Protein AF-A0A518GHY6-F1 (afdb_monomer)

Secondary structure (DSSP, 8-state):
----------PPPP-TTSSSSSS----PPS-S--PPPHHHHHHHHHHHHHHHHHHS---TTGGGS-----S----------SSEEEES-HHHHHHHSPTT-EEEEEE----SS--B-SS-BS---HHHHHHHHHHHHHHHHHHEEEEEEEEEEE-GGGHHHHHHHHHHHT-EEEEEEEEEEEEEE--SSSPPEEEEEEEEEES-SSS----TT-GGG-B--HHHHTS--TTS-TT-BPPPSEE-----S--SS---------SGGGSTTT--TTSS--------TT-TT--TT-TTPPPHHHHHHHHHHH--TTPEEEETT-TTTHHHHHHHHTT-EEEEEES-HHHHHHHHHHHHTPPTTPPPSS-SS--SSSPPPTT--PPP----

Mean predicted aligned error: 15.63 Å

Nearest PDB structures (foldseek):
  6pbd-assembly1_A  TM=7.961E-01  e=1.295E-21  Caulobacter vibrioides
  8urk-assembly1_B  TM=8.638E-01  e=1.779E-20  Burkholderia cenocepacia
  6pbd-assembly1_B  TM=8.085E-01  e=3.272E-20  Caulobacter vibrioides
  8s9o-assembly1_A  TM=8.601E-01  e=2.362E-17  Adineta vaga
  8s9n-assembly1_A-2  TM=8.620E-01  e=8.492E-17  Adineta vaga

Radius of gyration: 28.2 Å; Cα contacts (8 Å, |Δi|>4): 594; chains: 1; bounding box: 62×83×86 Å

Foldseek 3Di:
DDDDDDDDDDDDDDDPPVVPPVPPPPDDPDDDDDDDDPVVVVVVVVVVVVVCVVPPPPDPPPPPPDDPDPDDDPPPQPQPDWQDEDQDQLLVNLVPHQFQQAAEEEEEDQQLPQDDDPPDGSPDDPVVVLVVLLSNLLSVNRNHHLQHKYKYKYADPCQVVSVVSNVVSQWDWDAWAWAFADPFDDDDPDDTGGTIIMTITTNDPVHFFFPQVDLLQAAAACCVVPVVPPPADPSHGHADSYADAAADDPDDDDDDDDDDPPDQNSDPPGDDLRDRHHYDYFDDPQFPPDDPPAPRDDALLVLLSVPVGGHDAAGEYEYSDCQQVSNSLSCQQQRYIYYHYHNDPVSSVNNVVSNVVGHHVDDGGDDNGDNRDDDDHPPDDDDDDDDD

Structure (mmCIF, N/CA/C/O backbone):
data_AF-A0A518GHY6-F1
#
_entry.id   AF-A0A518GHY6-F1
#
loop_
_atom_site.group_PDB
_atom_site.id
_atom_site.type_symbol
_atom_site.label_atom_id
_atom_site.label_alt_id
_atom_site.label_comp_id
_atom_site.label_asym_id
_atom_site.label_entity_id
_atom_site.label_seq_id
_atom_site.pdbx_PDB_ins_code
_atom_site.Cartn_x
_atom_site.Cartn_y
_atom_site.Cartn_z
_atom_site.occupancy
_atom_site.B_iso_or_equiv
_atom_site.auth_seq_id
_atom_site.auth_comp_id
_atom_site.auth_asym_id
_atom_site.auth_atom_id
_atom_site.pdbx_PDB_model_num
ATOM 1 N N . MET A 1 1 ? 26.456 47.916 38.696 1.00 31.08 1 MET A N 1
ATOM 2 C CA . MET A 1 1 ? 25.715 47.501 37.481 1.00 31.08 1 MET A CA 1
ATOM 3 C C . MET A 1 1 ? 26.045 46.033 37.236 1.00 31.08 1 MET A C 1
ATOM 5 O O . MET A 1 1 ? 27.222 45.752 37.134 1.00 31.08 1 MET A O 1
ATOM 9 N N . LEU A 1 2 ? 25.177 45.026 37.214 1.00 30.22 2 LEU A N 1
ATOM 10 C CA . LEU A 1 2 ? 23.741 44.849 37.436 1.00 30.22 2 LEU A CA 1
ATOM 11 C C . LEU A 1 2 ? 23.582 43.441 38.058 1.00 30.22 2 LEU A C 1
ATOM 13 O O . LEU A 1 2 ? 24.431 42.571 37.878 1.00 30.22 2 LEU A O 1
ATOM 17 N N . ALA A 1 3 ? 22.542 43.274 38.866 1.00 28.64 3 ALA A N 1
ATOM 18 C CA . ALA A 1 3 ? 22.477 42.335 39.976 1.00 28.64 3 ALA A CA 1
ATOM 19 C C . ALA A 1 3 ? 22.037 40.905 39.607 1.00 28.64 3 ALA A C 1
ATOM 21 O O . ALA A 1 3 ? 21.129 40.702 38.802 1.00 28.64 3 ALA A O 1
ATOM 22 N N . LYS A 1 4 ? 22.632 39.927 40.305 1.00 30.48 4 LYS A N 1
ATOM 23 C CA . LYS A 1 4 ? 22.134 38.551 40.450 1.00 30.48 4 LYS A CA 1
ATOM 24 C C . LYS A 1 4 ? 20.764 38.594 41.141 1.00 30.48 4 LYS A C 1
ATOM 26 O O . LYS A 1 4 ? 20.676 39.044 42.281 1.00 30.48 4 LYS A O 1
ATOM 31 N N . LYS A 1 5 ? 19.703 38.136 40.471 1.00 31.20 5 LYS A N 1
ATOM 32 C CA . LYS A 1 5 ? 18.391 37.923 41.098 1.00 31.20 5 LYS A CA 1
ATOM 33 C C . LYS A 1 5 ? 18.279 36.474 41.565 1.00 31.20 5 LYS A C 1
ATOM 35 O O . LYS A 1 5 ? 18.174 35.561 40.753 1.00 31.20 5 LYS A O 1
ATOM 40 N N . ASN A 1 6 ? 18.299 36.309 42.885 1.00 28.75 6 ASN A N 1
ATOM 41 C CA . ASN A 1 6 ? 17.796 35.135 43.586 1.00 28.75 6 ASN A CA 1
ATOM 42 C C . ASN A 1 6 ? 16.293 34.992 43.311 1.00 28.75 6 ASN A C 1
ATOM 44 O O . ASN A 1 6 ? 15.544 35.947 43.511 1.00 28.75 6 ASN A O 1
ATOM 48 N N . CYS A 1 7 ? 15.851 33.801 42.915 1.00 25.88 7 CYS A N 1
ATOM 49 C CA . CYS A 1 7 ? 14.452 33.401 43.011 1.00 25.88 7 CYS A CA 1
ATOM 50 C C . CYS A 1 7 ? 14.398 32.209 43.972 1.00 25.88 7 CYS A C 1
ATOM 52 O O . CYS A 1 7 ? 14.753 31.091 43.611 1.00 25.88 7 CYS A O 1
ATOM 54 N N . GLN A 1 8 ? 14.063 32.483 45.233 1.00 26.56 8 GLN A N 1
ATOM 55 C CA . GLN A 1 8 ? 13.699 31.464 46.211 1.00 26.56 8 GLN A CA 1
ATOM 56 C C . GLN A 1 8 ? 12.208 31.175 46.023 1.00 26.56 8 GLN A C 1
ATOM 58 O O . GLN A 1 8 ? 11.366 31.983 46.411 1.00 26.56 8 GLN A O 1
ATOM 63 N N . CYS A 1 9 ? 11.878 30.039 45.413 1.00 26.03 9 CYS A N 1
ATOM 64 C CA . CYS A 1 9 ? 10.537 29.475 45.497 1.00 26.03 9 CYS A CA 1
ATOM 65 C C . CYS A 1 9 ? 10.502 28.549 46.715 1.00 26.03 9 CYS A C 1
ATOM 67 O O . CYS A 1 9 ? 11.225 27.559 46.772 1.00 26.03 9 CYS A O 1
ATOM 69 N N . HIS A 1 10 ? 9.687 28.908 47.705 1.00 27.12 10 HIS A N 1
ATOM 70 C CA . HIS A 1 10 ? 9.353 28.047 48.831 1.00 27.12 10 HIS A CA 1
ATOM 71 C C . HIS A 1 10 ? 8.613 26.800 48.324 1.00 27.12 10 HIS A C 1
ATOM 73 O O . HIS A 1 10 ? 7.490 26.902 47.834 1.00 27.12 10 HIS A O 1
ATOM 79 N N . GLU A 1 11 ? 9.227 25.627 48.467 1.00 29.48 11 GLU A N 1
ATOM 80 C CA . GLU A 1 11 ? 8.529 24.344 48.391 1.00 29.48 11 GLU A CA 1
ATOM 81 C C . GLU A 1 11 ? 7.592 24.225 49.600 1.00 29.48 11 GLU A C 1
ATOM 83 O O . GLU A 1 11 ? 8.038 24.211 50.749 1.00 29.48 11 GLU A O 1
ATOM 88 N N . GLN A 1 12 ? 6.283 24.153 49.356 1.00 30.77 12 GLN A N 1
ATOM 89 C CA . GLN A 1 12 ? 5.344 23.662 50.362 1.00 30.77 12 GLN A CA 1
ATOM 90 C C . GLN A 1 12 ? 5.227 22.135 50.241 1.00 30.77 12 GLN A C 1
ATOM 92 O O . GLN A 1 12 ? 5.078 21.627 49.127 1.00 30.77 12 GLN A O 1
ATOM 97 N N . PRO A 1 13 ? 5.273 21.378 51.351 1.00 30.78 13 PRO A N 1
ATOM 98 C CA . PRO A 1 13 ? 5.181 19.928 51.298 1.00 30.78 13 PRO A CA 1
ATOM 99 C C . PRO A 1 13 ? 3.758 19.491 50.927 1.00 30.78 13 PRO A C 1
ATOM 101 O O . PRO A 1 13 ? 2.787 19.792 51.622 1.00 30.78 13 PRO A O 1
ATOM 104 N N . VAL A 1 14 ? 3.639 18.737 49.833 1.00 33.69 14 VAL A N 1
ATOM 105 C CA . VAL A 1 14 ? 2.397 18.062 49.443 1.00 33.69 14 VAL A CA 1
ATOM 106 C C . VAL A 1 14 ? 2.036 17.034 50.518 1.00 33.69 14 VAL A C 1
ATOM 108 O O . VAL A 1 14 ? 2.771 16.076 50.767 1.00 33.69 14 VAL A O 1
ATOM 111 N N . ASN A 1 15 ? 0.890 17.242 51.165 1.00 31.91 15 ASN A N 1
ATOM 112 C CA . ASN A 1 15 ? 0.353 16.373 52.204 1.00 31.91 15 ASN A CA 1
ATOM 113 C C . ASN A 1 15 ? 0.016 14.977 51.629 1.00 31.91 15 ASN A C 1
ATOM 115 O O . ASN A 1 15 ? -0.951 14.806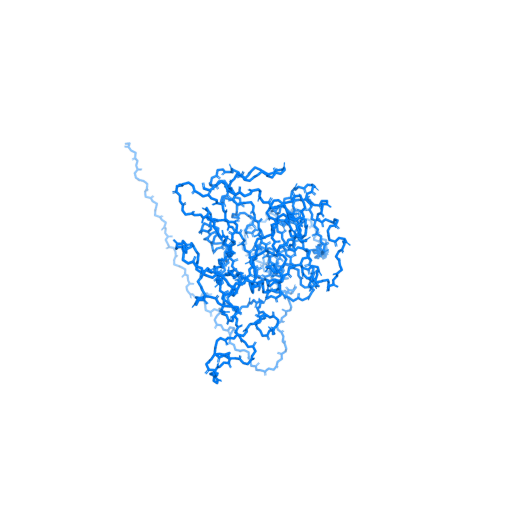 50.886 1.00 31.91 15 ASN A O 1
ATOM 119 N N . ARG A 1 16 ? 0.820 13.968 51.996 1.00 34.78 16 ARG A N 1
ATOM 120 C CA . ARG A 1 16 ? 0.725 12.557 51.562 1.00 34.78 16 ARG A CA 1
ATOM 121 C C . ARG A 1 16 ? -0.510 11.791 52.071 1.00 34.78 16 ARG A C 1
ATOM 123 O O . ARG A 1 16 ? -0.607 10.600 51.799 1.00 34.78 16 ARG A O 1
ATOM 130 N N . GLN A 1 17 ? -1.466 12.424 52.752 1.00 33.84 17 GLN A N 1
ATOM 131 C CA . GLN A 1 17 ? -2.668 11.744 53.269 1.00 33.84 17 GLN A CA 1
ATOM 132 C C . GLN A 1 17 ? -3.887 11.728 52.327 1.00 33.84 17 GLN A C 1
ATOM 134 O O . GLN A 1 17 ? -4.876 11.085 52.656 1.00 33.84 17 GLN A O 1
ATOM 139 N N . LYS A 1 18 ? -3.832 12.348 51.137 1.00 35.00 18 LYS A N 1
ATOM 140 C CA . LYS A 1 18 ? -4.916 12.249 50.125 1.00 35.00 18 LYS A CA 1
ATOM 141 C C . LYS A 1 18 ? -4.634 11.297 48.954 1.00 35.00 18 LYS A C 1
ATOM 143 O O . LYS A 1 18 ? -5.464 11.163 48.063 1.00 35.00 18 LYS A O 1
ATOM 148 N N . LEU A 1 19 ? -3.496 10.599 48.958 1.00 29.78 19 LEU A N 1
ATOM 149 C CA . LEU A 1 19 ? -3.130 9.620 47.919 1.00 29.78 19 LEU A CA 1
ATOM 150 C C . LEU A 1 19 ? -3.511 8.169 48.268 1.00 29.78 19 LEU A C 1
ATOM 152 O O . LEU A 1 19 ? -3.241 7.259 47.490 1.00 29.78 19 LEU A O 1
ATOM 156 N N . THR A 1 20 ? -4.170 7.942 49.405 1.00 30.81 20 THR A N 1
ATOM 157 C CA . THR A 1 20 ? -4.548 6.603 49.889 1.00 30.81 20 THR A CA 1
ATOM 158 C C . THR A 1 20 ? -6.005 6.199 49.638 1.00 30.81 20 THR A C 1
ATOM 160 O O . THR A 1 20 ? -6.347 5.053 49.905 1.00 30.81 20 THR A O 1
ATOM 163 N N . GLU A 1 21 ? -6.851 7.049 49.045 1.00 31.53 21 GLU A N 1
ATOM 164 C CA . GLU A 1 21 ? -8.239 6.673 48.691 1.00 31.53 21 GLU A CA 1
ATOM 165 C C . GLU A 1 21 ? -8.411 6.112 47.266 1.00 31.53 21 GLU A C 1
ATOM 167 O O . GLU A 1 21 ? -9.480 5.619 46.925 1.00 31.53 21 GLU A O 1
ATOM 172 N N . PHE A 1 22 ? -7.354 6.079 46.447 1.00 30.39 22 PHE A N 1
ATOM 173 C CA . PHE A 1 22 ? -7.397 5.475 45.103 1.00 30.39 22 PHE A CA 1
ATOM 174 C C . PHE A 1 22 ? -6.926 4.009 45.047 1.00 30.39 22 PHE A C 1
ATOM 176 O O . PHE A 1 22 ? -6.954 3.387 43.985 1.00 30.39 22 PHE A O 1
ATOM 183 N N . ALA A 1 23 ? -6.518 3.427 46.179 1.00 32.56 23 ALA A N 1
ATOM 184 C CA . ALA A 1 23 ? -5.930 2.085 46.243 1.00 32.56 23 ALA A CA 1
ATOM 185 C C . ALA A 1 23 ? -6.878 0.979 46.759 1.00 32.56 23 ALA A C 1
ATOM 187 O O . ALA A 1 23 ? -6.408 -0.114 47.069 1.00 32.56 23 ALA A O 1
ATOM 188 N N . SER A 1 24 ? -8.197 1.210 46.836 1.00 30.25 24 SER A N 1
ATOM 189 C CA . SER A 1 24 ? -9.164 0.208 47.332 1.00 30.25 24 SER A CA 1
ATOM 190 C C . SER A 1 24 ? -10.170 -0.325 46.298 1.00 30.25 24 SER A C 1
ATOM 192 O O . SER A 1 24 ? -10.883 -1.283 46.590 1.00 30.25 24 SER A O 1
ATOM 194 N N . PHE A 1 25 ? -10.172 0.147 45.047 1.00 31.11 25 PHE A N 1
ATOM 195 C CA . PHE A 1 25 ? -11.006 -0.426 43.975 1.00 31.11 25 PHE A CA 1
ATOM 196 C C . PHE A 1 25 ? -10.332 -1.607 43.253 1.00 31.11 25 PHE A C 1
ATOM 198 O O . PHE A 1 25 ? -10.187 -1.623 42.034 1.00 31.11 25 PHE A O 1
ATOM 205 N N . ARG A 1 26 ? -9.909 -2.635 43.996 1.00 35.06 26 ARG A N 1
ATOM 206 C CA . ARG A 1 26 ? -9.602 -3.962 43.428 1.00 35.06 26 ARG A CA 1
ATOM 207 C C . ARG A 1 26 ? -9.975 -5.068 44.408 1.00 35.06 26 ARG A C 1
ATOM 209 O O . ARG A 1 26 ? -9.112 -5.593 45.102 1.00 35.06 26 ARG A O 1
ATOM 216 N N . LYS A 1 27 ? -11.267 -5.410 44.428 1.00 31.59 27 LYS A N 1
ATOM 217 C CA . LYS A 1 27 ? -11.838 -6.765 44.597 1.00 31.59 27 LYS A CA 1
ATOM 218 C C . LYS A 1 27 ? -13.354 -6.632 44.778 1.00 31.59 27 LYS A C 1
ATOM 220 O O . LYS A 1 27 ? -13.826 -6.406 45.885 1.00 31.59 27 LYS A O 1
ATOM 225 N N . ALA A 1 28 ? -14.110 -6.768 43.692 1.00 32.56 28 ALA A N 1
ATOM 226 C CA . ALA A 1 28 ? -15.539 -7.061 43.788 1.00 32.56 28 ALA A CA 1
ATOM 227 C C . ALA A 1 28 ? -15.719 -8.591 43.925 1.00 32.56 28 ALA A C 1
ATOM 229 O O . ALA A 1 28 ? -15.037 -9.330 43.207 1.00 32.56 28 ALA A O 1
ATOM 230 N N . PRO A 1 29 ? -16.568 -9.090 44.842 1.00 30.41 29 PRO A N 1
ATOM 231 C CA . PRO A 1 29 ? -16.913 -10.510 44.928 1.00 30.41 29 PRO A CA 1
ATOM 232 C C . PRO A 1 29 ? -17.793 -10.944 43.735 1.00 30.41 29 PRO A C 1
ATOM 234 O O . PRO A 1 29 ? -18.435 -10.099 43.107 1.00 30.41 29 PRO A O 1
ATOM 237 N N . PRO A 1 30 ? -17.818 -12.243 43.379 1.00 31.52 30 PRO A N 1
ATOM 238 C CA . PRO A 1 30 ? -18.420 -12.700 42.132 1.00 31.52 30 PRO A CA 1
ATOM 239 C C . PRO A 1 30 ? -19.950 -12.759 42.229 1.00 31.52 30 PRO A C 1
ATOM 241 O O . PRO A 1 30 ? -20.491 -13.435 43.100 1.00 31.52 30 PRO A O 1
ATOM 244 N N . GLY A 1 31 ? -20.632 -12.098 41.286 1.00 36.91 31 GLY A N 1
ATOM 245 C CA . GLY A 1 31 ? -22.063 -12.284 41.022 1.00 36.91 31 GLY A CA 1
ATOM 246 C C . GLY A 1 31 ? -22.903 -11.005 40.986 1.00 36.91 31 GLY A C 1
ATOM 247 O O . GLY A 1 31 ? -23.716 -10.822 41.881 1.00 36.91 31 GLY A O 1
ATOM 248 N N . GLN A 1 32 ? -22.728 -10.152 39.961 1.00 31.00 32 GLN A N 1
ATOM 249 C CA . GLN A 1 32 ? -23.748 -9.296 39.301 1.00 31.00 32 GLN A CA 1
ATOM 250 C C . GLN A 1 32 ? -23.102 -8.433 38.176 1.00 31.00 32 GLN A C 1
ATOM 252 O O . GLN A 1 32 ? -21.874 -8.348 38.127 1.00 31.00 32 GLN A O 1
ATOM 257 N N . PRO A 1 33 ? -23.875 -7.901 37.201 1.00 36.72 33 PRO A N 1
ATOM 258 C CA . PRO A 1 33 ? -23.417 -7.713 35.820 1.00 36.72 33 PRO A CA 1
ATOM 259 C C . PRO A 1 33 ? -22.735 -6.366 35.519 1.00 36.72 33 PRO A C 1
ATOM 261 O O . PRO A 1 33 ? -23.172 -5.326 35.992 1.00 36.72 33 PRO A O 1
ATOM 264 N N . GLY A 1 34 ? -21.735 -6.426 34.627 1.00 34.28 34 GLY A N 1
ATOM 265 C CA . GLY A 1 34 ? -21.452 -5.451 33.559 1.00 34.28 34 GLY A CA 1
ATOM 266 C C . GLY A 1 34 ? -21.003 -4.033 33.937 1.00 34.28 34 GLY A C 1
ATOM 267 O O . GLY A 1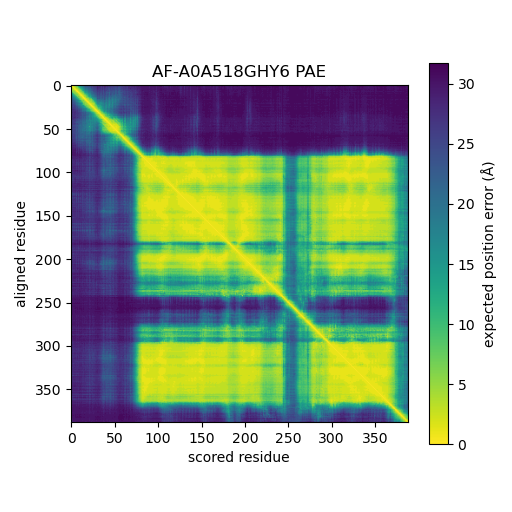 34 ? -21.788 -3.221 34.409 1.00 34.28 34 GLY A O 1
ATOM 268 N N . LEU A 1 35 ? -19.757 -3.692 33.589 1.00 37.97 35 LEU A N 1
ATOM 269 C CA . LEU A 1 35 ? -19.298 -2.301 33.443 1.00 37.97 35 LEU A CA 1
ATOM 270 C C . LEU A 1 35 ? -20.232 -1.519 32.491 1.00 37.97 35 LEU A C 1
ATOM 272 O O . LEU A 1 35 ? -20.650 -2.081 31.476 1.00 37.97 35 LEU A O 1
ATOM 276 N N . PRO A 1 36 ? -20.547 -0.240 32.766 1.00 35.16 36 PRO A N 1
ATOM 277 C CA . PRO A 1 36 ? -21.438 0.533 31.910 1.00 35.16 36 PRO A CA 1
ATOM 278 C C . PRO A 1 36 ? -20.779 0.870 30.564 1.00 35.16 36 PRO A C 1
ATOM 280 O O . PRO A 1 36 ? -19.574 1.109 30.474 1.00 35.16 36 PRO A O 1
ATOM 283 N N . ASN A 1 37 ? -21.600 0.896 29.512 1.00 38.19 37 ASN A N 1
ATOM 284 C CA . ASN A 1 37 ? -21.208 1.228 28.142 1.00 38.19 37 ASN A CA 1
ATOM 285 C C . ASN A 1 37 ? -20.565 2.635 28.030 1.00 38.19 37 ASN A C 1
ATOM 287 O O . ASN A 1 37 ? -20.911 3.538 28.800 1.00 38.19 37 ASN A O 1
ATOM 291 N N . PRO A 1 38 ? -19.706 2.875 27.015 1.00 42.28 38 PRO A N 1
ATOM 292 C CA . PRO A 1 38 ? -18.973 4.135 26.821 1.00 42.28 38 PRO A CA 1
ATOM 293 C C . PRO A 1 38 ? -19.789 5.453 26.830 1.00 42.28 38 PRO A C 1
ATOM 295 O O . PRO A 1 38 ? -19.218 6.468 27.237 1.00 42.28 38 PRO A O 1
ATOM 298 N N . PRO A 1 39 ? -21.097 5.504 26.484 1.00 37.09 39 PRO A N 1
ATOM 299 C CA . PRO A 1 39 ? -21.887 6.736 26.594 1.00 37.09 39 PRO A CA 1
ATOM 300 C C . PRO A 1 39 ? -22.103 7.230 28.035 1.00 37.09 39 PRO A C 1
ATOM 302 O O . PRO A 1 39 ? -22.344 8.418 28.239 1.00 37.09 39 PRO A O 1
ATOM 305 N N . GLU A 1 40 ? -22.021 6.353 29.040 1.00 38.47 40 GLU A N 1
ATOM 306 C CA . GLU A 1 40 ? -22.201 6.722 30.454 1.00 38.47 40 GLU A CA 1
ATOM 307 C C . GLU A 1 40 ? -20.920 7.319 31.061 1.00 38.47 40 GLU A C 1
ATOM 309 O O . GLU A 1 40 ? -20.984 8.231 31.883 1.00 38.47 40 GLU A O 1
ATOM 314 N N . VAL A 1 41 ? -19.743 6.896 30.585 1.00 43.41 41 VAL A N 1
ATOM 315 C CA . VAL A 1 41 ? -18.442 7.402 31.062 1.00 43.41 41 VAL A CA 1
ATOM 316 C C . VAL A 1 41 ? -18.261 8.885 30.715 1.00 43.41 41 VAL A C 1
ATOM 318 O O . VAL A 1 41 ? -17.791 9.662 31.544 1.00 43.41 41 VAL A O 1
ATOM 321 N N . ILE A 1 42 ? -18.720 9.305 29.530 1.00 41.31 42 ILE A N 1
ATOM 322 C CA . ILE A 1 42 ? -18.651 10.703 29.069 1.00 41.31 42 ILE A CA 1
ATOM 323 C C . ILE A 1 42 ? -19.557 11.615 29.914 1.00 41.31 42 ILE A C 1
ATOM 325 O O . ILE A 1 42 ? -19.174 12.744 30.232 1.00 41.31 42 ILE A O 1
ATOM 329 N N . LYS A 1 43 ? -20.728 11.123 30.348 1.00 38.28 43 LYS A N 1
ATOM 330 C CA . LYS A 1 43 ? -21.628 11.878 31.238 1.00 38.28 43 LYS A CA 1
ATOM 331 C C . LYS A 1 43 ? -20.972 12.157 32.592 1.00 38.28 43 LYS A C 1
ATOM 333 O O . LYS A 1 43 ? -21.085 13.272 33.100 1.00 38.28 43 LYS A O 1
ATOM 338 N N . CYS A 1 44 ? -20.237 11.188 33.143 1.00 39.09 44 CYS A N 1
ATOM 339 C CA . CYS A 1 44 ? -19.527 11.356 34.411 1.00 39.09 44 CYS A CA 1
ATOM 340 C C . CYS A 1 44 ? -18.368 12.360 34.319 1.00 39.09 44 CYS A C 1
ATOM 342 O O . CYS A 1 44 ? -18.162 13.126 35.257 1.00 39.09 44 CYS A O 1
ATOM 344 N N . THR A 1 45 ? -17.635 12.411 33.200 1.00 44.12 45 THR A N 1
ATOM 345 C CA . THR A 1 45 ? -16.502 13.343 33.042 1.00 44.12 45 THR A CA 1
ATOM 346 C C . THR A 1 45 ? -16.959 14.799 32.927 1.00 44.12 45 THR A C 1
ATOM 348 O O . THR A 1 45 ? -16.344 15.684 33.517 1.00 44.12 45 THR A O 1
ATOM 351 N N . VAL A 1 46 ? -18.066 15.055 32.220 1.00 43.97 46 VAL A N 1
ATOM 352 C CA . VAL A 1 46 ? -18.633 16.409 32.084 1.00 43.97 46 VAL A CA 1
ATOM 353 C C . VAL A 1 46 ? -19.269 16.876 33.396 1.00 43.97 46 VAL A C 1
ATOM 355 O O . VAL A 1 46 ? -19.071 18.024 33.789 1.00 43.97 46 VAL A O 1
ATOM 358 N N . ALA A 1 47 ? -19.962 15.985 34.115 1.00 44.34 47 ALA A N 1
ATOM 359 C CA . ALA A 1 47 ? -20.506 16.290 35.437 1.00 44.34 47 ALA A CA 1
ATOM 360 C C . ALA A 1 47 ? -19.396 16.623 36.450 1.00 44.34 47 ALA A C 1
ATOM 362 O O . ALA A 1 47 ? -19.506 17.618 37.159 1.00 44.34 47 ALA A O 1
ATOM 363 N N . TRP A 1 48 ? -18.293 15.863 36.455 1.00 48.50 48 TRP A N 1
ATOM 364 C CA . TRP A 1 48 ? -17.142 16.120 37.326 1.00 48.50 48 TRP A CA 1
ATOM 365 C C . TRP A 1 48 ? -16.450 17.456 37.023 1.00 48.50 48 TRP A C 1
ATOM 367 O O . TRP A 1 48 ? -16.064 18.168 37.945 1.00 48.50 48 TRP A O 1
ATOM 377 N N . LEU A 1 49 ? -16.331 17.836 35.744 1.00 41.03 49 LEU A N 1
ATOM 378 C CA . LEU A 1 49 ? -15.722 19.111 35.351 1.00 41.03 49 LEU A CA 1
ATOM 379 C C . LEU A 1 49 ? -16.561 20.315 35.818 1.00 41.03 49 LEU A C 1
ATOM 381 O O . LEU A 1 49 ? -16.011 21.319 36.265 1.00 41.03 49 LEU A O 1
ATOM 385 N N . ILE A 1 50 ? -17.891 20.203 35.752 1.00 50.06 50 ILE A N 1
ATOM 386 C CA . ILE A 1 50 ? -18.824 21.231 36.239 1.00 50.06 50 ILE A CA 1
ATOM 387 C C . ILE A 1 50 ? -18.780 21.320 37.771 1.00 50.06 50 ILE A C 1
ATOM 389 O O . ILE A 1 50 ? -18.741 22.422 38.322 1.00 50.06 50 ILE A O 1
ATOM 393 N N . ASP A 1 51 ? -18.729 20.183 38.466 1.00 44.44 51 ASP A N 1
ATOM 394 C CA . ASP A 1 51 ? -18.657 20.147 39.931 1.00 44.44 51 ASP A CA 1
ATOM 395 C C . ASP A 1 51 ? -17.315 20.704 40.442 1.00 44.44 51 ASP A C 1
ATOM 397 O O . ASP A 1 51 ? -17.276 21.504 41.376 1.00 44.44 51 ASP A O 1
ATOM 401 N N . PHE A 1 52 ? -16.208 20.389 39.759 1.00 49.09 52 PHE A N 1
ATOM 402 C CA . PHE A 1 52 ? -14.875 20.919 40.062 1.00 49.09 52 PHE A CA 1
ATOM 403 C C . PHE A 1 52 ? -14.795 22.439 39.877 1.00 49.09 52 PHE A C 1
ATOM 405 O O . PHE A 1 52 ? -14.225 23.138 40.717 1.00 49.09 52 PHE A O 1
ATOM 412 N N . LEU A 1 53 ? -15.398 22.975 38.811 1.00 44.94 53 LEU A N 1
ATOM 413 C CA . LEU A 1 53 ? -15.426 24.418 38.547 1.00 44.94 53 LEU A CA 1
ATOM 414 C C . LEU A 1 53 ? -16.364 25.178 39.500 1.00 44.94 53 LEU A C 1
ATOM 416 O O . LEU A 1 53 ? -16.131 26.353 39.777 1.00 44.94 53 LEU A O 1
ATOM 420 N N . THR A 1 54 ? -17.392 24.525 40.048 1.00 50.00 54 THR A N 1
ATOM 421 C CA . THR A 1 54 ? -18.314 25.148 41.014 1.00 50.00 54 THR A CA 1
ATOM 422 C C . THR A 1 54 ? -17.803 25.098 42.460 1.00 50.00 54 THR A C 1
ATOM 424 O O . THR A 1 54 ? -18.061 26.038 43.216 1.00 50.00 54 THR A O 1
ATOM 427 N N . THR A 1 55 ? -17.023 24.081 42.852 1.00 44.53 55 THR A N 1
ATOM 428 C CA . THR A 1 55 ? -16.466 23.954 44.219 1.00 44.53 55 THR A CA 1
ATOM 429 C C . THR A 1 55 ? -15.117 24.649 44.444 1.00 44.53 55 THR A C 1
ATOM 431 O O . THR A 1 55 ? -14.778 24.933 45.592 1.00 44.53 55 THR A O 1
ATOM 434 N N . SER A 1 56 ? -14.348 24.982 43.400 1.00 44.03 56 SER A N 1
ATOM 435 C CA . SER A 1 56 ? -12.988 25.549 43.541 1.00 44.03 56 SER A CA 1
ATOM 436 C C . SER A 1 56 ? -12.904 27.084 43.655 1.00 44.03 56 SER A C 1
ATOM 438 O O . SER A 1 56 ? -11.805 27.642 43.711 1.00 44.03 56 SER A O 1
ATOM 440 N N . GLY A 1 57 ? -14.039 27.786 43.760 1.00 45.09 57 GLY A N 1
ATOM 441 C CA . GLY A 1 57 ? -14.094 29.193 44.191 1.00 45.09 57 GLY A CA 1
ATOM 442 C C . GLY A 1 57 ? -13.394 30.218 43.288 1.00 45.09 57 GLY A C 1
ATOM 443 O O . GLY A 1 57 ? -13.291 31.379 43.680 1.00 45.09 57 GLY A O 1
ATOM 444 N N . HIS A 1 58 ? -12.940 29.834 42.094 1.00 43.25 58 HIS A N 1
ATOM 445 C CA . HIS A 1 58 ? -12.312 30.748 41.147 1.00 43.25 58 HIS A CA 1
ATOM 446 C C . HIS A 1 58 ? -13.337 31.265 40.132 1.00 43.25 58 HIS A C 1
ATOM 448 O O . HIS A 1 58 ? -13.864 30.534 39.303 1.00 43.25 58 HIS A O 1
ATOM 454 N N . ASP A 1 59 ? -13.580 32.568 40.242 1.00 42.66 59 ASP A N 1
ATOM 455 C CA . ASP A 1 59 ? -14.126 33.464 39.225 1.00 42.66 59 ASP A CA 1
ATOM 456 C C . ASP A 1 59 ? -15.586 33.245 38.767 1.00 42.66 59 ASP A C 1
ATOM 458 O O . ASP A 1 59 ? -15.902 32.663 37.728 1.00 42.66 59 ASP A O 1
ATOM 462 N N . ARG A 1 60 ? -16.525 33.836 39.523 1.00 42.38 60 ARG A N 1
ATOM 463 C CA . ARG A 1 60 ? -17.964 33.900 39.191 1.00 42.38 60 ARG A CA 1
ATOM 464 C C . ARG A 1 60 ? -18.293 34.775 37.968 1.00 42.38 60 ARG A C 1
ATOM 466 O O . ARG A 1 60 ? -19.475 35.003 37.702 1.00 42.38 60 ARG A O 1
ATOM 473 N N . HIS A 1 61 ? -17.307 35.269 37.216 1.00 41.88 61 HIS A N 1
ATOM 474 C CA . HIS A 1 61 ? -17.571 36.146 36.077 1.00 41.88 61 HIS A CA 1
ATOM 475 C C . HIS A 1 61 ? -17.813 35.410 34.744 1.00 41.88 61 HIS A C 1
ATOM 477 O O . HIS A 1 61 ? -18.512 35.947 33.886 1.00 41.88 61 HIS A O 1
ATOM 483 N N . LEU A 1 62 ? -17.357 34.158 34.595 1.00 40.62 62 LEU A N 1
ATOM 484 C CA . LEU A 1 62 ? -17.492 33.366 33.355 1.00 40.62 62 LEU A CA 1
ATOM 485 C C . LEU A 1 62 ? -18.857 32.672 33.165 1.00 40.62 62 LEU A C 1
ATOM 487 O O . LEU A 1 62 ? -19.168 32.206 32.071 1.00 40.62 62 LEU A O 1
ATOM 491 N N . LEU A 1 63 ? -19.712 32.642 34.191 1.00 37.94 63 LEU A N 1
ATOM 492 C CA . LEU A 1 63 ? -21.005 31.936 34.157 1.00 37.94 63 LEU A CA 1
ATOM 493 C C . LEU A 1 63 ? -22.191 32.782 33.652 1.00 37.94 63 LEU A C 1
ATOM 495 O O . LEU A 1 63 ? -23.325 32.313 33.682 1.00 37.94 63 LEU A O 1
ATOM 499 N N . LYS A 1 64 ? -21.966 34.011 33.166 1.00 36.91 64 LYS A N 1
ATOM 500 C CA . LYS A 1 64 ? -23.038 34.862 32.601 1.00 36.91 64 LYS A CA 1
ATOM 501 C C . LYS A 1 64 ? -23.156 34.827 31.073 1.00 36.91 64 LYS A C 1
ATOM 503 O O . LYS A 1 64 ? -24.104 35.398 30.544 1.00 36.91 64 LYS A O 1
ATOM 508 N N . THR A 1 65 ? -22.256 34.141 30.369 1.00 39.06 65 THR A N 1
ATOM 509 C CA . THR A 1 65 ? -22.257 34.090 28.890 1.00 39.06 65 THR A CA 1
ATOM 510 C C . THR A 1 65 ? -22.799 32.771 28.330 1.00 39.06 65 THR A C 1
ATOM 512 O O . THR A 1 65 ? -22.946 32.620 27.121 1.00 39.06 65 THR A O 1
ATOM 515 N N . ILE A 1 66 ? -23.123 31.805 29.191 1.00 37.53 66 ILE A N 1
ATOM 516 C CA . ILE A 1 66 ? -23.584 30.479 28.777 1.00 37.53 66 ILE A CA 1
ATOM 517 C C . ILE A 1 66 ? -25.109 30.454 28.907 1.00 37.53 66 ILE A C 1
ATOM 519 O O . ILE A 1 66 ? -25.655 30.297 29.997 1.00 37.53 66 ILE A O 1
ATOM 523 N N . GLY A 1 67 ? -25.804 30.686 27.790 1.00 39.97 67 GLY A N 1
ATOM 524 C CA . GLY A 1 67 ? -27.255 30.502 27.704 1.00 39.97 67 GLY A CA 1
ATOM 525 C C . GLY A 1 67 ? -27.671 29.059 28.037 1.00 39.97 67 GLY A C 1
ATOM 526 O O . GLY A 1 67 ? -26.829 28.158 28.031 1.00 39.97 67 GLY A O 1
ATOM 527 N N . PRO A 1 68 ? -28.961 28.810 28.335 1.00 39.38 68 PRO A N 1
ATOM 528 C CA . PRO A 1 68 ? -29.427 27.504 28.789 1.00 39.38 68 PRO A CA 1
ATOM 529 C C . PRO A 1 68 ? -29.088 26.413 27.768 1.00 39.38 68 PRO A C 1
ATOM 531 O O . PRO A 1 68 ? -29.393 26.536 26.580 1.00 39.38 68 PRO A O 1
ATOM 534 N N . PHE A 1 69 ? -28.451 25.348 28.260 1.00 38.28 69 PHE A N 1
ATOM 535 C CA . PHE A 1 69 ? -28.032 24.178 27.494 1.00 38.28 69 PHE A CA 1
ATOM 536 C C . PHE A 1 69 ? -29.258 23.556 26.803 1.00 38.28 69 PHE A C 1
ATOM 538 O O . PHE A 1 69 ? -30.119 22.950 27.443 1.00 38.28 69 PHE A O 1
ATOM 545 N N . ARG A 1 70 ? -29.384 23.764 25.488 1.00 42.97 70 ARG A N 1
ATOM 546 C CA . ARG A 1 70 ? -30.481 23.216 24.682 1.00 42.97 70 ARG A CA 1
ATOM 547 C C . ARG A 1 70 ? -30.173 21.769 24.303 1.00 42.97 70 ARG A C 1
ATOM 549 O O . ARG A 1 70 ? -29.508 21.537 23.305 1.00 42.97 70 ARG A O 1
ATOM 556 N N . GLY A 1 71 ? -30.745 20.837 25.066 1.00 42.09 71 GLY A N 1
ATOM 557 C CA . GLY A 1 71 ? -31.026 19.456 24.655 1.00 42.09 71 GLY A CA 1
ATOM 558 C C . GLY A 1 71 ? -29.814 18.555 24.362 1.00 42.09 71 GLY A C 1
ATOM 559 O O . GLY A 1 71 ? -28.675 19.012 24.302 1.00 42.09 71 GLY A O 1
ATOM 560 N N . PRO A 1 72 ? -30.041 17.240 24.200 1.00 38.69 72 PRO A N 1
ATOM 561 C CA . PRO A 1 72 ? -28.992 16.322 23.781 1.00 38.69 72 PRO A CA 1
ATOM 562 C C . PRO A 1 72 ? -28.544 16.689 22.362 1.00 38.69 72 PRO A C 1
ATOM 564 O O . PRO A 1 72 ? -29.32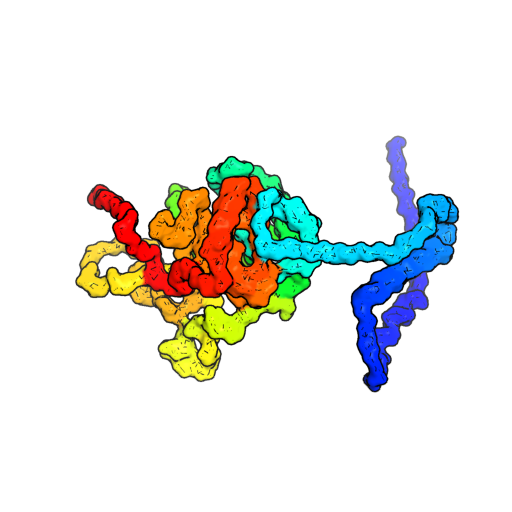6 16.622 21.412 1.00 38.69 72 PRO A O 1
ATOM 567 N N . VAL A 1 73 ? -27.277 17.075 22.213 1.00 38.28 73 VAL A N 1
ATOM 568 C CA . VAL A 1 73 ? -26.631 17.160 20.902 1.00 38.28 73 VAL A CA 1
ATOM 569 C C .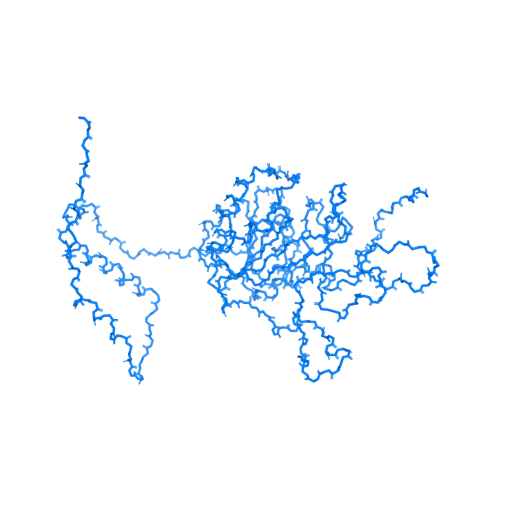 VAL A 1 73 ? -26.530 15.730 20.381 1.00 38.28 73 VAL A C 1
ATOM 571 O O . VAL A 1 73 ? -25.687 14.954 20.826 1.00 38.28 73 VAL A O 1
ATOM 574 N N . ASN A 1 74 ? -27.422 15.362 19.463 1.00 35.09 74 ASN A N 1
ATOM 575 C CA . ASN A 1 74 ? -27.249 14.170 18.644 1.00 35.09 74 ASN A CA 1
ATOM 576 C C . ASN A 1 74 ? -26.015 14.397 17.766 1.00 35.09 74 ASN A C 1
ATOM 578 O O . ASN A 1 74 ? -26.113 14.956 16.674 1.00 35.09 74 ASN A O 1
ATOM 582 N N . VAL A 1 75 ? -24.844 13.979 18.247 1.00 41.31 75 VAL A N 1
ATOM 583 C CA . VAL A 1 75 ? -23.688 13.758 17.383 1.00 41.31 75 VAL A CA 1
ATOM 584 C C . VAL A 1 75 ? -24.071 12.572 16.507 1.00 41.31 75 VAL A C 1
ATOM 586 O O . VAL A 1 75 ? -23.952 11.421 16.922 1.00 41.31 75 VAL A O 1
ATOM 589 N N . ARG A 1 76 ? -24.615 12.838 15.313 1.00 39.09 76 ARG A N 1
ATOM 590 C CA . ARG A 1 76 ? -24.636 11.815 14.267 1.00 39.09 76 ARG A CA 1
ATOM 591 C C . ARG A 1 76 ? -23.174 11.446 14.049 1.00 39.09 76 ARG A C 1
ATOM 593 O O . ARG A 1 76 ? -22.404 12.292 13.601 1.00 39.09 76 ARG A O 1
ATOM 600 N N . LEU A 1 77 ? -22.788 10.230 14.431 1.00 47.34 77 LEU A N 1
ATOM 601 C CA . LEU A 1 77 ? -21.541 9.643 13.962 1.00 47.34 77 LEU A CA 1
ATOM 602 C C . LEU A 1 77 ? -21.651 9.660 12.439 1.00 47.34 77 LEU A C 1
ATOM 604 O O . LEU A 1 77 ? -22.509 8.990 11.871 1.00 47.34 77 LEU A O 1
ATOM 608 N N . GLN A 1 78 ? -20.900 10.551 11.804 1.00 51.66 78 GLN A N 1
ATOM 609 C CA . GLN A 1 78 ? -20.862 10.653 10.357 1.00 51.66 78 GLN A CA 1
ATOM 610 C C . GLN A 1 78 ? -20.204 9.353 9.889 1.00 51.66 78 GLN A C 1
ATOM 612 O O . GLN A 1 78 ? -19.023 9.141 10.154 1.00 51.66 78 GLN A O 1
ATOM 617 N N . GLU A 1 79 ? -20.989 8.424 9.340 1.00 59.41 79 GLU A N 1
ATOM 618 C CA . GLU A 1 79 ? -20.446 7.177 8.803 1.00 59.41 79 GLU A CA 1
ATOM 619 C C . GLU A 1 79 ? -19.430 7.528 7.715 1.00 59.41 79 GLU A C 1
ATOM 621 O O . GLU A 1 79 ? -19.709 8.368 6.853 1.00 59.41 79 GLU A O 1
ATOM 626 N N . SER A 1 80 ? -18.233 6.936 7.789 1.00 61.81 80 SER A N 1
ATOM 627 C CA . SER A 1 80 ? -17.216 7.142 6.762 1.00 61.81 80 SER A CA 1
ATOM 628 C C . SER A 1 80 ? -17.785 6.700 5.413 1.00 61.81 80 SER A C 1
ATOM 630 O O . SER A 1 80 ? -18.354 5.605 5.340 1.00 61.81 80 SER A O 1
ATOM 632 N N . PRO A 1 81 ? -17.636 7.488 4.339 1.00 71.88 81 PRO A N 1
ATOM 633 C CA . PRO A 1 81 ? -17.966 7.026 3.005 1.00 71.88 81 PRO A CA 1
ATOM 634 C C . PRO A 1 81 ? -17.234 5.716 2.683 1.00 71.88 81 PRO A C 1
ATOM 636 O O . PRO A 1 81 ? -16.008 5.678 2.590 1.00 71.88 81 PRO A O 1
ATOM 639 N N . LEU A 1 82 ? -17.996 4.637 2.511 1.00 88.50 82 LEU A N 1
ATOM 640 C CA . LEU A 1 82 ? -17.476 3.356 2.046 1.00 88.50 82 LEU A CA 1
ATOM 641 C C . LEU A 1 82 ? -17.425 3.343 0.516 1.00 88.50 82 LEU A C 1
ATOM 643 O O . LEU A 1 82 ? -18.308 3.886 -0.147 1.00 88.50 82 LEU A O 1
ATOM 647 N N . ASN A 1 83 ? -16.429 2.651 -0.030 1.00 96.44 83 ASN A N 1
ATOM 648 C CA . ASN A 1 83 ? -16.251 2.400 -1.462 1.00 96.44 83 ASN A CA 1
ATOM 649 C C . ASN A 1 83 ? -16.077 3.673 -2.294 1.00 96.44 83 ASN A C 1
ATOM 651 O O . ASN A 1 83 ? -16.643 3.803 -3.382 1.00 96.44 83 ASN A O 1
ATOM 655 N N . GLN A 1 84 ? -15.268 4.607 -1.792 1.00 96.25 84 GLN A N 1
ATOM 656 C CA . GLN A 1 84 ? -14.997 5.875 -2.466 1.00 96.25 84 GLN A CA 1
ATOM 657 C C . GLN A 1 84 ? -13.525 6.034 -2.841 1.00 96.25 84 GLN A C 1
ATOM 659 O O . GLN A 1 84 ? -12.627 5.640 -2.103 1.00 96.25 84 GLN A O 1
ATOM 664 N N . LEU A 1 85 ? -13.307 6.641 -4.004 1.00 97.81 85 LEU A N 1
ATOM 665 C CA . LEU A 1 85 ? -12.048 7.241 -4.427 1.00 97.81 85 LEU A CA 1
ATOM 666 C C . LEU A 1 85 ? -12.323 8.740 -4.554 1.00 97.81 85 LEU A C 1
ATOM 668 O O . LEU A 1 85 ? -13.240 9.127 -5.272 1.00 97.81 85 LEU A O 1
ATOM 672 N N . LEU A 1 86 ? -11.595 9.560 -3.804 1.00 97.44 86 LEU A N 1
ATOM 673 C CA . LEU A 1 86 ? -11.855 10.988 -3.665 1.00 97.44 86 LEU A CA 1
ATOM 674 C C . LEU A 1 86 ? -10.738 11.809 -4.308 1.00 97.44 86 LEU A C 1
ATOM 676 O O . LEU A 1 86 ? -9.557 11.536 -4.088 1.00 97.44 86 LEU A O 1
ATOM 680 N N . LEU A 1 87 ? -11.132 12.833 -5.072 1.00 97.69 87 LEU A N 1
ATOM 681 C CA . LEU A 1 87 ? -10.234 13.869 -5.578 1.00 97.69 87 LEU A CA 1
ATOM 682 C C . LEU A 1 87 ? -9.930 14.870 -4.462 1.00 97.69 87 LEU A C 1
ATOM 684 O O . LEU A 1 87 ? -10.607 15.888 -4.327 1.00 97.69 87 LEU A O 1
ATOM 688 N N . GLU A 1 88 ? -8.953 14.544 -3.623 1.00 96.88 88 GLU A N 1
ATOM 689 C CA . GLU A 1 88 ? -8.604 15.337 -2.448 1.00 96.88 88 GLU A CA 1
ATOM 690 C C . GLU A 1 88 ? -7.178 15.037 -1.964 1.00 96.88 88 GLU A C 1
ATOM 692 O O . GLU A 1 88 ? -6.642 13.945 -2.153 1.00 96.88 88 GLU A O 1
ATOM 697 N N . ASP A 1 89 ? -6.564 16.014 -1.293 1.00 97.88 89 ASP A N 1
ATOM 698 C CA . ASP A 1 89 ? -5.342 15.787 -0.524 1.00 97.88 89 ASP A CA 1
ATOM 699 C C . ASP A 1 89 ? -5.609 14.814 0.634 1.00 97.88 89 ASP A C 1
ATOM 701 O O . ASP A 1 89 ? -6.522 15.014 1.435 1.00 97.88 89 ASP A O 1
ATOM 705 N N . CYS A 1 90 ? -4.783 13.775 0.758 1.00 98.00 90 CYS A N 1
ATOM 706 C CA . CYS A 1 90 ? -5.018 12.705 1.724 1.00 98.00 90 CYS A CA 1
ATOM 707 C C . CYS A 1 90 ? -5.012 13.178 3.184 1.00 98.00 90 CYS A C 1
ATOM 709 O O . CYS A 1 90 ? -5.756 12.631 3.992 1.00 98.00 90 CYS A O 1
ATOM 711 N N . ILE A 1 91 ? -4.224 14.197 3.550 1.00 98.25 91 ILE A N 1
ATOM 712 C CA . ILE A 1 91 ? -4.193 14.717 4.925 1.00 98.25 91 ILE A CA 1
ATOM 713 C C . ILE A 1 91 ? -5.520 15.416 5.222 1.00 98.25 91 ILE A C 1
ATOM 715 O O . ILE A 1 91 ? -6.134 15.176 6.264 1.00 98.25 91 ILE A O 1
ATOM 719 N N . THR A 1 92 ? -5.977 16.243 4.283 1.00 97.56 92 THR A N 1
ATOM 720 C CA . THR A 1 92 ? -7.241 16.981 4.372 1.00 97.56 92 THR A CA 1
ATOM 721 C C . THR A 1 92 ? -8.443 16.038 4.385 1.00 97.56 92 THR A C 1
ATOM 723 O O . THR A 1 92 ? -9.297 16.138 5.269 1.00 97.56 92 THR A O 1
ATOM 726 N N . GLY A 1 93 ? -8.480 15.081 3.459 1.00 96.62 93 GLY A N 1
ATOM 727 C CA . GLY A 1 93 ? -9.562 14.112 3.349 1.00 96.62 93 GLY A CA 1
ATOM 728 C C . GLY A 1 93 ? -9.600 13.141 4.520 1.00 96.62 93 GLY A C 1
ATOM 729 O O . GLY A 1 93 ? -10.668 12.900 5.088 1.00 96.62 93 GLY A O 1
ATOM 730 N N . LEU A 1 94 ? -8.437 12.663 4.985 1.00 96.88 94 LEU A N 1
ATOM 731 C CA . LEU A 1 94 ? -8.377 11.862 6.202 1.00 96.88 94 LEU A CA 1
ATOM 732 C C . LEU A 1 94 ? -8.838 12.662 7.406 1.00 96.88 94 LEU A C 1
ATOM 734 O O . LEU A 1 94 ? -9.543 12.078 8.211 1.00 96.88 94 LEU A O 1
ATOM 738 N N . ALA A 1 95 ? -8.513 13.949 7.558 1.00 96.12 95 ALA A N 1
ATOM 739 C CA . ALA A 1 95 ? -8.960 14.752 8.704 1.00 96.12 95 ALA A CA 1
ATOM 740 C C . ALA A 1 95 ? -10.494 14.808 8.852 1.00 96.12 95 ALA A C 1
ATOM 742 O O . ALA A 1 95 ? -10.990 14.905 9.976 1.00 96.12 95 ALA A O 1
ATOM 743 N N . GLN A 1 96 ? -11.232 14.685 7.746 1.00 94.12 96 GLN A N 1
ATOM 744 C CA . GLN A 1 96 ? -12.698 14.646 7.721 1.00 94.12 96 GLN A CA 1
ATOM 745 C C . GLN A 1 96 ? -13.270 13.274 8.107 1.00 94.12 96 GLN A C 1
ATOM 747 O O . GLN A 1 96 ? -14.445 13.169 8.453 1.00 94.12 96 GLN A O 1
ATOM 752 N N . GLN A 1 97 ? -12.447 12.222 8.092 1.00 93.31 97 GLN A N 1
ATOM 753 C CA . GLN A 1 97 ? -12.875 10.881 8.479 1.00 93.31 97 GLN A CA 1
ATOM 754 C C . GLN A 1 97 ? -12.902 10.710 10.008 1.00 93.31 97 GLN A C 1
ATOM 756 O O . GLN A 1 97 ? -12.017 11.219 10.717 1.00 93.31 97 GLN A O 1
ATOM 761 N N . PRO A 1 98 ? -13.854 9.932 10.549 1.00 95.00 98 PRO A N 1
ATOM 762 C CA . PRO A 1 98 ? -13.817 9.472 11.931 1.00 95.00 98 PRO A CA 1
ATOM 763 C C . PRO A 1 98 ? -12.488 8.783 12.269 1.00 95.00 98 PRO A C 1
ATOM 765 O O . PRO A 1 98 ? -11.978 7.961 11.504 1.00 95.00 98 PRO A O 1
ATOM 768 N N . ALA A 1 99 ? -11.923 9.105 13.433 1.00 96.81 99 ALA A N 1
ATOM 769 C CA . ALA A 1 99 ? -10.756 8.393 13.950 1.00 96.81 99 ALA A CA 1
ATOM 770 C C . ALA A 1 99 ? -11.118 6.932 14.259 1.00 96.81 99 ALA A C 1
ATOM 772 O O . ALA A 1 99 ? -12.230 6.655 14.705 1.00 96.81 99 ALA A O 1
ATOM 773 N N . GLY A 1 100 ? -10.178 6.006 14.065 1.00 97.38 100 GLY A N 1
ATOM 774 C CA . GLY A 1 100 ? -10.417 4.589 14.345 1.00 97.38 100 GLY A CA 1
ATOM 775 C C . GLY A 1 100 ? -11.488 3.936 13.467 1.00 97.38 100 GLY A C 1
ATOM 776 O O . GLY A 1 100 ? -12.196 3.056 13.946 1.00 97.38 100 GLY A O 1
ATOM 777 N N . SER A 1 101 ? -11.641 4.374 12.216 1.00 96.50 101 SER A N 1
ATOM 778 C CA . SER A 1 101 ? -12.629 3.837 11.270 1.00 96.50 101 SER A CA 1
ATOM 779 C C . SER A 1 101 ? -12.047 2.858 10.247 1.00 96.50 101 SER A C 1
ATOM 781 O O . SER A 1 101 ? -12.802 2.086 9.664 1.00 96.50 101 SER A O 1
ATOM 783 N N . VAL A 1 102 ? -10.725 2.853 10.051 1.00 97.88 102 VAL A N 1
ATOM 784 C CA . VAL A 1 102 ? -10.031 2.046 9.033 1.00 97.88 102 VAL A CA 1
ATOM 785 C C . VAL A 1 102 ? -9.400 0.800 9.657 1.00 97.88 102 VAL A C 1
ATOM 787 O O . VAL A 1 102 ? -8.778 0.887 10.716 1.00 97.88 102 VAL A O 1
ATOM 790 N N . ASP A 1 103 ? -9.515 -0.345 8.987 1.00 98.44 103 ASP A N 1
ATOM 791 C CA . ASP A 1 103 ? -8.939 -1.623 9.428 1.00 98.44 103 ASP A CA 1
ATOM 792 C C . ASP A 1 103 ? -7.501 -1.808 8.924 1.00 98.44 103 ASP A C 1
ATOM 794 O O . ASP A 1 103 ? -6.583 -2.137 9.682 1.00 98.44 103 ASP A O 1
ATOM 798 N N . LEU A 1 104 ? -7.290 -1.536 7.637 1.00 98.69 104 LEU A N 1
ATOM 799 C CA . LEU A 1 104 ? -6.019 -1.722 6.947 1.00 98.69 104 LEU A CA 1
ATOM 800 C C . LEU A 1 104 ? -5.707 -0.496 6.095 1.00 98.69 104 LEU A C 1
ATOM 802 O O . LEU A 1 104 ? -6.558 -0.037 5.347 1.00 98.69 104 LEU A O 1
ATOM 806 N N . ALA A 1 105 ? -4.478 0.007 6.154 1.00 98.75 105 ALA A N 1
ATOM 807 C CA . ALA A 1 105 ? -3.987 1.035 5.245 1.00 98.75 105 ALA A CA 1
ATOM 808 C C . ALA A 1 105 ? -2.783 0.520 4.454 1.00 98.75 105 ALA A C 1
ATOM 810 O O . ALA A 1 105 ? -1.882 -0.091 5.032 1.00 98.75 105 ALA A O 1
ATOM 811 N N . PHE A 1 106 ? -2.743 0.804 3.156 1.00 98.62 106 PHE A N 1
ATOM 812 C CA . PHE A 1 106 ? -1.572 0.605 2.309 1.00 98.62 106 PHE A CA 1
ATOM 813 C C . PHE A 1 106 ? -1.232 1.928 1.626 1.00 98.62 106 PHE A C 1
ATOM 815 O O . PHE A 1 106 ? -2.088 2.500 0.966 1.00 98.62 106 PHE A O 1
ATOM 822 N N . ALA A 1 107 ? -0.006 2.418 1.796 1.00 98.31 107 ALA A N 1
ATOM 823 C CA . ALA A 1 107 ? 0.458 3.663 1.193 1.00 98.31 107 ALA A CA 1
ATOM 824 C C . ALA A 1 107 ? 1.636 3.413 0.245 1.00 98.31 107 ALA A C 1
ATOM 826 O O . ALA A 1 107 ? 2.645 2.832 0.652 1.00 98.31 107 ALA A O 1
ATOM 827 N N . ASP A 1 108 ? 1.518 3.923 -0.981 1.00 96.56 108 ASP A N 1
ATOM 828 C CA . ASP A 1 108 ? 2.589 4.012 -1.982 1.00 96.56 108 ASP A CA 1
ATOM 829 C C . ASP A 1 108 ? 2.824 5.491 -2.352 1.00 96.56 108 ASP A C 1
ATOM 831 O O . ASP A 1 108 ? 2.376 5.956 -3.400 1.00 96.56 108 ASP A O 1
ATOM 835 N N . PRO A 1 109 ? 3.421 6.293 -1.446 1.00 96.50 109 PRO A N 1
ATOM 836 C CA . PRO A 1 109 ? 3.658 7.712 -1.692 1.00 96.50 109 PRO A CA 1
ATOM 837 C C . PRO A 1 109 ? 4.661 7.934 -2.839 1.00 96.50 109 PRO A C 1
ATOM 839 O O . PRO A 1 109 ? 5.462 7.056 -3.145 1.00 96.50 109 PRO A O 1
ATOM 842 N N . PRO A 1 110 ? 4.729 9.146 -3.415 1.00 95.25 110 PRO A N 1
ATOM 843 C CA . PRO A 1 110 ? 5.857 9.570 -4.242 1.00 95.25 110 PRO A CA 1
ATOM 844 C C . PRO A 1 110 ? 7.198 9.393 -3.512 1.00 95.25 110 PRO A C 1
ATOM 846 O O . PRO A 1 110 ? 7.340 9.851 -2.382 1.00 95.25 110 PRO A O 1
ATOM 849 N N . PHE A 1 111 ? 8.189 8.753 -4.146 1.00 94.50 111 PHE A N 1
ATOM 850 C CA . PHE A 1 111 ? 9.467 8.396 -3.501 1.00 94.50 111 PHE A CA 1
ATOM 851 C C . PHE A 1 111 ? 10.490 9.540 -3.431 1.00 94.50 111 PHE A C 1
ATOM 853 O O . PHE A 1 111 ? 11.582 9.338 -2.900 1.00 94.50 111 PHE A O 1
ATOM 860 N N . ASN A 1 112 ? 10.161 10.721 -3.958 1.00 95.31 112 ASN A N 1
ATOM 861 C CA . ASN A 1 112 ? 11.039 11.886 -4.044 1.00 95.31 112 ASN A CA 1
ATOM 862 C C . ASN A 1 112 ? 12.311 11.623 -4.874 1.00 95.31 112 ASN A C 1
ATOM 864 O O . ASN A 1 112 ? 13.424 11.964 -4.473 1.00 95.31 112 ASN A O 1
ATOM 868 N N . ILE A 1 113 ? 12.141 10.980 -6.034 1.00 90.88 113 ILE A N 1
ATOM 869 C CA . ILE A 1 113 ? 13.226 10.542 -6.933 1.00 90.88 113 ILE A CA 1
ATOM 870 C C . ILE A 1 113 ? 13.228 11.277 -8.282 1.00 90.88 113 ILE A C 1
ATOM 872 O O . ILE A 1 113 ? 13.948 10.886 -9.204 1.00 90.88 113 ILE A O 1
ATOM 876 N N . GLY A 1 114 ? 12.423 12.329 -8.415 1.00 90.25 114 GLY A N 1
ATOM 877 C CA . GLY A 1 114 ? 12.257 13.106 -9.639 1.00 90.25 114 GLY A CA 1
ATOM 878 C C . GLY A 1 114 ? 11.325 12.452 -10.656 1.00 90.25 114 GLY A C 1
ATOM 879 O O . GLY A 1 114 ? 11.474 12.691 -11.855 1.00 90.25 114 GLY A O 1
ATOM 880 N N . TYR A 1 115 ? 10.393 11.599 -10.218 1.00 87.31 115 TYR A N 1
ATOM 881 C CA . TYR A 1 115 ? 9.383 11.046 -11.113 1.00 87.31 115 TYR A CA 1
ATOM 882 C C . TYR A 1 115 ? 8.425 12.141 -11.618 1.00 87.31 115 TYR A C 1
ATOM 884 O O . TYR A 1 115 ? 8.019 13.036 -10.879 1.00 87.31 115 TYR A O 1
ATOM 892 N N . SER A 1 116 ? 8.049 12.070 -12.897 1.00 89.00 116 SER A N 1
ATOM 893 C CA . SER A 1 116 ? 7.146 13.047 -13.511 1.00 89.00 116 SER A CA 1
ATOM 894 C C . SER A 1 116 ? 5.691 12.640 -13.283 1.00 89.00 116 SER A C 1
ATOM 896 O O . SER A 1 116 ? 5.131 11.891 -14.084 1.00 89.00 116 SER A O 1
ATOM 898 N N . TYR A 1 117 ? 5.084 13.144 -12.210 1.00 88.50 117 TYR A N 1
ATOM 899 C CA . TYR A 1 117 ? 3.627 13.132 -12.052 1.00 88.50 117 TYR A CA 1
ATOM 900 C C . TYR A 1 117 ? 2.995 14.298 -12.823 1.00 88.50 117 TYR A C 1
ATOM 902 O O . TYR A 1 117 ? 3.683 15.214 -13.273 1.00 88.50 117 TYR A O 1
ATOM 910 N N . ASP A 1 118 ? 1.681 14.250 -12.991 1.00 87.81 118 ASP A N 1
ATOM 911 C CA . ASP A 1 118 ? 0.890 15.275 -13.669 1.00 87.81 118 ASP A CA 1
ATOM 912 C C . ASP A 1 118 ? 0.673 16.527 -12.802 1.00 87.81 118 ASP A C 1
ATOM 914 O O . ASP A 1 118 ? 0.804 17.643 -13.301 1.00 87.81 118 ASP A O 1
ATOM 918 N N . VAL A 1 119 ? 0.395 16.352 -11.505 1.00 91.31 119 VAL A N 1
ATOM 919 C CA . VAL A 1 119 ? 0.079 17.454 -10.573 1.00 91.31 119 VAL A CA 1
ATOM 920 C C . VAL A 1 119 ? 1.046 17.580 -9.389 1.00 91.31 119 VAL A C 1
ATOM 922 O O . VAL A 1 119 ? 0.947 18.530 -8.612 1.00 91.31 119 VAL A O 1
ATOM 925 N N . TYR A 1 120 ? 2.001 16.655 -9.236 1.00 90.25 120 TYR A N 1
ATOM 926 C CA . TYR A 1 120 ? 2.935 16.616 -8.103 1.00 90.25 120 TYR A CA 1
ATOM 927 C C . TYR A 1 120 ? 4.403 16.712 -8.536 1.00 90.25 120 TYR A C 1
ATOM 929 O O . TYR A 1 120 ? 4.865 15.990 -9.417 1.00 90.25 120 TYR A O 1
ATOM 937 N N . ALA A 1 121 ? 5.170 17.571 -7.861 1.00 92.25 121 ALA A N 1
ATOM 938 C CA . ALA A 1 121 ? 6.613 17.678 -8.058 1.00 92.25 121 ALA A CA 1
ATOM 939 C C . ALA A 1 121 ? 7.370 16.727 -7.114 1.00 92.25 121 ALA A C 1
ATOM 941 O O . ALA A 1 121 ? 7.495 16.999 -5.917 1.00 92.25 121 ALA A O 1
ATOM 942 N N . ASP A 1 122 ? 7.916 15.640 -7.663 1.00 93.00 122 ASP A N 1
ATOM 943 C CA . ASP A 1 122 ? 8.630 14.578 -6.933 1.00 93.00 122 ASP A CA 1
ATOM 944 C C . ASP A 1 122 ? 10.103 14.907 -6.640 1.00 93.00 122 ASP A C 1
ATOM 946 O O . ASP A 1 122 ? 10.997 14.087 -6.830 1.00 93.00 122 ASP A O 1
ATOM 950 N N . SER A 1 123 ? 10.380 16.145 -6.242 1.00 95.25 123 SER A N 1
ATOM 951 C CA . SER A 1 123 ? 11.742 16.636 -5.994 1.00 95.25 123 SER A CA 1
ATOM 952 C C . SER A 1 123 ? 11.770 17.682 -4.878 1.00 95.25 123 SER A C 1
ATOM 954 O O . SER A 1 123 ? 12.392 18.740 -5.004 1.00 95.25 123 SER A O 1
ATOM 956 N N . LYS A 1 124 ? 11.014 17.429 -3.810 1.00 94.38 124 LYS A N 1
ATOM 957 C CA . LYS A 1 124 ? 10.975 18.279 -2.619 1.00 94.38 124 LYS A CA 1
ATOM 958 C C . LYS A 1 124 ? 12.324 18.260 -1.908 1.00 94.38 124 LYS A C 1
ATOM 960 O O . LYS A 1 124 ? 13.041 17.259 -1.922 1.00 94.38 124 LYS A O 1
ATOM 965 N N . GLU A 1 125 ? 12.637 19.368 -1.241 1.00 97.06 125 GLU A N 1
ATOM 966 C CA . GLU A 1 125 ? 13.750 19.414 -0.295 1.00 97.06 125 GLU A CA 1
ATOM 967 C C . GLU A 1 125 ? 13.530 18.360 0.806 1.00 97.06 125 GLU A C 1
ATOM 969 O O . GLU A 1 125 ? 12.396 18.115 1.223 1.00 97.06 125 GLU A O 1
ATOM 974 N N . SER A 1 126 ? 14.605 17.702 1.243 1.00 96.56 126 SER A N 1
ATOM 975 C CA . SER A 1 126 ? 14.542 16.533 2.126 1.00 96.56 126 SER A CA 1
ATOM 976 C C . SER A 1 126 ? 13.758 16.773 3.414 1.00 96.56 126 SER A C 1
ATOM 978 O O . SER A 1 126 ? 12.911 15.953 3.762 1.00 96.56 126 SER A O 1
ATOM 980 N N . GLN A 1 127 ? 13.995 17.876 4.126 1.00 97.50 127 GLN A N 1
ATOM 981 C CA . GLN A 1 127 ? 13.279 18.154 5.369 1.00 97.50 127 GLN A CA 1
ATOM 982 C C . GLN A 1 127 ? 11.800 18.465 5.112 1.00 97.50 127 GLN A C 1
ATOM 984 O O . GLN A 1 127 ? 10.936 18.024 5.875 1.00 97.50 127 GLN A O 1
ATOM 989 N N . GLN A 1 128 ? 11.485 19.178 4.030 1.00 97.69 128 GLN A N 1
ATOM 990 C CA . GLN A 1 128 ? 10.103 19.412 3.604 1.00 97.69 128 GLN A CA 1
ATOM 991 C C . GLN A 1 128 ? 9.381 18.105 3.252 1.00 97.69 128 GLN A C 1
ATOM 993 O O . GLN A 1 128 ? 8.236 17.915 3.662 1.00 97.69 128 GLN A O 1
ATOM 998 N N . TYR A 1 129 ? 10.049 17.196 2.536 1.00 98.19 129 TYR A N 1
ATOM 999 C CA . TYR A 1 129 ? 9.519 15.874 2.207 1.00 98.19 129 TYR A CA 1
ATOM 1000 C C . TYR A 1 129 ? 9.245 15.051 3.470 1.00 98.19 129 TYR A C 1
ATOM 1002 O O . TYR A 1 129 ? 8.134 14.562 3.649 1.00 98.19 129 TYR A O 1
ATOM 1010 N N . LEU A 1 130 ? 10.206 14.980 4.395 1.00 98.31 130 LEU A N 1
ATOM 1011 C CA . LEU A 1 130 ? 10.045 14.246 5.653 1.00 98.31 130 LEU A CA 1
ATOM 1012 C C . LEU A 1 130 ? 8.931 14.817 6.534 1.00 98.31 130 LEU A C 1
ATOM 1014 O O . LEU A 1 130 ? 8.133 14.056 7.070 1.00 98.31 130 LEU A O 1
ATOM 1018 N N . THR A 1 131 ? 8.832 16.144 6.638 1.00 98.38 131 THR A N 1
ATOM 1019 C CA . THR A 1 131 ? 7.764 16.809 7.407 1.00 98.38 131 THR A CA 1
ATOM 1020 C C . THR A 1 131 ? 6.388 16.490 6.821 1.00 98.38 131 THR A C 1
ATOM 1022 O O . THR A 1 131 ? 5.435 16.218 7.550 1.00 98.38 131 THR A O 1
ATOM 1025 N N . TRP A 1 132 ? 6.281 16.489 5.491 1.00 98.25 132 TRP A N 1
ATOM 1026 C CA . TRP A 1 132 ? 5.065 16.077 4.800 1.00 98.25 132 TRP A CA 1
ATOM 1027 C C . TRP A 1 132 ? 4.753 14.590 5.032 1.00 98.25 132 TRP A C 1
ATOM 1029 O O . TRP A 1 132 ? 3.604 14.252 5.320 1.00 98.25 132 TRP A O 1
ATOM 1039 N N . CYS A 1 133 ? 5.769 13.720 5.001 1.00 98.62 133 CYS A N 1
ATOM 1040 C CA . CYS A 1 133 ? 5.625 12.302 5.319 1.00 98.62 133 CYS A CA 1
ATOM 1041 C C . CYS A 1 133 ? 5.119 12.046 6.735 1.00 98.62 133 CYS A C 1
ATOM 1043 O O . CYS A 1 133 ? 4.168 11.293 6.926 1.00 98.62 133 CYS A O 1
ATOM 1045 N N . GLU A 1 134 ? 5.704 12.706 7.729 1.00 98.69 134 GLU A N 1
ATOM 1046 C CA . GLU A 1 134 ? 5.257 12.615 9.118 1.00 98.69 134 GLU A CA 1
ATOM 1047 C C . GLU A 1 134 ? 3.783 13.021 9.268 1.00 98.69 134 GLU A C 1
ATOM 1049 O O . GLU A 1 134 ? 3.032 12.354 9.984 1.00 98.69 134 GLU A O 1
ATOM 1054 N N . ALA A 1 135 ? 3.342 14.060 8.552 1.00 98.75 135 ALA A N 1
ATOM 1055 C CA . ALA A 1 135 ? 1.966 14.544 8.615 1.00 98.75 135 ALA A CA 1
ATOM 1056 C C . ALA A 1 135 ? 0.948 13.521 8.082 1.00 98.75 135 ALA A C 1
ATOM 1058 O O . ALA A 1 135 ? -0.037 13.227 8.768 1.00 98.75 135 ALA A O 1
ATOM 1059 N N . TRP A 1 136 ? 1.173 12.937 6.899 1.00 98.75 136 TRP A N 1
ATOM 1060 C CA . TRP A 1 136 ? 0.234 11.945 6.367 1.00 98.75 136 TRP A CA 1
ATOM 1061 C C . TRP A 1 136 ? 0.323 10.602 7.105 1.00 98.75 136 TRP A C 1
ATOM 1063 O O . TRP A 1 136 ? -0.712 9.971 7.320 1.00 98.75 136 TRP A O 1
ATOM 1073 N N . ILE A 1 137 ? 1.499 10.189 7.602 1.00 98.88 137 ILE A N 1
ATOM 1074 C CA . ILE A 1 137 ? 1.616 8.986 8.450 1.00 98.88 137 ILE A CA 1
ATOM 1075 C C . ILE A 1 137 ? 0.814 9.175 9.747 1.00 98.88 137 ILE A C 1
ATOM 1077 O O . ILE A 1 137 ? 0.128 8.253 10.194 1.00 98.88 137 ILE A O 1
ATOM 1081 N N . ALA A 1 138 ? 0.844 10.371 10.345 1.00 98.81 138 ALA A N 1
ATOM 1082 C CA . ALA A 1 138 ? 0.050 10.684 11.532 1.00 98.81 138 ALA A CA 1
ATOM 1083 C C . ALA A 1 138 ? -1.460 10.677 11.235 1.00 98.81 138 ALA A C 1
ATOM 1085 O O . ALA A 1 138 ? -2.248 10.174 12.043 1.00 98.81 138 ALA A O 1
ATOM 1086 N N . ALA A 1 139 ? -1.870 11.170 10.062 1.00 98.75 139 ALA A N 1
ATOM 1087 C CA . ALA A 1 139 ? -3.258 11.096 9.612 1.00 98.75 139 ALA A CA 1
ATOM 1088 C C . ALA A 1 139 ? -3.730 9.637 9.454 1.00 98.75 139 ALA A C 1
ATOM 1090 O O . ALA A 1 139 ? -4.806 9.289 9.948 1.00 98.75 139 ALA A O 1
ATOM 1091 N N . VAL A 1 140 ? -2.898 8.767 8.866 1.00 98.75 140 VAL A N 1
ATOM 1092 C CA . VAL A 1 140 ? -3.155 7.318 8.768 1.00 98.75 140 VAL A CA 1
ATOM 1093 C C . VAL A 1 140 ? -3.260 6.682 10.158 1.00 98.75 140 VAL A C 1
ATOM 1095 O O . VAL A 1 140 ? -4.216 5.956 10.433 1.00 98.75 140 VAL A O 1
ATOM 1098 N N . TYR A 1 141 ? -2.342 6.995 11.080 1.00 98.75 141 TYR A N 1
ATOM 1099 C CA . TYR A 1 141 ? -2.383 6.480 12.455 1.00 98.75 141 TYR A CA 1
ATOM 1100 C C . TYR A 1 141 ? -3.687 6.843 13.187 1.00 98.75 141 TYR A C 1
ATOM 1102 O O . TYR A 1 141 ? -4.244 6.015 13.918 1.00 98.75 141 TYR A O 1
ATOM 1110 N N . ARG A 1 142 ? -4.189 8.070 12.987 1.00 98.50 142 ARG A N 1
ATOM 1111 C CA . ARG A 1 142 ? -5.468 8.542 13.544 1.00 98.50 142 ARG A CA 1
ATOM 1112 C C . ARG A 1 142 ? -6.662 7.800 12.937 1.00 98.50 142 ARG A C 1
ATOM 1114 O O . ARG A 1 142 ? -7.588 7.449 13.667 1.00 98.50 142 ARG A O 1
ATOM 1121 N N . ALA A 1 143 ? -6.652 7.579 11.624 1.00 98.12 143 ALA A N 1
ATOM 1122 C CA . ALA A 1 143 ? -7.742 6.920 10.909 1.00 98.12 143 ALA A CA 1
ATOM 1123 C C . ALA A 1 143 ? -7.854 5.423 11.246 1.00 98.12 143 ALA A C 1
ATOM 1125 O O . ALA A 1 143 ? -8.965 4.906 11.346 1.00 98.12 143 ALA A O 1
ATOM 1126 N N . LEU A 1 144 ? -6.729 4.740 11.475 1.00 98.50 144 LEU A N 1
ATOM 1127 C CA . LEU A 1 144 ? -6.709 3.314 11.808 1.00 98.50 144 LEU A CA 1
ATOM 1128 C C . LEU A 1 144 ? -7.327 3.006 13.176 1.00 98.50 144 LEU A C 1
ATOM 1130 O O . LEU A 1 144 ? -7.077 3.712 14.162 1.00 98.50 144 LEU A O 1
ATOM 1134 N N . LYS A 1 145 ? -8.070 1.898 13.260 1.00 98.38 145 LYS A N 1
ATOM 1135 C CA . LYS A 1 145 ? -8.546 1.284 14.512 1.00 98.38 145 LYS A CA 1
ATOM 1136 C C . LYS A 1 145 ? -7.386 0.960 15.454 1.00 98.38 145 LYS A C 1
ATOM 1138 O O . LYS A 1 145 ? -6.221 0.978 15.064 1.00 98.38 145 LYS A O 1
ATOM 1143 N N . SER A 1 146 ? -7.669 0.699 16.729 1.00 98.00 146 SER A N 1
ATOM 1144 C CA . SER A 1 146 ? -6.622 0.373 17.713 1.00 98.00 146 SER A CA 1
ATOM 1145 C C . SER A 1 146 ? -5.837 -0.897 17.372 1.00 98.00 146 SER A C 1
ATOM 1147 O O . SER A 1 146 ? -4.668 -0.990 17.724 1.00 98.00 146 SER A O 1
ATOM 1149 N N . ASP A 1 147 ? -6.473 -1.831 16.671 1.00 97.50 147 ASP A N 1
ATOM 1150 C CA . ASP A 1 147 ? -5.931 -3.086 16.139 1.00 97.50 147 ASP A CA 1
ATOM 1151 C C . ASP A 1 147 ? -5.599 -3.008 14.635 1.00 97.50 147 ASP A C 1
ATOM 1153 O O . ASP A 1 147 ? -5.286 -4.017 14.000 1.00 97.50 147 ASP A O 1
ATOM 1157 N N . GLY A 1 148 ? -5.642 -1.800 14.065 1.00 97.69 148 GLY A N 1
ATOM 1158 C CA . GLY A 1 148 ? -5.430 -1.566 12.645 1.00 97.69 148 GLY A CA 1
ATOM 1159 C C . GLY A 1 148 ? -3.983 -1.779 12.198 1.00 97.69 148 GLY A C 1
ATOM 1160 O O . GLY A 1 148 ? -3.018 -1.590 12.953 1.00 97.69 148 GLY A O 1
ATOM 1161 N N . THR A 1 149 ? -3.846 -2.135 10.923 1.00 98.56 149 THR A N 1
ATOM 1162 C CA . THR A 1 149 ? -2.570 -2.444 10.270 1.00 98.56 149 THR A CA 1
ATOM 1163 C C . THR A 1 149 ? -2.208 -1.387 9.227 1.00 98.56 149 THR A C 1
ATOM 1165 O O . THR A 1 149 ? -3.066 -0.915 8.486 1.00 98.56 149 THR A O 1
ATOM 1168 N N . PHE A 1 150 ? -0.924 -1.036 9.137 1.00 98.75 150 PHE A N 1
ATOM 1169 C CA . PHE A 1 150 ? -0.400 -0.090 8.154 1.00 98.75 150 PHE A CA 1
ATOM 1170 C C . PHE A 1 150 ? 0.762 -0.694 7.364 1.00 98.75 150 PHE A C 1
ATOM 1172 O O . PHE A 1 150 ? 1.731 -1.184 7.944 1.00 98.75 150 PHE A O 1
ATOM 1179 N N . TRP A 1 151 ? 0.677 -0.617 6.040 1.00 98.56 151 TRP A N 1
ATOM 1180 C CA . TRP A 1 151 ? 1.731 -0.991 5.109 1.00 98.56 151 TRP A CA 1
ATOM 1181 C C . TRP A 1 151 ? 2.219 0.224 4.322 1.00 98.56 151 TRP A C 1
ATOM 1183 O O . TRP A 1 151 ? 1.414 1.028 3.858 1.00 98.56 151 TRP A O 1
ATOM 1193 N N . LEU A 1 152 ? 3.535 0.344 4.159 1.00 98.38 152 LEU A N 1
ATOM 1194 C CA . LEU A 1 152 ? 4.175 1.479 3.492 1.00 98.38 152 LEU A CA 1
ATOM 1195 C C . LEU A 1 152 ? 5.222 1.010 2.486 1.00 98.38 152 LEU A C 1
ATOM 1197 O O . LEU A 1 152 ? 6.215 0.413 2.897 1.00 98.38 152 LEU A O 1
ATOM 1201 N N . ALA A 1 153 ? 5.028 1.322 1.207 1.00 96.31 153 ALA A N 1
ATOM 1202 C CA . ALA A 1 153 ? 6.029 1.143 0.161 1.00 96.31 153 ALA A CA 1
ATOM 1203 C C . ALA A 1 153 ? 6.919 2.393 0.016 1.00 96.31 153 ALA A C 1
ATOM 1205 O O . ALA A 1 153 ? 6.440 3.519 0.116 1.00 96.31 153 ALA A O 1
ATOM 1206 N N . ILE A 1 154 ? 8.225 2.207 -0.193 1.00 96.19 154 ILE A N 1
ATOM 1207 C CA . ILE A 1 154 ? 9.180 3.302 -0.431 1.00 96.19 154 ILE A CA 1
ATOM 1208 C C . ILE A 1 154 ? 10.448 2.799 -1.143 1.00 96.19 154 ILE A C 1
ATOM 1210 O O . ILE A 1 154 ? 10.808 1.621 -1.057 1.00 96.19 154 ILE A O 1
ATOM 1214 N N . GLY A 1 155 ? 11.140 3.695 -1.851 1.00 92.25 155 GLY A N 1
ATOM 1215 C CA . GLY A 1 155 ? 12.482 3.459 -2.396 1.00 92.25 155 GLY A CA 1
ATOM 1216 C C . GLY A 1 155 ? 13.613 3.610 -1.366 1.00 92.25 155 GLY A C 1
ATOM 1217 O O . GLY A 1 155 ? 13.376 3.918 -0.199 1.00 92.25 155 GLY A O 1
ATOM 1218 N N . ASP A 1 156 ? 14.853 3.403 -1.816 1.00 91.25 156 ASP A N 1
ATOM 1219 C CA . ASP A 1 156 ? 16.064 3.397 -0.978 1.00 91.25 156 ASP A CA 1
ATOM 1220 C C . ASP A 1 156 ? 16.259 4.694 -0.165 1.00 91.25 156 ASP A C 1
ATOM 1222 O O . ASP A 1 156 ? 16.720 4.645 0.973 1.00 91.25 156 ASP A O 1
ATOM 1226 N N . GLU A 1 157 ? 15.946 5.853 -0.758 1.00 92.94 157 GLU A N 1
ATOM 1227 C CA . GLU A 1 157 ? 16.370 7.180 -0.281 1.00 92.94 157 GLU A CA 1
ATOM 1228 C C . GLU A 1 157 ? 15.900 7.537 1.128 1.00 92.94 157 GLU A C 1
ATOM 1230 O O . GLU A 1 157 ? 16.635 8.202 1.850 1.00 92.94 157 GLU A O 1
ATOM 1235 N N . TYR A 1 158 ? 14.679 7.136 1.483 1.00 97.06 158 TYR A N 1
ATOM 1236 C CA . TYR A 1 158 ? 14.013 7.572 2.714 1.00 97.06 158 TYR A CA 1
ATOM 1237 C C . TYR A 1 158 ? 13.439 6.404 3.525 1.00 97.06 158 TYR A C 1
ATOM 1239 O O . TYR A 1 158 ? 12.599 6.596 4.409 1.00 97.06 158 TYR A O 1
ATOM 1247 N N . ALA A 1 159 ? 13.847 5.169 3.216 1.00 96.69 159 ALA A N 1
ATOM 1248 C CA . ALA A 1 159 ? 13.296 3.976 3.850 1.00 96.69 159 ALA A CA 1
ATOM 1249 C C . ALA A 1 159 ? 13.521 3.971 5.370 1.00 96.69 159 ALA A C 1
ATOM 1251 O O . ALA A 1 159 ? 12.601 3.704 6.147 1.00 96.69 159 ALA A O 1
ATOM 1252 N N . ALA A 1 160 ? 14.736 4.303 5.812 1.00 97.19 160 ALA A N 1
ATOM 1253 C CA . ALA A 1 160 ? 15.070 4.338 7.230 1.00 97.19 160 ALA A CA 1
ATOM 1254 C C . ALA A 1 160 ? 14.309 5.456 7.961 1.00 97.19 160 ALA A C 1
ATOM 1256 O O . ALA A 1 160 ? 13.769 5.237 9.048 1.00 97.19 160 ALA A O 1
ATOM 1257 N N . GLU A 1 161 ? 14.232 6.633 7.349 1.00 98.31 161 GLU A N 1
ATOM 1258 C CA . GLU A 1 161 ? 13.601 7.832 7.882 1.00 98.31 161 GLU A CA 1
ATOM 1259 C C . GLU A 1 161 ? 12.100 7.628 8.070 1.00 98.31 161 GLU A C 1
ATOM 1261 O O . GLU A 1 161 ? 11.593 7.862 9.167 1.00 98.31 161 GLU A O 1
ATOM 1266 N N . LEU A 1 162 ? 11.397 7.119 7.053 1.00 98.44 162 LEU A N 1
ATOM 1267 C CA . LEU A 1 162 ? 9.955 6.867 7.132 1.00 98.44 162 LEU A CA 1
ATOM 1268 C C . LEU A 1 162 ? 9.630 5.760 8.139 1.00 98.44 162 LEU A C 1
ATOM 1270 O O . LEU A 1 162 ? 8.652 5.876 8.882 1.00 98.44 162 LEU A O 1
ATOM 1274 N N . LYS A 1 163 ? 10.480 4.729 8.252 1.00 98.38 163 LYS A N 1
ATOM 1275 C CA . LYS A 1 163 ? 10.342 3.727 9.316 1.00 98.38 163 LYS A CA 1
ATOM 1276 C C . LYS A 1 163 ? 10.464 4.359 10.700 1.00 98.38 163 LYS A C 1
ATOM 1278 O O . LYS A 1 163 ? 9.631 4.099 11.566 1.00 98.38 163 LYS A O 1
ATOM 1283 N N . VAL A 1 164 ? 11.490 5.177 10.929 1.00 98.50 164 VAL A N 1
ATOM 1284 C CA . VAL A 1 164 ? 11.697 5.844 12.224 1.00 98.50 164 VAL A CA 1
ATOM 1285 C C . VAL A 1 164 ? 10.564 6.831 12.523 1.00 98.50 164 VAL A C 1
ATOM 1287 O O . VAL A 1 164 ? 10.090 6.869 13.657 1.00 98.50 164 VAL A O 1
ATOM 1290 N N . ALA A 1 165 ? 10.096 7.585 11.528 1.00 98.44 165 ALA A N 1
ATOM 1291 C CA . ALA A 1 165 ? 8.963 8.500 11.648 1.00 98.44 165 ALA A CA 1
ATOM 1292 C C . ALA A 1 165 ? 7.685 7.770 12.086 1.00 98.44 165 ALA A C 1
ATOM 1294 O O . ALA A 1 165 ? 7.071 8.146 13.087 1.00 98.44 165 ALA A O 1
ATOM 1295 N N . ALA A 1 166 ? 7.335 6.664 11.420 1.00 98.62 166 ALA A N 1
ATOM 1296 C CA . ALA A 1 166 ? 6.186 5.844 11.800 1.00 98.62 166 ALA A CA 1
ATOM 1297 C C . ALA A 1 166 ? 6.297 5.327 13.246 1.00 98.62 166 ALA A C 1
ATOM 1299 O O . ALA A 1 166 ? 5.334 5.399 14.013 1.00 98.62 166 ALA A O 1
ATOM 1300 N N . GLN A 1 167 ? 7.486 4.873 13.658 1.00 98.50 167 GLN A N 1
ATOM 1301 C CA . GLN A 1 167 ? 7.722 4.413 15.030 1.00 98.50 167 GLN A CA 1
ATOM 1302 C C . GLN A 1 167 ? 7.572 5.533 16.068 1.00 98.50 167 GLN A C 1
ATOM 1304 O O . GLN A 1 167 ? 7.006 5.297 17.134 1.00 98.50 167 GLN A O 1
ATOM 1309 N N . LYS A 1 168 ? 8.035 6.753 15.762 1.00 98.50 168 LYS A N 1
ATOM 1310 C CA . LYS A 1 168 ? 7.868 7.926 16.638 1.00 98.50 168 LYS A CA 1
ATOM 1311 C C . LYS A 1 168 ? 6.401 8.322 16.815 1.00 98.50 168 LYS A C 1
ATOM 1313 O O . LYS A 1 168 ? 6.030 8.762 17.897 1.00 98.50 168 LYS A O 1
ATOM 1318 N N . ILE A 1 169 ? 5.579 8.148 15.778 1.00 98.44 169 ILE A N 1
ATOM 1319 C CA . ILE A 1 169 ? 4.132 8.420 15.818 1.00 98.44 169 ILE A CA 1
ATOM 1320 C C . ILE A 1 169 ? 3.389 7.405 16.702 1.00 98.44 169 ILE A C 1
ATOM 1322 O O . ILE A 1 169 ? 2.371 7.740 17.304 1.00 98.44 169 ILE A O 1
ATOM 1326 N N . GLY A 1 170 ? 3.914 6.184 16.825 1.00 98.31 170 GLY A N 1
ATOM 1327 C CA . GLY A 1 170 ? 3.386 5.154 17.725 1.00 98.31 170 GLY A CA 1
ATOM 1328 C C . GLY A 1 170 ? 3.267 3.767 17.099 1.00 98.31 170 GLY A C 1
ATOM 1329 O O . GLY A 1 170 ? 2.974 2.803 17.808 1.00 98.31 170 GLY A O 1
ATOM 1330 N N . PHE A 1 171 ? 3.517 3.633 15.794 1.00 98.62 171 PHE A N 1
ATOM 1331 C CA . PHE A 1 171 ? 3.468 2.341 15.119 1.00 98.62 171 PHE A CA 1
ATOM 1332 C C . PHE A 1 171 ? 4.548 1.374 15.614 1.00 98.62 171 PHE A C 1
ATOM 1334 O O . PHE A 1 171 ? 5.691 1.734 15.904 1.00 98.62 171 PHE A O 1
ATOM 1341 N N . GLN A 1 172 ? 4.199 0.094 15.626 1.00 98.00 172 GLN A N 1
ATOM 1342 C CA . GLN A 1 172 ? 5.084 -1.003 15.977 1.00 98.00 172 GLN A CA 1
ATOM 1343 C C . GLN A 1 172 ? 5.446 -1.773 14.709 1.00 98.00 172 GLN A C 1
ATOM 1345 O O . GLN A 1 172 ? 4.601 -2.431 14.105 1.00 98.00 172 GLN A O 1
ATOM 1350 N N . THR A 1 173 ? 6.715 -1.708 14.302 1.00 97.25 173 THR A N 1
ATOM 1351 C CA . THR A 1 173 ? 7.206 -2.466 13.140 1.00 97.25 173 THR A CA 1
ATOM 1352 C C . THR A 1 173 ? 7.123 -3.965 13.414 1.00 97.25 173 THR A C 1
ATOM 1354 O O . THR A 1 173 ? 7.637 -4.434 14.435 1.00 97.25 173 THR A O 1
ATOM 1357 N N . ARG A 1 174 ? 6.507 -4.709 12.494 1.00 94.69 174 ARG A N 1
ATOM 1358 C CA . ARG A 1 174 ? 6.469 -6.175 12.485 1.00 94.69 174 ARG A CA 1
ATOM 1359 C C . ARG A 1 174 ? 7.538 -6.753 11.572 1.00 94.69 174 ARG A C 1
ATOM 1361 O O . ARG A 1 174 ? 8.295 -7.606 12.021 1.00 94.69 174 ARG A O 1
ATOM 1368 N N . SER A 1 175 ? 7.622 -6.238 10.348 1.00 90.19 175 SER A N 1
ATOM 1369 C CA . SER A 1 175 ? 8.574 -6.698 9.336 1.00 90.19 175 SER A CA 1
ATOM 1370 C C . SER A 1 175 ? 9.021 -5.543 8.446 1.00 90.19 175 SER A C 1
ATOM 1372 O O . SER A 1 175 ? 8.252 -4.622 8.162 1.00 90.19 175 SER A O 1
ATOM 1374 N N . TRP A 1 176 ? 10.274 -5.614 8.000 1.00 92.50 176 TRP A N 1
ATOM 1375 C CA . TRP A 1 176 ? 10.783 -4.835 6.879 1.00 92.50 176 TRP A CA 1
ATOM 1376 C C . TRP A 1 176 ? 10.910 -5.789 5.702 1.00 92.50 176 TRP A C 1
ATOM 1378 O O . TRP A 1 176 ? 11.861 -6.557 5.614 1.00 92.50 176 TRP A O 1
ATOM 1388 N N . VAL A 1 177 ? 9.924 -5.738 4.819 1.00 88.06 177 VAL A N 1
ATOM 1389 C CA . VAL A 1 177 ? 9.876 -6.580 3.636 1.00 88.06 177 VAL A CA 1
ATOM 1390 C C . VAL A 1 177 ? 10.713 -5.971 2.516 1.00 88.06 177 VAL A C 1
ATOM 1392 O O . VAL A 1 177 ? 10.644 -4.766 2.253 1.00 88.06 177 VAL A O 1
ATOM 1395 N N . VAL A 1 178 ? 11.474 -6.817 1.823 1.00 84.88 178 VAL A N 1
ATOM 1396 C CA . VAL A 1 178 ? 12.186 -6.446 0.595 1.00 84.88 178 VAL A CA 1
ATOM 1397 C C . VAL A 1 178 ? 11.426 -7.005 -0.597 1.00 84.88 178 VAL A C 1
ATOM 1399 O O . VAL A 1 178 ? 11.397 -8.216 -0.803 1.00 84.88 178 VAL A O 1
ATOM 1402 N N . TRP A 1 179 ? 10.839 -6.120 -1.402 1.00 82.31 179 TRP A N 1
ATOM 1403 C CA . TRP A 1 179 ? 10.219 -6.491 -2.668 1.00 82.31 179 TRP A CA 1
ATOM 1404 C C . TRP A 1 179 ? 11.236 -6.368 -3.800 1.00 82.31 179 TRP A C 1
ATOM 1406 O O . TRP A 1 179 ? 11.519 -5.269 -4.273 1.00 82.31 179 TRP A O 1
ATOM 1416 N N . TYR A 1 180 ? 11.797 -7.496 -4.234 1.00 75.38 180 TYR A N 1
ATOM 1417 C CA . TYR A 1 180 ? 12.745 -7.553 -5.345 1.00 75.38 180 TYR A CA 1
ATOM 1418 C C . TYR A 1 180 ? 12.032 -7.575 -6.707 1.00 75.38 180 TYR A C 1
ATOM 1420 O O . TYR A 1 180 ? 11.007 -8.230 -6.869 1.00 75.38 180 TYR A O 1
ATOM 1428 N N . TYR A 1 181 ? 12.602 -6.911 -7.717 1.00 67.31 181 TYR A N 1
ATOM 1429 C CA . TYR A 1 181 ? 12.143 -6.944 -9.107 1.00 67.31 181 TYR A CA 1
ATOM 1430 C C . TYR A 1 181 ? 13.307 -6.999 -10.112 1.00 67.31 181 TYR A C 1
ATOM 1432 O O . TYR A 1 181 ? 14.363 -6.391 -9.942 1.00 67.31 181 TYR A O 1
ATOM 1440 N N . THR A 1 182 ? 13.100 -7.724 -11.216 1.00 52.53 182 THR A N 1
ATOM 1441 C CA . THR A 1 182 ? 14.159 -8.092 -12.179 1.00 52.53 182 THR A CA 1
ATOM 1442 C C . THR A 1 182 ? 14.539 -7.002 -13.179 1.00 52.53 182 THR A C 1
ATOM 1444 O O . THR A 1 182 ? 15.659 -7.008 -13.690 1.00 52.53 182 THR A O 1
ATOM 1447 N N . PHE A 1 183 ? 13.644 -6.052 -13.457 1.00 57.81 183 PHE A N 1
ATOM 1448 C CA . PHE A 1 183 ? 13.919 -4.897 -14.317 1.00 57.81 183 PHE A CA 1
ATOM 1449 C C . PHE A 1 183 ? 14.309 -3.687 -13.467 1.00 57.81 183 PHE A C 1
ATOM 1451 O O . PHE A 1 183 ? 13.492 -2.807 -13.185 1.00 57.81 183 PHE A O 1
ATOM 1458 N N . GLY A 1 184 ? 15.566 -3.694 -13.028 1.00 61.69 184 GLY A N 1
ATOM 1459 C CA . GLY A 1 184 ? 16.151 -2.634 -12.220 1.00 61.69 184 GLY A CA 1
ATOM 1460 C C . GLY A 1 184 ? 16.531 -1.378 -13.006 1.00 61.69 184 GLY A C 1
ATOM 1461 O O . GLY A 1 184 ? 16.660 -1.394 -14.232 1.00 61.69 184 GLY A O 1
ATOM 1462 N N . VAL A 1 185 ? 16.754 -0.279 -12.286 1.00 67.62 185 VAL A N 1
ATOM 1463 C CA . VAL A 1 185 ? 17.291 0.959 -12.868 1.00 67.62 185 VAL A CA 1
ATOM 1464 C C . VAL A 1 185 ? 18.810 0.844 -12.925 1.00 67.62 185 VAL A C 1
ATOM 1466 O O . VAL A 1 185 ? 19.472 0.765 -11.884 1.00 67.62 185 VAL A O 1
ATOM 1469 N N . ASN A 1 186 ? 19.367 0.831 -14.141 1.00 72.19 186 ASN A N 1
ATOM 1470 C CA . ASN A 1 186 ? 20.814 0.835 -14.334 1.00 72.19 186 ASN A CA 1
ATOM 1471 C C . ASN A 1 186 ? 21.425 2.062 -13.641 1.00 72.19 186 ASN A C 1
ATOM 1473 O O . ASN A 1 186 ? 20.959 3.187 -13.818 1.00 72.19 186 ASN A O 1
ATOM 1477 N N . CYS A 1 187 ? 22.456 1.827 -12.838 1.00 73.50 187 CYS A N 1
ATOM 1478 C CA . CYS A 1 187 ? 23.147 2.860 -12.083 1.00 73.50 187 CYS A CA 1
ATOM 1479 C C . CYS A 1 187 ? 24.600 2.960 -12.561 1.00 73.50 187 CYS A C 1
ATOM 1481 O O . CYS A 1 187 ? 25.255 1.945 -12.777 1.00 73.50 187 CYS A O 1
ATOM 1483 N N . LYS A 1 188 ? 25.114 4.188 -12.706 1.00 78.94 188 LYS A N 1
ATOM 1484 C CA . LYS A 1 188 ? 26.482 4.438 -13.197 1.00 78.94 188 LYS A CA 1
ATOM 1485 C C . LYS A 1 188 ? 27.555 4.321 -12.109 1.00 78.94 188 LYS A C 1
ATOM 1487 O O . LYS A 1 188 ? 28.653 3.858 -12.382 1.00 78.94 188 LYS A O 1
ATOM 1492 N N . PHE A 1 189 ? 27.240 4.766 -10.892 1.00 84.25 189 PHE A N 1
ATOM 1493 C CA . PHE A 1 189 ? 28.204 4.919 -9.789 1.00 84.25 189 PHE A CA 1
ATOM 1494 C C . PHE A 1 189 ? 27.811 4.143 -8.523 1.00 84.25 189 PHE A C 1
ATOM 1496 O O . PHE A 1 189 ? 28.350 4.389 -7.450 1.00 84.25 189 PHE A O 1
ATOM 1503 N N . LYS A 1 190 ? 26.840 3.230 -8.632 1.00 77.81 190 LYS A N 1
ATOM 1504 C CA . LYS A 1 190 ? 26.394 2.349 -7.547 1.00 77.81 190 LYS A CA 1
ATOM 1505 C C . LYS A 1 190 ? 25.799 1.063 -8.111 1.00 77.81 190 LYS A C 1
ATOM 1507 O O . LYS A 1 190 ? 25.578 0.967 -9.319 1.00 77.81 190 LYS A O 1
ATOM 1512 N N . PHE A 1 191 ? 25.513 0.097 -7.240 1.00 76.00 191 PHE A N 1
ATOM 1513 C CA . PHE A 1 191 ? 24.802 -1.120 -7.625 1.00 76.00 191 PHE A CA 1
ATOM 1514 C C . PHE A 1 191 ? 23.419 -0.804 -8.211 1.00 76.00 191 PHE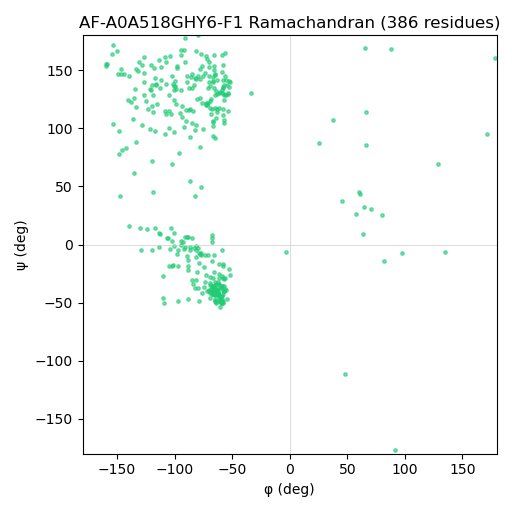 A C 1
ATOM 1516 O O . PHE A 1 191 ? 22.776 0.182 -7.849 1.00 76.00 191 PHE A O 1
ATOM 1523 N N . THR A 1 192 ? 22.973 -1.649 -9.140 1.00 73.44 192 THR A N 1
ATOM 1524 C CA . THR A 1 192 ? 21.663 -1.517 -9.789 1.00 73.44 192 THR A CA 1
ATOM 1525 C C . THR A 1 192 ? 20.550 -1.602 -8.751 1.00 73.44 192 THR A C 1
ATOM 1527 O O . THR A 1 192 ? 20.507 -2.545 -7.958 1.00 73.44 192 THR A O 1
ATOM 1530 N N . ARG A 1 193 ? 19.611 -0.653 -8.792 1.00 76.31 193 ARG A N 1
ATOM 1531 C CA . ARG A 1 193 ? 18.413 -0.719 -7.949 1.00 76.31 193 ARG A CA 1
ATOM 1532 C C . ARG A 1 193 ? 17.483 -1.788 -8.480 1.00 76.31 193 ARG A C 1
ATOM 1534 O O . ARG A 1 193 ? 17.084 -1.723 -9.639 1.00 76.31 193 ARG A O 1
ATOM 1541 N N . SER A 1 194 ? 17.164 -2.757 -7.641 1.00 76.25 194 SER A N 1
ATOM 1542 C CA . SER A 1 194 ? 16.401 -3.953 -8.013 1.00 76.25 194 SER A CA 1
ATOM 1543 C C . SER A 1 194 ? 15.383 -4.348 -6.948 1.00 76.25 194 SER A C 1
ATOM 1545 O O . SER A 1 194 ? 14.896 -5.471 -6.949 1.00 76.25 194 SER A O 1
ATOM 1547 N N . HIS A 1 195 ? 15.071 -3.446 -6.019 1.00 83.25 195 HIS A N 1
ATOM 1548 C CA . HIS A 1 195 ? 14.072 -3.692 -4.994 1.00 83.25 195 HIS A CA 1
ATOM 1549 C C . HIS A 1 195 ? 13.383 -2.400 -4.558 1.00 83.25 195 HIS A C 1
ATOM 1551 O O . HIS A 1 195 ? 13.807 -1.297 -4.905 1.00 83.25 195 HIS A O 1
ATOM 1557 N N . ALA A 1 196 ? 12.284 -2.565 -3.836 1.00 88.50 196 ALA A N 1
ATOM 1558 C CA . ALA A 1 196 ? 11.641 -1.544 -3.030 1.00 88.50 196 ALA A CA 1
ATOM 1559 C C . ALA A 1 196 ? 11.465 -2.086 -1.608 1.00 88.50 196 ALA A C 1
ATOM 1561 O O . ALA A 1 196 ? 11.513 -3.298 -1.367 1.00 88.50 196 ALA A O 1
ATOM 1562 N N . HIS A 1 197 ? 11.264 -1.180 -0.663 1.00 92.62 197 HIS A N 1
ATOM 1563 C CA . HIS A 1 197 ? 11.021 -1.510 0.729 1.00 92.62 197 HIS A CA 1
ATOM 1564 C C . HIS A 1 197 ? 9.528 -1.455 1.003 1.00 92.62 197 HIS A C 1
ATOM 1566 O O . HIS A 1 197 ? 8.868 -0.496 0.615 1.00 92.62 197 HIS A O 1
ATOM 1572 N N . ILE A 1 198 ? 9.009 -2.466 1.693 1.00 94.62 198 ILE A N 1
ATOM 1573 C CA . ILE A 1 198 ? 7.636 -2.467 2.178 1.00 94.62 198 ILE A CA 1
ATOM 1574 C C . ILE A 1 198 ? 7.673 -2.675 3.691 1.00 94.62 198 ILE A C 1
ATOM 1576 O O . ILE A 1 198 ? 8.129 -3.700 4.190 1.00 94.62 198 ILE A O 1
ATOM 1580 N N . PHE A 1 199 ? 7.217 -1.696 4.454 1.00 97.44 199 PHE A N 1
ATOM 1581 C CA . PHE A 1 199 ? 7.156 -1.806 5.903 1.00 97.44 199 PHE A CA 1
ATOM 1582 C C . PHE A 1 199 ? 5.787 -2.286 6.349 1.00 97.44 199 PHE A C 1
ATOM 1584 O O . PHE A 1 199 ? 4.779 -1.733 5.924 1.00 97.44 199 PHE A O 1
ATOM 1591 N N . TYR A 1 200 ? 5.768 -3.270 7.245 1.00 96.75 200 TYR A N 1
ATOM 1592 C CA . TYR A 1 200 ? 4.564 -3.747 7.914 1.00 96.75 200 TYR A CA 1
ATOM 1593 C C . TYR A 1 200 ? 4.547 -3.240 9.355 1.00 96.75 200 TYR A C 1
ATOM 1595 O O . TYR A 1 200 ? 5.386 -3.625 10.179 1.00 96.75 200 TYR A O 1
ATOM 1603 N N . PHE A 1 201 ? 3.572 -2.394 9.664 1.00 98.56 201 PHE A N 1
ATOM 1604 C CA . PHE A 1 201 ? 3.333 -1.814 10.974 1.00 98.56 201 PHE A CA 1
ATOM 1605 C C . PHE A 1 201 ? 1.970 -2.214 11.539 1.00 98.56 201 PHE A C 1
ATOM 1607 O O . PHE A 1 201 ? 1.002 -2.411 10.809 1.00 98.56 201 PHE A O 1
ATOM 1614 N N . VAL A 1 202 ? 1.880 -2.243 12.866 1.00 98.56 202 VAL A N 1
ATOM 1615 C CA . VAL A 1 202 ? 0.621 -2.380 13.615 1.00 98.56 202 VAL A CA 1
ATOM 1616 C C . VAL A 1 202 ? 0.546 -1.320 14.706 1.00 98.56 202 VAL A C 1
ATOM 1618 O O . VAL A 1 202 ? 1.582 -0.809 15.144 1.00 98.56 202 VAL A O 1
ATOM 1621 N N . LYS A 1 203 ? -0.662 -0.986 15.165 1.00 97.94 203 LYS A N 1
ATOM 1622 C CA . LYS A 1 203 ? -0.842 -0.078 16.312 1.00 97.94 203 LYS A CA 1
ATOM 1623 C C . LYS A 1 203 ? -0.635 -0.775 17.655 1.00 97.94 203 LYS A C 1
ATOM 1625 O O . LYS A 1 203 ? -0.008 -0.204 18.543 1.00 97.94 203 LYS A O 1
ATOM 1630 N N . ASP A 1 204 ? -1.071 -2.024 17.770 1.00 97.25 204 ASP A N 1
ATOM 1631 C CA . ASP A 1 204 ? -0.906 -2.851 18.963 1.00 97.25 204 ASP A CA 1
ATOM 1632 C C . ASP A 1 204 ? -0.130 -4.135 18.612 1.00 97.25 204 ASP A C 1
ATOM 1634 O O . ASP A 1 204 ? -0.366 -4.782 17.593 1.00 97.25 204 ASP A O 1
ATOM 1638 N N . ARG A 1 205 ? 0.866 -4.487 19.436 1.00 95.31 205 ARG A N 1
ATOM 1639 C CA . ARG A 1 205 ? 1.758 -5.636 19.196 1.00 95.31 205 ARG A CA 1
ATOM 1640 C C . ARG A 1 205 ? 1.119 -6.991 19.465 1.00 95.31 205 ARG A C 1
ATOM 1642 O O . ARG A 1 205 ? 1.667 -7.991 18.996 1.00 95.31 205 ARG A O 1
ATOM 1649 N N . GLU A 1 206 ? 0.041 -7.012 20.230 1.00 95.19 206 GLU A N 1
ATOM 1650 C CA . GLU A 1 206 ? -0.667 -8.206 20.680 1.00 95.19 206 GLU A CA 1
ATOM 1651 C C . GLU A 1 206 ? -2.038 -8.328 20.006 1.00 95.19 206 GLU A C 1
ATOM 1653 O O . GLU A 1 206 ? -2.531 -9.441 19.835 1.00 95.19 206 GLU A O 1
ATOM 1658 N N . LYS A 1 207 ? -2.639 -7.203 19.597 1.00 95.31 207 LYS A N 1
ATOM 1659 C CA . LYS A 1 207 ? -3.981 -7.145 19.005 1.00 95.31 207 LYS A CA 1
ATOM 1660 C C . LYS A 1 207 ? -3.943 -6.543 17.607 1.00 95.31 207 LYS A C 1
ATOM 1662 O O . LYS A 1 207 ? -3.893 -5.330 17.450 1.00 95.31 207 LYS A O 1
ATOM 1667 N N . PHE A 1 208 ? -3.966 -7.401 16.598 1.00 96.56 208 PHE A N 1
ATOM 1668 C CA . PHE A 1 208 ? -4.029 -7.001 15.197 1.00 96.56 208 PHE A CA 1
ATOM 1669 C C . PHE A 1 208 ? -4.534 -8.163 14.343 1.00 96.56 208 PHE A C 1
ATOM 1671 O O . PHE A 1 208 ? -4.366 -9.333 14.705 1.00 96.56 208 PHE A O 1
ATOM 1678 N N . THR A 1 209 ? -5.123 -7.845 13.195 1.00 96.12 209 THR A N 1
ATOM 1679 C CA . THR A 1 209 ? -5.561 -8.856 12.230 1.00 96.12 209 THR A CA 1
ATOM 1680 C C . THR A 1 209 ? -4.357 -9.470 11.523 1.00 96.12 209 THR A C 1
ATOM 1682 O O . THR A 1 209 ? -3.583 -8.784 10.852 1.00 96.12 209 THR A O 1
ATOM 1685 N N . PHE A 1 210 ? -4.200 -10.786 11.666 1.00 94.81 210 PHE A N 1
ATOM 1686 C CA . PHE A 1 210 ? -3.183 -11.554 10.955 1.00 94.81 210 PHE A CA 1
ATOM 1687 C C . PHE A 1 210 ? -3.669 -12.977 10.677 1.00 94.81 210 PHE A C 1
ATOM 1689 O O . PHE A 1 210 ? -3.576 -13.874 11.521 1.00 94.81 210 PHE A O 1
ATOM 1696 N N . ASN A 1 211 ? -4.175 -13.184 9.463 1.00 91.06 211 ASN A N 1
ATOM 1697 C CA . ASN A 1 211 ? -4.853 -14.394 8.992 1.00 91.06 211 ASN A CA 1
ATOM 1698 C C . ASN A 1 211 ? -3.878 -15.528 8.667 1.00 91.06 211 ASN A C 1
ATOM 1700 O O . ASN A 1 211 ? -3.938 -16.150 7.606 1.00 91.06 211 ASN A O 1
ATOM 1704 N N . SER A 1 212 ? -2.972 -15.803 9.602 1.00 85.06 212 SER A N 1
ATOM 1705 C CA . SER A 1 212 ? -1.954 -16.835 9.464 1.00 85.06 212 SER A CA 1
ATOM 1706 C C . SER A 1 212 ? -2.565 -18.221 9.296 1.00 85.06 212 SER A C 1
ATOM 1708 O O . SER A 1 212 ? -2.026 -19.031 8.564 1.00 85.06 212 SER A O 1
ATOM 1710 N N . GLU A 1 213 ? -3.703 -18.521 9.914 1.00 84.31 213 GLU A N 1
ATOM 1711 C CA . GLU A 1 213 ? -4.297 -19.861 9.853 1.00 84.31 213 GLU A CA 1
ATOM 1712 C C . GLU A 1 213 ? -5.040 -20.183 8.551 1.00 84.31 213 GLU A C 1
ATOM 1714 O O . GLU A 1 213 ? -5.406 -21.346 8.354 1.00 84.31 213 GLU A O 1
ATOM 1719 N N . ASP A 1 214 ? -5.234 -19.192 7.677 1.00 78.56 214 ASP A N 1
ATOM 1720 C CA . ASP A 1 214 ? -5.856 -19.368 6.367 1.00 78.56 214 ASP A CA 1
ATOM 1721 C C . ASP A 1 214 ? -4.895 -20.112 5.415 1.00 78.56 214 ASP A C 1
ATOM 1723 O O . ASP A 1 214 ? -3.792 -19.619 5.151 1.00 78.56 214 ASP A O 1
ATOM 1727 N N . PRO A 1 215 ? -5.276 -21.284 4.871 1.00 70.81 215 PRO A N 1
ATOM 1728 C CA . PRO A 1 215 ? -4.459 -22.013 3.904 1.00 70.81 215 PRO A CA 1
ATOM 1729 C C . PRO A 1 215 ? -4.079 -21.193 2.664 1.00 70.81 215 PRO A C 1
ATOM 1731 O O . PRO A 1 215 ? -3.008 -21.419 2.110 1.00 70.81 215 PRO A O 1
ATOM 1734 N N . ALA A 1 216 ? -4.899 -20.218 2.250 1.00 72.38 216 ALA A N 1
ATOM 1735 C CA . ALA A 1 216 ? -4.592 -19.338 1.118 1.00 72.38 216 ALA A CA 1
ATOM 1736 C C . ALA A 1 216 ? -3.411 -18.384 1.389 1.00 72.38 216 ALA A C 1
ATOM 1738 O O . ALA A 1 216 ? -2.865 -17.788 0.460 1.00 72.38 216 ALA A O 1
ATOM 1739 N N . ASN A 1 217 ? -3.013 -18.246 2.657 1.00 73.50 217 ASN A N 1
ATOM 1740 C CA . ASN A 1 217 ? -1.905 -17.412 3.120 1.00 73.50 217 ASN A CA 1
ATOM 1741 C C . ASN A 1 217 ? -0.666 -18.234 3.522 1.00 73.50 217 ASN A C 1
ATOM 1743 O O . ASN A 1 217 ? 0.306 -17.685 4.050 1.00 73.50 217 ASN A O 1
ATOM 1747 N N . ARG A 1 218 ? -0.694 -19.552 3.306 1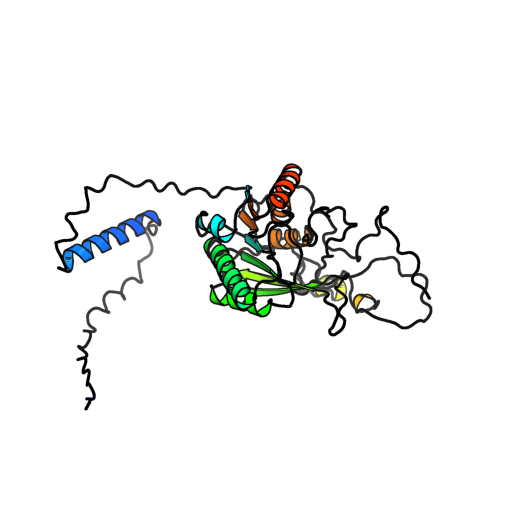.00 70.12 218 ARG A N 1
ATOM 1748 C CA . ARG A 1 218 ? 0.380 -20.483 3.657 1.00 70.12 218 ARG A CA 1
ATOM 1749 C C . ARG A 1 218 ? 1.030 -21.039 2.403 1.00 70.12 218 ARG A C 1
ATOM 1751 O O . ARG A 1 218 ? 0.382 -21.197 1.374 1.00 70.12 218 ARG A O 1
ATOM 1758 N N . ILE A 1 219 ? 2.301 -21.408 2.523 1.00 65.12 219 ILE A N 1
ATOM 1759 C CA . ILE A 1 219 ? 3.005 -22.149 1.474 1.00 65.12 219 ILE A CA 1
ATOM 1760 C C . ILE A 1 219 ? 3.669 -23.403 2.048 1.00 65.12 219 ILE A C 1
ATOM 1762 O O . ILE A 1 219 ? 3.969 -23.452 3.251 1.00 65.12 219 ILE A O 1
ATOM 1766 N N . PRO A 1 220 ? 3.903 -24.436 1.221 1.00 61.09 220 PRO A N 1
ATOM 1767 C CA . PRO A 1 220 ? 4.632 -25.616 1.653 1.00 61.09 220 PRO A CA 1
ATOM 1768 C C . PRO A 1 220 ? 6.008 -25.262 2.229 1.00 61.09 220 PRO A C 1
ATOM 1770 O O . PRO A 1 220 ? 6.719 -24.376 1.754 1.00 61.09 220 PRO A O 1
ATOM 1773 N N . SER A 1 221 ? 6.401 -25.972 3.280 1.00 61.34 221 SER A N 1
ATOM 1774 C CA . SER A 1 221 ? 7.731 -25.851 3.875 1.00 61.34 221 SER A CA 1
ATOM 1775 C C . SER A 1 221 ? 8.667 -26.947 3.372 1.00 61.34 221 SER A C 1
ATOM 1777 O O . SER A 1 221 ? 8.237 -28.076 3.134 1.00 61.34 221 SER A O 1
ATOM 1779 N N . ALA A 1 222 ? 9.974 -26.673 3.332 1.00 49.84 222 ALA A N 1
ATOM 1780 C CA . ALA A 1 222 ? 10.985 -27.705 3.082 1.00 49.84 222 ALA A CA 1
ATOM 1781 C C . ALA A 1 222 ? 10.902 -28.862 4.101 1.00 49.84 222 ALA A C 1
ATOM 1783 O O . ALA A 1 222 ? 11.163 -30.015 3.771 1.00 49.84 222 ALA A O 1
ATOM 1784 N N . ARG A 1 223 ? 10.449 -28.588 5.336 1.00 52.50 223 ARG A N 1
ATOM 1785 C CA . ARG A 1 223 ? 10.152 -29.626 6.340 1.00 52.50 223 ARG A CA 1
ATOM 1786 C C . ARG A 1 223 ? 9.090 -30.622 5.876 1.00 52.50 223 ARG A C 1
ATOM 1788 O O . ARG A 1 223 ? 9.209 -31.798 6.202 1.00 52.50 223 ARG A O 1
ATOM 1795 N N . GLN A 1 224 ? 8.091 -30.164 5.122 1.00 55.50 224 GLN A N 1
ATOM 1796 C CA . GLN A 1 224 ? 7.073 -31.030 4.522 1.00 55.50 224 GLN A CA 1
ATOM 1797 C C . GLN A 1 224 ? 7.599 -31.726 3.271 1.00 55.50 224 GLN A C 1
ATOM 1799 O O . GLN A 1 224 ? 7.430 -32.931 3.136 1.00 55.50 224 GLN A O 1
ATOM 1804 N N . LEU A 1 225 ? 8.209 -30.963 2.362 1.00 49.69 225 LEU A N 1
ATOM 1805 C CA . LEU A 1 225 ? 8.500 -31.435 1.008 1.00 49.69 225 LEU A CA 1
ATOM 1806 C C . LEU A 1 225 ? 9.802 -32.235 0.894 1.00 49.69 225 LEU A C 1
ATOM 1808 O O . LEU A 1 225 ? 9.878 -33.155 0.089 1.00 49.69 225 LEU A O 1
ATOM 1812 N N . VAL A 1 226 ? 10.817 -31.884 1.685 1.00 46.81 226 VAL A N 1
ATOM 1813 C CA . VAL A 1 226 ? 12.181 -32.422 1.553 1.00 46.81 226 VAL A CA 1
ATOM 1814 C C . VAL A 1 226 ? 12.530 -33.333 2.724 1.00 46.81 226 VAL A C 1
ATOM 1816 O O . VAL A 1 226 ? 13.050 -34.427 2.529 1.00 46.81 226 VAL A O 1
ATOM 1819 N N . TYR A 1 227 ? 12.238 -32.900 3.953 1.00 44.78 227 TYR A N 1
ATOM 1820 C CA . TYR A 1 227 ? 12.755 -33.564 5.156 1.00 44.78 227 TYR A CA 1
ATOM 1821 C C . TYR A 1 227 ? 11.781 -34.544 5.822 1.00 44.78 227 TYR A C 1
ATOM 1823 O O . TYR A 1 227 ? 12.184 -35.230 6.759 1.00 44.78 227 TYR A O 1
ATOM 1831 N N . ALA A 1 228 ? 10.515 -34.591 5.385 1.00 56.69 228 ALA A N 1
ATOM 1832 C CA . ALA A 1 228 ? 9.446 -35.377 6.015 1.00 56.69 228 ALA A CA 1
ATOM 1833 C C . ALA A 1 228 ? 9.416 -35.236 7.559 1.00 56.69 228 ALA A C 1
ATOM 1835 O O . ALA A 1 228 ? 9.184 -36.194 8.302 1.00 56.69 228 ALA A O 1
ATOM 1836 N N . ASP A 1 229 ? 9.693 -34.025 8.054 1.00 54.88 229 ASP A N 1
ATOM 1837 C CA . ASP A 1 229 ? 9.837 -33.734 9.480 1.00 54.88 229 ASP A CA 1
ATOM 1838 C C . ASP A 1 229 ? 8.453 -33.682 10.138 1.00 54.88 229 ASP A C 1
ATOM 1840 O O . ASP A 1 229 ? 7.614 -32.854 9.785 1.00 54.88 229 ASP A O 1
ATOM 1844 N N . LYS A 1 230 ? 8.219 -34.526 11.150 1.00 69.19 230 LYS A N 1
ATOM 1845 C CA . LYS A 1 230 ? 6.942 -34.595 11.886 1.00 69.19 230 LYS A CA 1
ATOM 1846 C C . LYS A 1 230 ? 6.568 -33.294 12.611 1.00 69.19 230 LYS A C 1
ATOM 1848 O O . LYS A 1 230 ? 5.418 -33.134 13.000 1.00 69.19 230 LYS A O 1
ATOM 1853 N N . ARG A 1 231 ? 7.519 -32.373 12.809 1.00 70.31 231 ARG A N 1
ATOM 1854 C CA . ARG A 1 231 ? 7.284 -31.032 13.376 1.00 70.31 231 ARG A CA 1
ATOM 1855 C C . ARG A 1 231 ? 6.800 -30.024 12.333 1.00 70.31 231 ARG A C 1
ATOM 1857 O O . ARG A 1 231 ? 6.587 -28.860 12.670 1.00 70.31 231 ARG A O 1
ATOM 1864 N N . ALA A 1 232 ? 6.703 -30.418 11.065 1.00 57.25 232 ALA A N 1
ATOM 1865 C CA . ALA A 1 232 ? 6.109 -29.589 10.034 1.00 57.25 232 ALA A CA 1
ATOM 1866 C C . ALA A 1 232 ? 4.667 -29.224 10.402 1.00 57.25 232 ALA A C 1
ATOM 1868 O O . ALA A 1 232 ? 3.875 -30.086 10.781 1.00 57.25 232 ALA A O 1
ATOM 1869 N N . ASN A 1 233 ? 4.310 -27.950 10.242 1.00 70.38 233 ASN A N 1
ATOM 1870 C CA . ASN A 1 233 ? 2.910 -27.563 10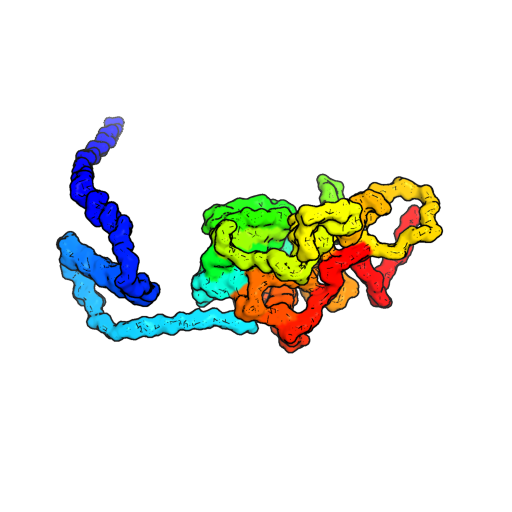.326 1.00 70.38 233 ASN A CA 1
ATOM 1871 C C . ASN A 1 233 ? 2.181 -28.148 9.100 1.00 70.38 233 ASN A C 1
ATOM 1873 O O . ASN A 1 233 ? 2.590 -27.851 7.975 1.00 70.38 233 ASN A O 1
ATOM 1877 N N . PRO A 1 234 ? 1.121 -28.958 9.280 1.00 71.94 234 PRO A N 1
ATOM 1878 C CA . PRO A 1 234 ? 0.410 -29.583 8.166 1.00 71.94 234 PRO A CA 1
ATOM 1879 C C . PRO A 1 234 ? -0.225 -28.564 7.213 1.00 71.94 234 PRO A C 1
ATOM 1881 O O . PRO A 1 234 ? -0.386 -28.865 6.034 1.00 71.94 234 PRO A O 1
ATOM 1884 N N . LYS A 1 235 ? -0.531 -27.348 7.687 1.00 65.56 235 LYS A N 1
ATOM 1885 C CA . LYS A 1 235 ? -1.069 -26.253 6.866 1.00 65.56 235 LYS A CA 1
ATOM 1886 C C . LYS A 1 235 ? -0.006 -25.518 6.046 1.00 65.56 235 LYS A C 1
ATOM 1888 O O . LYS A 1 235 ? -0.351 -24.606 5.308 1.00 65.56 235 LYS A O 1
ATOM 1893 N N . GLY A 1 236 ? 1.271 -25.872 6.181 1.00 64.25 236 GLY A N 1
ATOM 1894 C CA . GLY A 1 236 ? 2.373 -25.099 5.617 1.00 64.25 236 GLY A CA 1
ATOM 1895 C C . GLY A 1 236 ? 2.926 -24.063 6.589 1.00 64.25 236 GLY A C 1
ATOM 1896 O O . GLY A 1 236 ? 2.522 -23.970 7.750 1.00 64.25 236 GLY A O 1
ATOM 1897 N N . ARG A 1 237 ? 3.893 -23.282 6.120 1.00 66.31 237 ARG A N 1
ATOM 1898 C CA . ARG A 1 237 ? 4.504 -22.197 6.896 1.00 66.31 237 ARG A CA 1
ATOM 1899 C C . ARG A 1 237 ? 3.984 -20.840 6.441 1.00 66.31 237 ARG A C 1
ATOM 1901 O O . ARG A 1 237 ? 3.406 -20.710 5.362 1.00 66.31 237 ARG A O 1
ATOM 1908 N N . LEU A 1 238 ? 4.177 -19.844 7.309 1.00 71.12 238 LEU A N 1
ATOM 1909 C CA . LEU A 1 238 ? 4.123 -18.464 6.848 1.00 71.12 238 LEU A CA 1
ATOM 1910 C C . LEU A 1 238 ? 5.291 -18.232 5.903 1.00 71.12 238 LEU A C 1
ATOM 1912 O O . LEU A 1 238 ? 6.324 -18.894 6.050 1.00 71.12 238 LEU A O 1
ATOM 1916 N N . PRO A 1 239 ? 5.148 -17.289 4.989 1.00 67.56 239 PRO A N 1
ATOM 1917 C CA . PRO A 1 239 ? 6.246 -17.068 4.074 1.00 67.56 239 PRO A CA 1
ATOM 1918 C C . PRO A 1 239 ? 7.176 -15.957 4.528 1.00 67.56 239 PRO A C 1
ATOM 1920 O O . PRO A 1 239 ? 6.856 -15.214 5.459 1.00 67.56 239 PRO A O 1
ATOM 1923 N N . ASP A 1 240 ? 8.328 -15.883 3.876 1.00 61.62 240 ASP A N 1
ATOM 1924 C CA . ASP A 1 240 ? 9.413 -15.027 4.322 1.00 61.62 240 ASP A CA 1
ATOM 1925 C C . ASP A 1 240 ? 9.134 -13.548 4.069 1.00 61.62 240 ASP A C 1
ATOM 1927 O O . ASP A 1 240 ? 8.305 -13.142 3.252 1.00 61.62 240 ASP A O 1
ATOM 1931 N N . ASP A 1 241 ? 9.890 -12.718 4.775 1.00 59.75 241 ASP A N 1
ATOM 1932 C CA . ASP A 1 241 ? 9.926 -11.269 4.607 1.00 59.75 241 ASP A CA 1
ATOM 1933 C C . ASP A 1 241 ? 10.823 -10.815 3.442 1.00 59.75 241 ASP A C 1
ATOM 1935 O O . ASP A 1 241 ? 10.837 -9.637 3.087 1.00 59.75 241 ASP A O 1
ATOM 1939 N N . THR A 1 242 ? 11.531 -11.741 2.796 1.00 58.09 242 THR A N 1
ATOM 1940 C CA . THR A 1 242 ? 12.252 -11.474 1.551 1.00 58.09 242 THR A CA 1
ATOM 1941 C C . THR A 1 242 ? 11.407 -11.966 0.389 1.00 58.09 242 THR A C 1
ATOM 1943 O O . THR A 1 242 ? 10.996 -13.127 0.354 1.00 58.09 242 THR A O 1
ATOM 1946 N N . TRP A 1 243 ? 11.051 -11.071 -0.531 1.00 65.44 243 TRP A N 1
ATOM 1947 C CA . TRP A 1 243 ? 10.132 -11.393 -1.614 1.00 65.44 243 TRP A CA 1
ATOM 1948 C C . TRP A 1 243 ? 10.928 -11.453 -2.941 1.00 65.44 243 TRP A C 1
ATOM 1950 O O . TRP A 1 243 ? 11.211 -10.415 -3.540 1.00 65.44 243 TRP A O 1
ATOM 1960 N N . VAL A 1 244 ? 11.361 -12.667 -3.338 1.00 48.97 244 VAL A N 1
ATOM 1961 C CA . VAL A 1 244 ? 12.330 -13.012 -4.411 1.00 48.97 244 VAL A CA 1
ATOM 1962 C C . VAL A 1 244 ? 11.684 -13.652 -5.641 1.00 48.97 244 VAL A C 1
ATOM 1964 O O . VAL A 1 244 ? 10.580 -14.182 -5.583 1.00 48.97 244 VAL A O 1
ATOM 1967 N N . ILE A 1 245 ? 12.412 -13.620 -6.769 1.00 42.12 245 ILE A N 1
ATOM 1968 C CA . ILE A 1 245 ? 11.937 -13.981 -8.102 1.00 42.12 245 ILE A CA 1
ATOM 1969 C C . ILE A 1 245 ? 12.679 -15.155 -8.821 1.00 42.12 245 ILE A C 1
ATOM 1971 O O . ILE A 1 245 ? 13.842 -14.913 -9.144 1.00 42.12 245 ILE A O 1
ATOM 1975 N N . PRO A 1 246 ? 12.087 -16.335 -9.214 1.00 35.19 246 PRO A N 1
ATOM 1976 C CA . PRO A 1 246 ? 12.637 -17.244 -10.233 1.00 35.19 246 PRO A CA 1
ATOM 1977 C C . PRO A 1 246 ? 12.170 -17.001 -11.701 1.00 35.19 246 PRO A C 1
ATOM 1979 O O . PRO A 1 246 ? 11.108 -16.423 -11.952 1.00 35.19 246 PRO A O 1
ATOM 1982 N N . PRO A 1 247 ? 12.954 -17.449 -12.706 1.00 31.73 247 PRO A N 1
ATOM 1983 C CA . PRO A 1 247 ? 12.543 -17.739 -14.080 1.00 31.73 247 PRO A CA 1
ATOM 1984 C C . PRO A 1 247 ? 12.122 -19.219 -14.274 1.00 31.73 247 PRO A C 1
ATOM 1986 O O . PRO A 1 247 ? 12.376 -20.076 -13.434 1.00 31.73 247 PRO A O 1
ATOM 1989 N N . THR A 1 248 ? 11.486 -19.529 -15.404 1.00 33.84 248 THR A N 1
ATOM 1990 C CA . THR A 1 248 ? 10.675 -20.738 -15.649 1.00 33.84 248 THR A CA 1
ATOM 1991 C C . THR A 1 248 ? 11.233 -21.724 -16.675 1.00 33.84 248 THR A C 1
ATOM 1993 O O . THR A 1 248 ? 11.933 -21.313 -17.591 1.00 33.84 248 THR A O 1
ATOM 1996 N N . VAL A 1 249 ? 10.749 -22.964 -16.554 1.00 34.34 249 VAL A N 1
ATOM 1997 C CA . VAL A 1 249 ? 10.735 -24.221 -17.350 1.00 34.34 249 VAL A CA 1
ATOM 1998 C C . VAL A 1 249 ? 11.341 -24.330 -18.776 1.00 34.34 249 VAL A C 1
ATOM 2000 O O . VAL A 1 249 ? 11.489 -25.451 -19.251 1.00 34.34 249 VAL A O 1
ATOM 2003 N N . GLU A 1 250 ? 11.811 -23.297 -19.467 1.00 34.25 250 GLU A N 1
ATOM 2004 C CA . GLU A 1 250 ? 12.510 -23.475 -20.758 1.00 34.25 250 GLU A CA 1
ATOM 2005 C C . GLU A 1 250 ? 14.032 -23.347 -20.622 1.00 34.25 250 GLU A C 1
ATOM 2007 O O . GLU A 1 250 ? 14.629 -22.410 -21.142 1.00 34.25 250 GLU A O 1
ATOM 2012 N N . GLU A 1 251 ? 14.688 -24.310 -19.960 1.00 37.75 251 GLU A N 1
ATOM 2013 C CA . GLU A 1 251 ? 16.164 -24.342 -19.926 1.00 37.75 251 GLU A CA 1
ATOM 2014 C C . GLU A 1 251 ? 16.863 -25.657 -20.288 1.00 37.75 251 GLU A C 1
ATOM 2016 O O . GLU A 1 251 ? 18.083 -25.674 -20.409 1.00 37.75 251 GLU A O 1
ATOM 2021 N N . MET A 1 252 ? 16.191 -26.775 -20.545 1.00 40.62 252 MET A N 1
ATOM 2022 C CA . MET A 1 252 ? 16.950 -28.035 -20.470 1.00 40.62 252 MET A CA 1
ATOM 2023 C C . MET A 1 252 ? 17.887 -28.399 -21.645 1.00 40.62 252 MET A C 1
ATOM 2025 O O . MET A 1 252 ? 18.642 -29.355 -21.498 1.00 40.62 252 MET A O 1
ATOM 2029 N N . ALA A 1 253 ? 17.913 -27.713 -22.797 1.00 35.94 253 ALA A N 1
ATOM 2030 C CA . ALA A 1 253 ? 18.501 -28.340 -23.998 1.00 35.94 253 ALA A CA 1
ATOM 2031 C C . ALA A 1 253 ? 19.895 -27.884 -24.484 1.00 35.94 253 ALA A C 1
ATOM 2033 O O . ALA A 1 253 ? 20.481 -28.621 -25.276 1.00 35.94 253 ALA A O 1
ATOM 2034 N N . ARG A 1 254 ? 20.458 -26.719 -24.120 1.00 36.34 254 ARG A N 1
ATOM 2035 C CA . ARG A 1 254 ? 21.736 -26.267 -24.735 1.00 36.34 254 ARG A CA 1
ATOM 2036 C C . ARG A 1 254 ? 22.625 -25.441 -23.805 1.00 36.34 254 ARG A C 1
ATOM 2038 O O . ARG A 1 254 ? 22.735 -24.230 -23.958 1.00 36.34 254 ARG A O 1
ATOM 2045 N N . GLN A 1 255 ? 23.326 -26.107 -22.891 1.00 38.81 255 GLN A N 1
ATOM 2046 C CA . GLN A 1 255 ? 24.515 -25.533 -22.259 1.00 38.81 255 GLN A CA 1
ATOM 2047 C C . GLN A 1 255 ? 25.755 -25.830 -23.113 1.00 38.81 255 GLN A C 1
ATOM 2049 O O . GLN A 1 255 ? 26.170 -26.980 -23.227 1.00 38.81 255 GLN A O 1
ATOM 2054 N N . THR A 1 256 ? 26.391 -24.789 -23.657 1.00 37.16 256 THR A N 1
ATOM 2055 C CA . THR A 1 256 ? 27.830 -24.816 -23.963 1.00 37.16 256 THR A CA 1
ATOM 2056 C C . THR A 1 256 ? 28.471 -23.506 -23.515 1.00 37.16 256 THR A C 1
ATOM 2058 O O . THR A 1 256 ? 28.233 -22.456 -24.105 1.00 37.16 256 THR A O 1
ATOM 2061 N N . SER A 1 257 ? 29.252 -23.607 -22.437 1.00 43.97 257 SER A N 1
ATOM 2062 C CA . SER A 1 257 ? 30.408 -22.783 -22.052 1.00 43.97 257 SER A CA 1
ATOM 2063 C C . SER A 1 257 ? 30.485 -21.339 -22.588 1.00 43.97 257 SER A C 1
ATOM 2065 O O . SER A 1 257 ? 31.183 -21.075 -23.567 1.00 43.97 257 SER A O 1
ATOM 2067 N N . ALA A 1 258 ? 29.877 -20.386 -21.881 1.00 31.80 258 ALA A N 1
ATOM 2068 C CA . ALA A 1 258 ? 30.354 -19.000 -21.832 1.00 31.80 258 ALA A CA 1
ATOM 2069 C C . ALA A 1 258 ? 29.903 -18.356 -20.513 1.00 31.80 258 ALA A C 1
ATOM 2071 O O . ALA A 1 258 ? 28.736 -18.039 -20.298 1.00 31.80 258 ALA A O 1
ATOM 2072 N N . THR A 1 259 ? 30.857 -18.242 -19.602 1.00 44.41 259 THR A N 1
ATOM 2073 C CA . THR A 1 259 ? 30.715 -17.883 -18.195 1.00 44.41 259 THR A CA 1
ATOM 2074 C C . THR A 1 259 ? 30.447 -16.386 -18.022 1.00 44.41 259 THR A C 1
ATOM 2076 O O . THR A 1 259 ? 31.379 -15.591 -18.011 1.00 44.41 259 THR A O 1
ATOM 2079 N N . TRP A 1 260 ? 29.182 -16.011 -17.831 1.00 31.03 260 TRP A N 1
ATOM 2080 C CA . TRP A 1 260 ? 28.778 -14.767 -17.161 1.00 31.03 260 TRP A CA 1
ATOM 2081 C C . TRP A 1 260 ? 27.533 -15.057 -16.318 1.00 31.03 260 TRP A C 1
ATOM 2083 O O . TRP A 1 260 ? 26.405 -14.854 -16.755 1.00 31.03 260 TRP A O 1
ATOM 2093 N N . VAL A 1 261 ? 27.736 -15.586 -15.111 1.00 37.47 261 VAL A N 1
ATOM 2094 C CA . VAL A 1 261 ? 26.653 -15.780 -14.138 1.00 37.47 261 VAL A CA 1
ATOM 2095 C C . VAL A 1 261 ? 26.424 -14.441 -13.448 1.00 37.47 261 VAL A C 1
ATOM 2097 O O . VAL A 1 261 ? 27.231 -14.031 -12.616 1.00 37.47 261 VAL A O 1
ATOM 2100 N N . LEU A 1 262 ? 25.371 -13.721 -13.834 1.00 38.78 262 LEU A N 1
A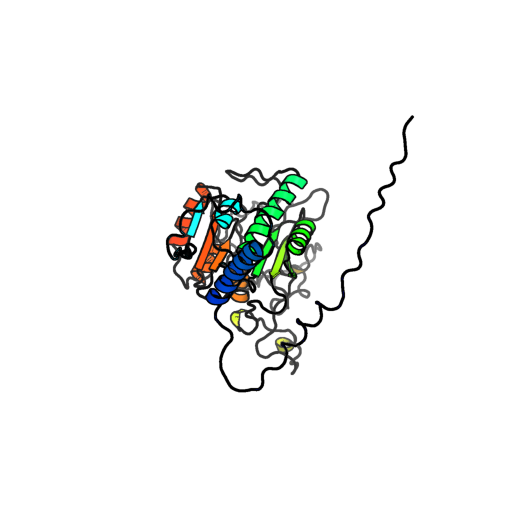TOM 2101 C CA . LEU A 1 262 ? 25.121 -12.372 -13.324 1.00 38.78 262 LEU A CA 1
ATOM 2102 C C . LEU A 1 262 ? 24.131 -12.334 -12.153 1.00 38.78 262 LEU A C 1
ATOM 2104 O O . LEU A 1 262 ? 24.113 -11.323 -11.449 1.00 38.78 262 LEU A O 1
ATOM 2108 N N . ARG A 1 263 ? 23.307 -13.370 -11.915 1.00 42.78 263 ARG A N 1
ATOM 2109 C CA . ARG A 1 263 ? 22.275 -13.322 -10.862 1.00 42.78 263 ARG A CA 1
ATOM 2110 C C . ARG A 1 263 ? 22.068 -14.672 -10.146 1.00 42.78 263 ARG A C 1
ATOM 2112 O O . ARG A 1 263 ? 22.174 -15.711 -10.789 1.00 42.78 263 ARG A O 1
ATOM 2119 N N . PRO A 1 264 ? 21.744 -14.691 -8.835 1.00 41.44 264 PRO A N 1
ATOM 2120 C CA . PRO A 1 264 ? 21.533 -15.928 -8.065 1.00 41.44 264 PRO A CA 1
ATOM 2121 C C . PRO A 1 264 ? 20.430 -16.849 -8.605 1.00 41.44 264 PRO A C 1
ATOM 2123 O O . PRO A 1 264 ? 20.513 -18.058 -8.432 1.00 41.44 264 PRO A O 1
ATOM 2126 N N . GLN A 1 265 ? 19.436 -16.284 -9.290 1.00 41.62 265 GLN A N 1
ATOM 2127 C CA . GLN A 1 265 ? 18.377 -17.008 -9.994 1.00 41.62 265 GLN A CA 1
ATOM 2128 C C . GLN A 1 265 ? 18.808 -17.625 -11.340 1.00 41.62 265 GLN A C 1
ATOM 2130 O O . GLN A 1 265 ? 18.028 -18.352 -11.942 1.00 41.62 265 GLN A O 1
ATOM 2135 N N . ASP A 1 266 ? 20.025 -17.327 -11.814 1.00 41.28 266 ASP A N 1
ATOM 2136 C CA . ASP A 1 266 ? 20.644 -17.935 -13.003 1.00 41.28 266 ASP A CA 1
ATOM 2137 C C . ASP A 1 266 ? 21.478 -19.189 -12.625 1.00 41.28 266 ASP A C 1
ATOM 2139 O O . ASP A 1 266 ? 22.220 -19.729 -13.446 1.00 41.28 266 ASP A O 1
ATOM 2143 N N . LEU A 1 267 ? 21.422 -19.630 -11.360 1.00 47.38 267 LEU A N 1
ATOM 2144 C CA . LEU A 1 267 ? 22.115 -20.813 -10.849 1.00 47.38 267 LEU A CA 1
ATOM 2145 C C . LEU A 1 267 ? 21.097 -21.922 -10.565 1.00 47.38 267 LEU A C 1
ATOM 2147 O O . LEU A 1 267 ? 20.291 -21.798 -9.644 1.00 47.38 267 LEU A O 1
ATOM 2151 N N . ALA A 1 268 ? 21.194 -23.019 -11.322 1.00 45.66 268 ALA A N 1
ATOM 2152 C CA . ALA A 1 268 ? 20.287 -24.173 -11.284 1.00 45.66 268 ALA A CA 1
ATOM 2153 C C . ALA A 1 268 ? 20.076 -24.796 -9.886 1.00 45.66 268 ALA A C 1
ATOM 2155 O O . ALA A 1 268 ? 19.060 -25.442 -9.651 1.00 45.66 268 ALA A O 1
ATOM 2156 N N . ASP A 1 269 ? 21.003 -24.563 -8.953 1.00 48.72 269 ASP A N 1
ATOM 2157 C CA . ASP A 1 269 ? 21.063 -25.256 -7.661 1.00 48.72 269 ASP A CA 1
ATOM 2158 C C . ASP A 1 269 ? 20.779 -24.346 -6.452 1.00 48.72 269 ASP A C 1
ATOM 2160 O O . ASP A 1 269 ? 21.079 -24.727 -5.319 1.00 48.72 269 ASP A O 1
ATOM 2164 N N . ARG A 1 270 ? 20.325 -23.100 -6.660 1.00 50.91 270 ARG A N 1
ATOM 2165 C CA . ARG A 1 270 ? 20.309 -22.090 -5.582 1.00 50.91 270 ARG A CA 1
ATOM 2166 C C . ARG A 1 270 ? 18.927 -21.734 -5.058 1.00 50.91 270 ARG A C 1
ATOM 2168 O O . ARG A 1 270 ? 18.789 -21.730 -3.841 1.00 50.91 270 ARG A O 1
ATOM 2175 N N . PHE A 1 271 ? 17.971 -21.407 -5.933 1.00 49.94 271 PHE A N 1
ATOM 2176 C CA . PHE A 1 271 ? 16.627 -21.021 -5.499 1.00 49.94 271 PHE A CA 1
ATOM 2177 C C . PHE A 1 271 ? 15.521 -21.647 -6.365 1.00 49.94 271 PHE A C 1
ATOM 2179 O O . PHE A 1 271 ? 15.489 -21.463 -7.582 1.00 49.94 271 PHE A O 1
ATOM 2186 N N . THR A 1 272 ? 14.610 -22.387 -5.740 1.00 47.66 272 THR A N 1
ATOM 2187 C CA . THR A 1 272 ? 13.539 -23.189 -6.348 1.00 47.66 272 THR A CA 1
ATOM 2188 C C . THR A 1 272 ? 12.148 -22.730 -5.881 1.00 47.66 272 THR A C 1
ATOM 2190 O O . THR A 1 272 ? 12.004 -22.233 -4.766 1.00 47.66 272 THR A O 1
ATOM 2193 N N . PRO A 1 273 ? 11.067 -22.957 -6.658 1.00 41.91 273 PRO A N 1
ATOM 2194 C CA . PRO A 1 273 ? 9.686 -22.626 -6.259 1.00 41.91 273 PRO A CA 1
ATOM 2195 C C . PRO A 1 273 ? 9.168 -23.306 -4.975 1.00 41.91 273 PRO A C 1
ATOM 2197 O O . PRO A 1 273 ? 8.041 -23.054 -4.559 1.00 41.91 273 PRO A O 1
ATOM 2200 N N . THR A 1 274 ? 9.949 -24.203 -4.368 1.00 46.19 274 THR A N 1
ATOM 2201 C CA . THR A 1 274 ? 9.623 -24.890 -3.107 1.00 46.19 274 THR A CA 1
ATOM 2202 C C . THR A 1 274 ? 10.159 -24.184 -1.857 1.00 46.19 274 THR A C 1
ATOM 2204 O O . THR A 1 274 ? 10.005 -24.697 -0.745 1.00 46.19 274 THR A O 1
ATOM 2207 N N . GLU A 1 275 ? 10.802 -23.031 -2.023 1.00 52.78 275 GLU A N 1
ATOM 2208 C CA . GLU A 1 275 ? 11.492 -22.303 -0.959 1.00 52.78 275 GLU A CA 1
ATOM 2209 C C . GLU A 1 275 ? 10.632 -21.276 -0.242 1.00 52.78 275 GLU A C 1
ATOM 2211 O O . GLU A 1 275 ? 9.439 -21.097 -0.503 1.00 52.78 275 GLU A O 1
ATOM 2216 N N . ASP A 1 276 ? 11.242 -20.653 0.762 1.00 47.28 276 ASP A N 1
ATOM 2217 C CA . ASP A 1 276 ? 10.590 -19.827 1.750 1.00 47.28 276 ASP A CA 1
ATOM 2218 C C . ASP A 1 276 ? 10.220 -18.411 1.384 1.00 47.28 276 ASP A C 1
ATOM 2220 O O . ASP A 1 276 ? 9.334 -17.802 1.993 1.00 47.28 276 ASP A O 1
ATOM 2224 N N . THR A 1 277 ? 10.686 -18.041 0.210 1.00 48.84 277 THR A N 1
ATOM 2225 C CA . THR A 1 277 ? 10.815 -16.685 -0.257 1.00 48.84 277 THR A CA 1
ATOM 2226 C C . THR A 1 277 ? 9.769 -16.366 -1.330 1.00 48.84 277 THR A C 1
ATOM 2228 O O . THR A 1 277 ? 9.455 -17.180 -2.195 1.00 48.84 277 THR A O 1
ATOM 2231 N N . TRP A 1 278 ? 9.179 -15.174 -1.256 1.00 58.97 278 TRP A N 1
ATOM 2232 C CA . TRP A 1 278 ? 7.892 -14.853 -1.892 1.00 58.97 278 TRP A CA 1
ATOM 2233 C C . TRP A 1 278 ? 7.994 -14.079 -3.213 1.00 58.97 278 TRP A C 1
ATOM 2235 O O . TRP A 1 278 ? 8.678 -13.081 -3.261 1.00 58.97 278 TRP A O 1
ATOM 2245 N N . TYR A 1 279 ? 7.250 -14.392 -4.273 1.00 61.16 279 TYR A N 1
ATOM 2246 C CA . TYR A 1 279 ? 7.477 -13.724 -5.570 1.00 61.16 279 TYR A CA 1
ATOM 2247 C C . TYR A 1 279 ? 6.456 -12.674 -5.975 1.00 61.16 279 TYR A C 1
ATOM 2249 O O . TYR A 1 279 ? 5.291 -13.021 -6.148 1.00 61.16 279 TYR A O 1
ATOM 2257 N N . PHE A 1 280 ? 6.902 -11.464 -6.356 1.00 63.94 280 PHE A N 1
ATOM 2258 C CA . PHE A 1 280 ? 6.078 -10.546 -7.164 1.00 63.94 280 PHE A CA 1
ATOM 2259 C C . PHE A 1 280 ? 6.864 -9.784 -8.244 1.00 63.94 280 PHE A C 1
ATOM 2261 O O . PHE A 1 280 ? 7.798 -9.055 -7.914 1.00 63.94 280 PHE A O 1
ATOM 2268 N N . PRO A 1 281 ? 6.473 -9.856 -9.530 1.00 61.84 281 PRO A N 1
ATOM 2269 C CA . PRO A 1 281 ? 7.114 -9.113 -10.597 1.00 61.84 281 PRO A CA 1
ATOM 2270 C C . PRO A 1 281 ? 6.625 -7.671 -10.557 1.00 61.84 281 PRO A C 1
ATOM 2272 O O . PRO A 1 281 ? 5.481 -7.398 -10.209 1.00 61.84 281 PRO A O 1
ATOM 2275 N N . ARG A 1 282 ? 7.461 -6.733 -10.997 1.00 67.69 282 ARG A N 1
ATOM 2276 C CA . ARG A 1 282 ? 6.986 -5.381 -11.302 1.00 67.69 282 ARG A CA 1
ATOM 2277 C C . ARG A 1 282 ? 5.978 -5.432 -12.455 1.00 67.69 282 ARG A C 1
ATOM 2279 O O . ARG A 1 282 ? 6.215 -6.141 -13.434 1.00 67.69 282 ARG A O 1
ATOM 2286 N N . VAL A 1 283 ? 4.926 -4.612 -12.389 1.00 65.69 283 VAL A N 1
ATOM 2287 C CA . VAL A 1 283 ? 3.985 -4.437 -13.505 1.00 65.69 283 VAL A CA 1
ATOM 2288 C C . VAL A 1 283 ? 4.698 -3.762 -14.679 1.00 65.69 283 VAL A C 1
ATOM 2290 O O . VAL A 1 283 ? 5.004 -2.566 -14.642 1.00 65.69 283 VAL A O 1
ATOM 2293 N N . ALA A 1 284 ? 4.989 -4.535 -15.725 1.00 62.34 284 ALA A N 1
ATOM 2294 C CA . ALA A 1 284 ? 5.651 -4.049 -16.933 1.00 62.34 284 ALA A CA 1
ATOM 2295 C C . ALA A 1 284 ? 4.640 -3.670 -18.027 1.00 62.34 284 ALA A C 1
ATOM 2297 O O . ALA A 1 284 ? 3.491 -4.099 -18.011 1.00 62.34 284 ALA A O 1
ATOM 2298 N N . GLY A 1 285 ? 5.087 -2.906 -19.030 1.00 55.47 285 GLY A N 1
ATOM 2299 C CA . GLY A 1 285 ? 4.234 -2.415 -20.124 1.00 55.47 285 GLY A CA 1
ATOM 2300 C C . GLY A 1 285 ? 3.522 -3.499 -20.946 1.00 55.47 285 GLY A C 1
ATOM 2301 O O . GLY A 1 285 ? 2.561 -3.207 -21.644 1.00 55.47 285 GLY A O 1
ATOM 2302 N N . THR A 1 286 ? 3.992 -4.744 -20.880 1.00 56.56 286 THR A N 1
ATOM 2303 C CA . THR A 1 286 ? 3.384 -5.891 -21.560 1.00 56.56 286 THR A CA 1
ATOM 2304 C C . THR A 1 286 ? 2.318 -6.599 -20.726 1.00 56.56 286 THR A C 1
ATOM 2306 O O . THR A 1 286 ? 1.651 -7.487 -21.245 1.00 56.56 286 THR A O 1
ATOM 2309 N N . PHE A 1 287 ? 2.170 -6.279 -19.440 1.00 61.25 287 PHE A N 1
ATOM 2310 C CA . PHE A 1 287 ? 1.319 -7.056 -18.542 1.00 61.25 287 PHE A CA 1
ATOM 2311 C C . PHE A 1 287 ? -0.147 -6.702 -18.773 1.00 61.25 287 PHE A C 1
ATOM 2313 O O . PHE A 1 287 ? -0.478 -5.543 -18.995 1.00 61.25 287 PHE A O 1
ATOM 2320 N N . LYS A 1 288 ? -1.032 -7.703 -18.702 1.00 66.38 288 LYS A N 1
ATOM 2321 C CA . LYS A 1 288 ? -2.480 -7.503 -18.869 1.00 66.38 288 LYS A CA 1
ATOM 2322 C C . LYS A 1 288 ? -3.044 -6.538 -17.821 1.00 66.38 288 LYS A C 1
ATOM 2324 O O . LYS A 1 288 ? -3.901 -5.735 -18.154 1.00 66.38 288 LYS A O 1
ATOM 2329 N N . GLU A 1 289 ? -2.525 -6.608 -16.595 1.00 73.50 289 GLU A N 1
ATOM 2330 C CA . GLU A 1 289 ? -2.929 -5.740 -15.482 1.00 73.50 289 GLU A CA 1
ATOM 2331 C C . GLU A 1 289 ? -2.456 -4.288 -15.644 1.00 73.50 289 GLU A C 1
ATOM 2333 O O . GLU A 1 289 ? -2.828 -3.436 -14.844 1.00 73.50 289 GLU A O 1
ATOM 2338 N N . ARG A 1 290 ? -1.593 -3.996 -16.631 1.00 72.12 290 ARG A N 1
ATOM 2339 C CA . ARG A 1 290 ? -0.998 -2.674 -16.789 1.00 72.12 290 ARG A CA 1
ATOM 2340 C C . ARG A 1 290 ? -2.025 -1.668 -17.284 1.00 72.12 290 ARG A C 1
ATOM 2342 O O . ARG A 1 290 ? -2.466 -1.709 -18.430 1.00 72.12 290 ARG A O 1
ATOM 2349 N N . GLU A 1 291 ? -2.221 -0.648 -16.474 1.00 70.38 291 GLU A N 1
ATOM 2350 C CA . GLU A 1 291 ? -2.891 0.576 -16.852 1.00 70.38 291 GLU A CA 1
ATOM 2351 C C . GLU A 1 291 ? -1.920 1.498 -17.610 1.00 70.38 291 GLU A C 1
ATOM 2353 O O . GLU A 1 291 ? -0.815 1.823 -17.156 1.00 70.38 291 GLU A O 1
ATOM 2358 N N . GLY A 1 292 ? -2.306 1.912 -18.818 1.00 62.75 292 GLY A N 1
ATOM 2359 C CA . GLY A 1 292 ? -1.450 2.677 -19.736 1.00 62.75 292 GLY A CA 1
ATOM 2360 C C . GLY A 1 292 ? -1.068 4.084 -19.255 1.00 62.75 292 GLY A C 1
ATOM 2361 O O . GLY A 1 292 ? -0.213 4.713 -19.873 1.00 62.75 292 GLY A O 1
ATOM 2362 N N . PHE A 1 293 ? -1.672 4.571 -18.167 1.00 67.06 293 PHE A N 1
ATOM 2363 C CA . PHE A 1 293 ? -1.531 5.948 -17.687 1.00 67.06 293 PHE A CA 1
ATOM 2364 C C . PHE A 1 293 ? -0.581 6.121 -16.489 1.00 67.06 293 PHE A C 1
ATOM 2366 O O . PHE A 1 293 ? -0.116 7.233 -16.268 1.00 67.06 293 PHE A O 1
ATOM 2373 N N . HIS A 1 294 ? -0.253 5.063 -15.732 1.00 62.84 294 HIS A N 1
ATOM 2374 C CA . HIS A 1 294 ? 0.536 5.181 -14.495 1.00 62.84 294 HIS A CA 1
ATOM 2375 C C . HIS A 1 294 ? 1.862 4.415 -14.574 1.00 62.84 294 HIS A C 1
ATOM 2377 O O . HIS A 1 294 ? 1.875 3.187 -14.615 1.00 62.84 294 HIS A O 1
ATOM 2383 N N . GLY A 1 295 ? 3.004 5.115 -14.558 1.00 58.44 295 GLY A N 1
ATOM 2384 C CA . GLY A 1 295 ? 4.344 4.521 -14.695 1.00 58.44 295 GLY A CA 1
ATOM 2385 C C . GLY A 1 295 ? 4.694 3.445 -13.670 1.00 58.44 295 GLY A C 1
ATOM 2386 O O . GLY A 1 295 ? 5.353 2.460 -14.017 1.00 58.44 295 GLY A O 1
ATOM 2387 N N . CYS A 1 296 ? 4.216 3.617 -12.442 1.00 68.69 296 CYS A N 1
ATOM 2388 C CA . CYS A 1 296 ? 4.632 2.871 -11.256 1.00 68.69 296 CYS A CA 1
ATOM 2389 C C . CYS A 1 296 ? 3.465 2.094 -10.629 1.00 68.69 296 CYS A C 1
ATOM 2391 O O . CYS A 1 296 ? 3.235 2.178 -9.438 1.00 68.69 296 CYS A O 1
ATOM 2393 N N . GLN A 1 297 ? 2.657 1.404 -11.436 1.00 80.25 297 GLN A N 1
ATOM 2394 C CA . GLN A 1 297 ? 1.548 0.607 -10.905 1.00 80.25 297 GLN A CA 1
ATOM 2395 C C . GLN A 1 297 ? 2.048 -0.581 -10.059 1.00 80.25 297 GLN A C 1
ATOM 2397 O O . GLN A 1 297 ? 2.945 -1.315 -10.490 1.00 80.25 297 GLN A O 1
ATOM 2402 N N . MET A 1 298 ? 1.420 -0.785 -8.899 1.00 84.44 298 MET A N 1
ATOM 2403 C CA . MET A 1 298 ? 1.649 -1.935 -8.023 1.00 84.44 298 MET A CA 1
ATOM 2404 C C . MET A 1 298 ? 0.994 -3.215 -8.577 1.00 84.44 298 MET A C 1
ATOM 2406 O O . MET A 1 298 ? -0.079 -3.125 -9.172 1.00 84.44 298 MET A O 1
ATOM 2410 N N . PRO A 1 299 ? 1.596 -4.407 -8.403 1.00 84.75 299 PRO A N 1
ATOM 2411 C CA . PRO A 1 299 ? 0.9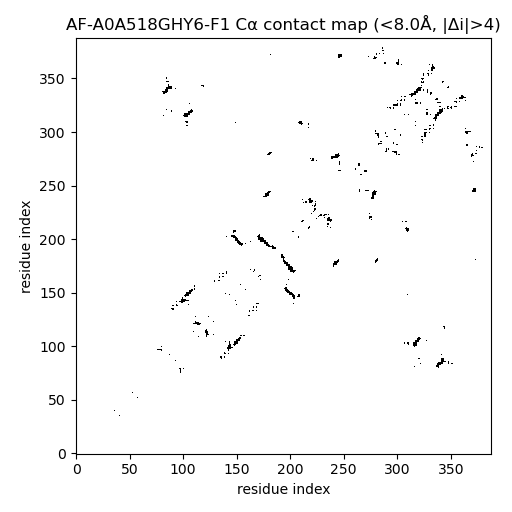84 -5.668 -8.828 1.00 84.75 299 PRO A CA 1
ATOM 2412 C C . PRO A 1 299 ? -0.221 -6.034 -7.961 1.00 84.75 299 PRO A C 1
ATOM 2414 O O . PRO A 1 299 ? -0.162 -5.918 -6.733 1.00 84.75 299 PRO A O 1
ATOM 2417 N N . GLU A 1 300 ? -1.291 -6.552 -8.562 1.00 88.50 300 GLU A N 1
ATOM 2418 C CA . GLU A 1 300 ? -2.490 -6.907 -7.793 1.00 88.50 300 GLU A CA 1
ATOM 2419 C C . GLU A 1 300 ? -2.245 -8.045 -6.798 1.00 88.50 300 GLU A C 1
ATOM 2421 O O . GLU A 1 300 ? -2.730 -7.998 -5.669 1.00 88.50 300 GLU A O 1
ATOM 2426 N N . GLN A 1 301 ? -1.460 -9.056 -7.176 1.00 83.75 301 GLN A N 1
ATOM 2427 C CA . GLN A 1 301 ? -1.184 -10.208 -6.306 1.00 83.75 301 GLN A CA 1
ATOM 2428 C C . GLN A 1 301 ? -0.393 -9.817 -5.048 1.00 83.75 301 GLN A C 1
ATOM 2430 O O . GLN A 1 301 ? -0.620 -10.387 -3.977 1.00 83.75 301 GLN A O 1
ATOM 2435 N N . LEU A 1 302 ? 0.479 -8.805 -5.160 1.00 84.81 302 LEU A N 1
ATOM 2436 C CA . LEU A 1 302 ? 1.238 -8.236 -4.043 1.00 84.81 302 LEU A CA 1
ATOM 2437 C C . LEU A 1 302 ? 0.285 -7.661 -2.990 1.00 84.81 302 LEU A C 1
ATOM 2439 O O . LEU A 1 302 ? 0.318 -8.044 -1.820 1.00 84.81 302 LEU A O 1
ATOM 2443 N N . LEU A 1 303 ? -0.612 -6.781 -3.433 1.00 91.00 303 LEU A N 1
ATOM 2444 C CA . LEU A 1 303 ? -1.621 -6.156 -2.580 1.00 91.00 303 LEU A CA 1
ATOM 2445 C C . LEU A 1 303 ? -2.650 -7.170 -2.084 1.00 91.00 303 LEU A C 1
ATOM 2447 O O . LEU A 1 303 ? -3.085 -7.101 -0.938 1.00 91.00 303 LEU A O 1
ATOM 2451 N N . GLY A 1 304 ? -2.998 -8.157 -2.909 1.00 89.56 304 GLY A N 1
ATOM 2452 C CA . GLY A 1 304 ? -3.964 -9.190 -2.561 1.00 89.56 304 GLY A CA 1
ATOM 2453 C C . GLY A 1 304 ? -3.503 -10.029 -1.384 1.00 89.56 304 GLY A C 1
ATOM 2454 O O . GLY A 1 304 ? -4.293 -10.354 -0.502 1.00 89.56 304 GLY A O 1
ATOM 2455 N N . ARG A 1 305 ? -2.207 -10.325 -1.320 1.00 86.69 305 ARG A N 1
ATOM 2456 C CA . ARG A 1 305 ? -1.601 -11.002 -0.176 1.00 86.69 305 ARG A CA 1
ATOM 2457 C C . ARG A 1 305 ? -1.662 -10.153 1.091 1.00 86.69 305 ARG A C 1
ATOM 2459 O O . ARG A 1 305 ? -2.080 -10.664 2.126 1.00 86.69 305 ARG A O 1
ATOM 2466 N N . ILE A 1 306 ? -1.299 -8.874 1.005 1.00 92.19 306 ILE A N 1
ATOM 2467 C CA . ILE A 1 306 ? -1.365 -7.944 2.141 1.00 92.19 306 ILE A CA 1
ATOM 2468 C C . ILE A 1 306 ? -2.803 -7.844 2.666 1.00 92.19 306 ILE A C 1
ATOM 2470 O O . ILE A 1 306 ? -3.048 -8.052 3.853 1.00 92.19 306 ILE A O 1
ATOM 2474 N N . ILE A 1 307 ? -3.768 -7.610 1.773 1.00 96.12 307 ILE A N 1
ATOM 2475 C CA . ILE A 1 307 ? -5.181 -7.450 2.127 1.00 96.12 307 ILE A CA 1
ATOM 2476 C C . ILE A 1 307 ? -5.754 -8.749 2.707 1.00 96.12 307 ILE A C 1
ATOM 2478 O O . ILE A 1 307 ? -6.429 -8.701 3.734 1.00 96.12 307 ILE A O 1
ATOM 2482 N N . ARG A 1 308 ? -5.456 -9.922 2.130 1.00 93.62 308 ARG A N 1
ATOM 2483 C CA . ARG A 1 308 ? -5.897 -11.213 2.693 1.00 93.62 308 ARG A CA 1
ATOM 2484 C C . ARG A 1 308 ? -5.278 -11.510 4.055 1.00 93.62 308 ARG A C 1
ATOM 2486 O O . ARG A 1 308 ? -5.959 -12.082 4.903 1.00 93.62 308 ARG A O 1
ATOM 2493 N N . MET A 1 309 ? -4.014 -11.151 4.268 1.00 91.12 309 MET A N 1
ATOM 2494 C CA . MET A 1 309 ? -3.317 -11.427 5.524 1.00 91.12 309 MET A CA 1
ATOM 2495 C C . MET A 1 309 ? -3.780 -10.499 6.652 1.00 91.12 309 MET A C 1
ATOM 2497 O O . MET A 1 309 ? -3.881 -10.944 7.791 1.00 91.12 309 MET A O 1
ATOM 2501 N N . CYS A 1 310 ? -4.074 -9.234 6.348 1.00 96.62 310 CYS A N 1
ATOM 2502 C CA . CYS A 1 310 ? -4.249 -8.182 7.352 1.00 96.62 310 CYS A CA 1
ATOM 2503 C C . CYS A 1 310 ? -5.660 -7.569 7.397 1.00 96.62 310 CYS A C 1
ATOM 2505 O O . CYS A 1 310 ? -5.829 -6.515 8.000 1.00 96.62 310 CYS A O 1
ATOM 2507 N N . SER A 1 311 ? -6.660 -8.193 6.764 1.00 97.56 311 SER A N 1
ATOM 2508 C CA . SER A 1 311 ? -8.069 -7.774 6.850 1.00 97.56 311 SER A CA 1
ATOM 2509 C C . SER A 1 311 ? -9.046 -8.927 6.603 1.00 97.56 311 SER A C 1
ATOM 2511 O O . SER A 1 311 ? -8.695 -9.949 6.000 1.00 97.56 311 SER A O 1
ATOM 2513 N N . HIS A 1 312 ? -10.306 -8.733 6.971 1.00 97.00 312 HIS A N 1
ATOM 2514 C CA . HIS A 1 312 ? -11.438 -9.613 6.694 1.00 97.00 312 HIS A CA 1
ATOM 2515 C C . HIS A 1 312 ? -12.384 -9.019 5.632 1.00 97.00 312 HIS A C 1
ATOM 2517 O O . HIS A 1 312 ? -12.393 -7.809 5.416 1.00 97.00 312 HIS A O 1
ATOM 2523 N N . PRO A 1 313 ? -13.184 -9.840 4.921 1.00 96.75 313 PRO A N 1
ATOM 2524 C CA . PRO A 1 313 ? -14.235 -9.324 4.043 1.00 96.75 313 PRO A CA 1
ATOM 2525 C C . PRO A 1 313 ? -15.159 -8.336 4.771 1.00 96.75 313 PRO A C 1
ATOM 2527 O O . PRO A 1 313 ? -15.508 -8.550 5.930 1.00 96.75 313 PRO A O 1
ATOM 2530 N N . GLY A 1 314 ? -15.556 -7.263 4.088 1.00 97.06 314 GLY A N 1
ATOM 2531 C CA . GLY A 1 314 ? -16.367 -6.172 4.640 1.00 97.06 314 GLY A CA 1
ATOM 2532 C C . GLY A 1 314 ? -15.597 -5.110 5.437 1.00 97.06 314 GLY A C 1
ATOM 2533 O O . GLY A 1 314 ? -16.138 -4.029 5.662 1.00 97.06 314 GLY A O 1
ATOM 2534 N N . GLU A 1 315 ? -14.344 -5.358 5.820 1.00 97.56 315 GLU A N 1
ATOM 2535 C CA . GLU A 1 315 ? -13.499 -4.351 6.477 1.00 97.56 315 GLU A CA 1
ATOM 2536 C C . GLU A 1 315 ? -13.044 -3.255 5.509 1.00 97.56 315 GLU A C 1
ATOM 2538 O O . GLU A 1 315 ? -13.070 -3.435 4.288 1.00 97.56 315 GLU A O 1
ATOM 2543 N N . LEU A 1 316 ? -12.648 -2.106 6.061 1.00 98.25 316 LEU A N 1
ATOM 2544 C CA . LEU A 1 316 ? -12.273 -0.925 5.292 1.00 98.25 316 LEU A CA 1
ATOM 2545 C C . LEU A 1 316 ? -10.761 -0.871 5.038 1.00 98.25 316 LEU A C 1
ATOM 2547 O O . LEU A 1 316 ? -9.964 -0.757 5.974 1.00 98.25 316 LEU A O 1
ATOM 2551 N N . VAL A 1 317 ? -10.389 -0.881 3.756 1.00 98.62 317 VAL A N 1
ATOM 2552 C CA . VAL A 1 317 ? -9.017 -0.707 3.269 1.00 98.62 317 VAL A CA 1
ATOM 2553 C C . VAL A 1 317 ? -8.804 0.729 2.782 1.00 98.62 317 VAL A C 1
ATOM 2555 O O . VAL A 1 317 ? -9.520 1.206 1.906 1.00 98.62 317 VAL A O 1
ATOM 2558 N N . LEU A 1 318 ? -7.805 1.411 3.334 1.00 98.62 318 LEU A N 1
ATOM 2559 C CA . LEU A 1 318 ? -7.407 2.770 2.976 1.00 98.62 318 LEU A CA 1
ATOM 2560 C C . LEU A 1 318 ? -6.198 2.776 2.033 1.00 98.62 318 LEU A C 1
ATOM 2562 O O . LEU A 1 318 ? -5.199 2.112 2.311 1.00 98.62 318 LEU A O 1
ATOM 2566 N N . ASP A 1 319 ? -6.252 3.621 1.005 1.00 98.50 319 ASP A N 1
ATOM 2567 C CA . ASP A 1 319 ? -5.098 4.016 0.193 1.00 98.50 319 ASP A CA 1
ATOM 2568 C C . ASP A 1 319 ? -4.981 5.554 0.093 1.00 98.50 319 ASP A C 1
ATOM 2570 O O . ASP A 1 319 ? -5.737 6.187 -0.653 1.00 98.50 319 ASP A O 1
ATOM 2574 N N . PRO A 1 320 ? -4.056 6.196 0.833 1.00 98.00 320 PRO A N 1
ATOM 2575 C CA . PRO A 1 320 ? -3.888 7.646 0.793 1.00 98.00 320 PRO A CA 1
ATOM 2576 C C . PRO A 1 320 ? -3.213 8.157 -0.494 1.00 98.00 320 PRO A C 1
ATOM 2578 O O . PRO A 1 320 ? -3.176 9.368 -0.693 1.00 98.00 320 PRO A O 1
ATOM 2581 N N . PHE A 1 321 ? -2.683 7.274 -1.348 1.00 97.50 321 PHE A N 1
ATOM 2582 C CA . PHE A 1 321 ? -1.982 7.614 -2.591 1.00 97.50 321 PHE A CA 1
ATOM 2583 C C . PHE A 1 321 ? -2.458 6.699 -3.725 1.00 97.50 321 PHE A C 1
ATOM 2585 O O . PHE A 1 321 ? -1.695 5.916 -4.288 1.00 97.50 321 PHE A O 1
ATOM 2592 N N . SER A 1 322 ? -3.753 6.776 -4.035 1.00 95.44 322 SER A N 1
ATOM 2593 C CA . SER A 1 322 ? -4.436 5.741 -4.816 1.00 95.44 322 SER A CA 1
ATOM 2594 C C . SER A 1 322 ? -3.881 5.548 -6.230 1.00 95.44 322 SER A C 1
ATOM 2596 O O . SER A 1 322 ? -3.882 4.417 -6.722 1.00 95.44 322 SER A O 1
ATOM 2598 N N . GLY A 1 323 ? -3.417 6.603 -6.908 1.00 93.19 323 GLY A N 1
ATOM 2599 C CA . GLY A 1 323 ? -2.820 6.553 -8.243 1.00 93.19 323 GLY A CA 1
ATOM 2600 C C . GLY A 1 323 ? -3.657 5.737 -9.228 1.00 93.19 323 GLY A C 1
ATOM 2601 O O . GLY A 1 323 ? -4.778 6.081 -9.589 1.00 93.19 323 GLY A O 1
ATOM 2602 N N . SER A 1 324 ? -3.126 4.582 -9.635 1.00 92.06 324 SER A N 1
ATOM 2603 C CA . SER A 1 324 ? -3.820 3.605 -10.500 1.00 92.06 324 SER A CA 1
ATOM 2604 C C . SER A 1 324 ? -5.042 2.892 -9.878 1.00 92.06 324 SER A C 1
ATOM 2606 O O . SER A 1 324 ? -5.612 1.999 -10.510 1.00 92.06 324 SER A O 1
ATOM 2608 N N . ALA A 1 325 ? -5.412 3.232 -8.643 1.00 96.12 325 ALA A N 1
ATOM 2609 C CA . ALA A 1 325 ? -6.447 2.615 -7.814 1.00 96.12 325 ALA A CA 1
ATOM 2610 C C . ALA A 1 325 ? -6.248 1.109 -7.559 1.00 96.12 325 ALA A C 1
ATOM 2612 O O . ALA A 1 325 ? -7.214 0.385 -7.322 1.00 96.12 325 ALA A O 1
ATOM 2613 N N . THR A 1 326 ? -5.007 0.606 -7.601 1.00 95.81 326 THR A N 1
ATOM 2614 C CA . THR A 1 326 ? -4.752 -0.842 -7.488 1.00 95.81 326 THR A CA 1
ATOM 2615 C C . THR A 1 326 ? -5.152 -1.389 -6.114 1.00 95.81 326 THR A C 1
ATOM 2617 O O . THR A 1 326 ? -5.806 -2.427 -6.054 1.00 95.81 326 THR A O 1
ATOM 2620 N N . THR A 1 327 ? -4.848 -0.694 -5.014 1.00 98.00 327 THR A N 1
ATOM 2621 C CA . THR A 1 327 ? -5.260 -1.127 -3.665 1.00 98.00 327 THR A CA 1
ATOM 2622 C C . THR A 1 327 ? -6.777 -1.237 -3.552 1.00 98.00 327 THR A C 1
ATOM 2624 O O . THR A 1 327 ? -7.289 -2.239 -3.054 1.00 98.00 327 THR A O 1
ATOM 2627 N N . LEU A 1 328 ? -7.502 -0.244 -4.075 1.00 98.19 328 LEU A N 1
ATOM 2628 C CA . LEU A 1 328 ? -8.965 -0.196 -4.056 1.00 98.19 328 LEU A CA 1
ATOM 2629 C C . LEU A 1 328 ? -9.573 -1.298 -4.934 1.00 98.19 328 LEU A C 1
ATOM 2631 O O . LEU A 1 328 ? -10.506 -1.980 -4.516 1.00 98.19 328 LEU A O 1
ATOM 2635 N N . ALA A 1 329 ? -9.006 -1.514 -6.125 1.00 97.56 329 ALA A N 1
ATOM 2636 C CA . ALA A 1 329 ? -9.397 -2.585 -7.035 1.00 97.56 329 ALA A CA 1
ATOM 2637 C C . ALA A 1 329 ? -9.260 -3.953 -6.358 1.00 97.56 329 ALA A C 1
ATOM 2639 O O . ALA A 1 329 ? -10.209 -4.731 -6.329 1.00 97.56 329 ALA A O 1
ATOM 2640 N N . VAL A 1 330 ? -8.107 -4.224 -5.745 1.00 97.56 330 VAL A N 1
ATOM 2641 C CA . VAL A 1 330 ? -7.850 -5.481 -5.035 1.00 97.56 330 VAL A CA 1
ATOM 2642 C C . VAL A 1 330 ? -8.750 -5.626 -3.806 1.00 97.56 330 VAL A C 1
ATOM 2644 O O . VAL A 1 330 ? -9.277 -6.713 -3.571 1.00 97.56 330 VAL A O 1
ATOM 2647 N N . ALA A 1 331 ? -8.979 -4.552 -3.046 1.00 98.19 331 ALA A N 1
ATOM 2648 C CA . ALA A 1 331 ? -9.921 -4.557 -1.930 1.00 98.19 331 ALA A CA 1
ATOM 2649 C C . ALA A 1 331 ? -11.330 -4.947 -2.406 1.00 98.19 331 ALA A C 1
ATOM 2651 O O . ALA A 1 331 ? -11.909 -5.888 -1.861 1.00 98.19 331 ALA A O 1
ATOM 2652 N N . LYS A 1 332 ? -11.828 -4.321 -3.483 1.00 98.06 332 LYS A N 1
ATOM 2653 C CA . LYS A 1 332 ? -13.129 -4.638 -4.089 1.00 98.06 332 LYS A CA 1
ATOM 2654 C C . LYS A 1 332 ? -13.203 -6.093 -4.560 1.00 98.06 332 LYS A C 1
ATOM 2656 O O . LYS A 1 332 ? -14.125 -6.804 -4.163 1.00 98.06 332 LYS A O 1
ATOM 2661 N N . LYS A 1 333 ? -12.209 -6.568 -5.327 1.00 97.69 333 LYS A N 1
ATOM 2662 C CA . LYS A 1 333 ? -12.105 -7.966 -5.799 1.00 97.69 333 LYS A CA 1
ATOM 2663 C C . LYS A 1 333 ? -12.154 -8.965 -4.641 1.00 97.69 333 LYS A C 1
ATOM 2665 O O . LYS A 1 333 ? -12.808 -9.997 -4.732 1.00 97.69 333 LYS A O 1
ATOM 2670 N N . LEU A 1 334 ? -11.513 -8.640 -3.520 1.00 96.31 334 LEU A N 1
ATOM 2671 C CA . LEU A 1 334 ? -11.503 -9.471 -2.316 1.00 96.31 334 LEU A CA 1
ATOM 2672 C C . LEU A 1 334 ? -12.716 -9.242 -1.394 1.00 96.31 334 LEU A C 1
ATOM 2674 O O . LEU A 1 334 ? -12.751 -9.804 -0.300 1.00 96.31 334 LEU A O 1
ATOM 2678 N N . GLY A 1 335 ? -13.704 -8.436 -1.785 1.00 97.25 335 GLY A N 1
ATOM 2679 C CA . GLY A 1 335 ? -14.909 -8.187 -0.990 1.00 97.25 335 GLY A CA 1
ATOM 2680 C C . GLY A 1 335 ? -14.665 -7.352 0.271 1.00 97.25 335 GLY A C 1
ATOM 2681 O O . GLY A 1 335 ? -15.328 -7.565 1.283 1.00 97.25 335 GLY A O 1
ATOM 2682 N N . ARG A 1 336 ? -13.683 -6.447 0.250 1.00 97.94 336 ARG A N 1
ATOM 2683 C CA . ARG A 1 336 ? -13.459 -5.418 1.278 1.00 97.94 336 ARG A CA 1
ATOM 2684 C C . ARG A 1 336 ? -14.070 -4.097 0.823 1.00 97.94 336 ARG A C 1
ATOM 2686 O O . ARG A 1 336 ? -14.170 -3.838 -0.376 1.00 97.94 336 ARG A O 1
ATOM 2693 N N . ASN A 1 337 ? -14.435 -3.261 1.790 1.00 98.19 337 ASN A N 1
ATOM 2694 C CA . ASN A 1 337 ? -14.739 -1.870 1.503 1.00 98.19 337 ASN A CA 1
ATOM 2695 C C . ASN A 1 337 ? -13.438 -1.098 1.277 1.00 98.19 337 ASN A C 1
ATOM 2697 O O . ASN A 1 337 ? -12.391 -1.470 1.811 1.00 98.19 337 ASN A O 1
ATOM 2701 N N . TYR A 1 338 ? -13.494 -0.010 0.515 1.00 98.31 338 TYR A N 1
ATOM 2702 C CA . TYR A 1 338 ? -12.307 0.797 0.243 1.00 98.31 338 TYR A CA 1
ATOM 2703 C C . TYR A 1 338 ? -12.537 2.299 0.415 1.00 98.31 338 TYR A C 1
ATOM 2705 O O . TYR A 1 338 ? -13.639 2.804 0.206 1.00 98.31 338 TYR A O 1
ATOM 2713 N N . LEU A 1 339 ? -11.474 3.009 0.780 1.00 98.31 339 LEU A N 1
ATOM 2714 C CA . LEU A 1 339 ? -11.400 4.464 0.771 1.00 98.31 339 LEU A CA 1
ATOM 2715 C C . LEU A 1 339 ? -10.059 4.871 0.165 1.00 98.31 339 LEU A C 1
ATOM 2717 O O . LEU A 1 339 ? -9.013 4.413 0.616 1.00 98.31 339 LEU A O 1
ATOM 2721 N N . GLY A 1 340 ? -10.090 5.721 -0.850 1.00 98.06 340 GLY A N 1
ATOM 2722 C CA . GLY A 1 340 ? -8.898 6.185 -1.540 1.00 98.06 340 GLY A CA 1
ATOM 2723 C C . GLY A 1 340 ? -8.871 7.689 -1.719 1.00 98.06 340 GLY A C 1
ATOM 2724 O O . GLY A 1 340 ? -9.922 8.310 -1.881 1.00 98.06 340 GLY A O 1
ATOM 2725 N N . PHE A 1 341 ? -7.669 8.252 -1.736 1.00 98.25 341 PHE A N 1
ATOM 2726 C CA . PHE A 1 341 ? -7.424 9.656 -2.048 1.00 98.25 341 PHE A CA 1
ATOM 2727 C C . PHE A 1 341 ? -6.393 9.769 -3.164 1.00 98.25 341 PHE A C 1
ATOM 2729 O O . PHE A 1 341 ? -5.401 9.036 -3.181 1.00 98.25 341 PHE A O 1
ATOM 2736 N N . ASP A 1 342 ? -6.622 10.699 -4.082 1.00 97.62 342 ASP A N 1
ATOM 2737 C CA . ASP A 1 342 ? -5.611 11.158 -5.023 1.00 97.62 342 ASP A CA 1
ATOM 2738 C C . ASP A 1 342 ? -5.864 12.631 -5.369 1.00 97.62 342 ASP A C 1
ATOM 2740 O O . ASP A 1 342 ? -7.005 13.084 -5.409 1.00 97.62 342 ASP A O 1
ATOM 2744 N N . ILE A 1 343 ? -4.797 13.389 -5.608 1.00 97.19 343 ILE A N 1
ATOM 2745 C CA . ILE A 1 343 ? -4.874 14.814 -5.962 1.00 97.19 343 ILE A CA 1
ATOM 2746 C C . ILE A 1 343 ? -5.001 15.040 -7.474 1.00 97.19 343 ILE A C 1
ATOM 2748 O O . ILE A 1 343 ? -5.310 16.149 -7.907 1.00 97.19 343 ILE A O 1
ATOM 2752 N N . SER A 1 344 ? -4.749 14.011 -8.285 1.00 96.06 344 SER A N 1
ATOM 2753 C CA . SER A 1 344 ? -4.882 14.052 -9.736 1.00 96.06 344 SER A CA 1
ATOM 2754 C C . SER A 1 344 ? -6.310 13.721 -10.160 1.00 96.06 344 SER A C 1
ATOM 2756 O O . SER A 1 344 ? -6.786 12.592 -10.019 1.00 96.06 344 SER A O 1
ATOM 2758 N N . GLU A 1 345 ? -6.979 14.685 -10.793 1.00 96.56 345 GLU A N 1
ATOM 2759 C CA . GLU A 1 345 ? -8.282 14.463 -11.429 1.00 96.56 345 GLU A CA 1
ATOM 2760 C C . GLU A 1 345 ? -8.201 13.367 -12.503 1.00 96.56 345 GLU A C 1
ATOM 2762 O O . GLU A 1 345 ? -9.116 12.548 -12.650 1.00 96.56 345 GLU A O 1
ATOM 2767 N N . GLN A 1 346 ? -7.076 13.301 -13.224 1.00 94.62 346 GLN A N 1
ATOM 2768 C CA . GLN A 1 346 ? -6.846 12.270 -14.223 1.00 94.62 346 GLN A CA 1
ATOM 2769 C C . GLN A 1 346 ? -6.799 10.886 -13.568 1.00 94.62 346 GLN A C 1
ATOM 2771 O O . GLN A 1 346 ? -7.498 9.984 -14.037 1.00 94.62 346 GLN A O 1
ATOM 2776 N N . TYR A 1 347 ? -6.018 10.695 -12.503 1.00 94.62 347 TYR A N 1
ATOM 2777 C CA . TYR A 1 347 ? -5.920 9.409 -11.811 1.00 94.62 347 TYR A CA 1
ATOM 2778 C C . TYR A 1 347 ? -7.241 9.003 -11.169 1.00 94.62 347 TYR A C 1
ATOM 2780 O O . TYR A 1 347 ? -7.671 7.870 -11.377 1.00 94.62 347 TYR A O 1
ATOM 2788 N N . VAL A 1 348 ? -7.952 9.927 -10.518 1.00 96.56 348 VAL A N 1
ATOM 2789 C CA . VAL A 1 348 ? -9.283 9.658 -9.951 1.00 96.56 348 VAL A CA 1
ATOM 2790 C C . VAL A 1 348 ? -10.270 9.207 -11.027 1.00 96.56 348 VAL A C 1
ATOM 2792 O O . VAL A 1 348 ? -10.932 8.181 -10.872 1.00 96.56 348 VAL A O 1
ATOM 2795 N N . THR A 1 349 ? -10.320 9.900 -12.168 1.00 95.88 349 THR A N 1
ATOM 2796 C CA . THR A 1 349 ? -11.228 9.541 -13.269 1.00 95.88 349 THR A CA 1
ATOM 2797 C C . THR A 1 349 ? -10.925 8.147 -13.831 1.00 95.88 349 THR A C 1
ATOM 2799 O O . THR A 1 349 ? -11.840 7.380 -14.135 1.00 95.88 349 THR A O 1
ATOM 2802 N N . HIS A 1 350 ? -9.645 7.797 -13.995 1.00 94.19 350 HIS A N 1
ATOM 2803 C CA . HIS A 1 350 ? -9.260 6.460 -14.457 1.00 94.19 350 HIS A CA 1
ATOM 2804 C C . HIS A 1 350 ? -9.522 5.391 -13.392 1.00 94.19 350 HIS A C 1
ATOM 2806 O O . HIS A 1 350 ? -10.012 4.312 -13.721 1.00 94.19 350 HIS A O 1
ATOM 2812 N N . GLY A 1 351 ? -9.249 5.706 -12.126 1.00 95.62 351 GLY A N 1
ATOM 2813 C CA . GLY A 1 351 ? -9.517 4.843 -10.985 1.00 95.62 351 GLY A CA 1
ATOM 2814 C C . GLY A 1 351 ? -10.998 4.496 -10.865 1.00 95.62 351 GLY A C 1
ATOM 2815 O O . GLY A 1 351 ? -11.323 3.322 -10.726 1.00 95.62 351 GLY A O 1
ATOM 2816 N N . HIS A 1 352 ? -11.904 5.466 -11.026 1.00 96.56 352 HIS A N 1
ATOM 2817 C CA . HIS A 1 352 ? -13.345 5.199 -11.067 1.00 96.56 352 HIS A CA 1
ATOM 2818 C C . HIS A 1 352 ? -13.728 4.253 -12.203 1.00 96.56 352 HIS A C 1
ATOM 2820 O O . HIS A 1 352 ? -14.367 3.240 -11.942 1.00 96.56 352 HIS A O 1
ATOM 2826 N N . ARG A 1 353 ? -13.261 4.508 -13.434 1.00 95.31 353 ARG A N 1
ATOM 2827 C CA . ARG A 1 353 ? -13.523 3.615 -14.578 1.00 95.31 353 ARG A CA 1
ATOM 2828 C C . ARG A 1 353 ? -13.038 2.183 -14.329 1.00 95.31 353 ARG A C 1
ATOM 2830 O O . ARG A 1 353 ? -13.719 1.233 -14.703 1.00 95.31 353 ARG A O 1
ATOM 2837 N N . ARG A 1 354 ? -11.872 2.019 -13.695 1.00 94.25 354 ARG A N 1
ATOM 2838 C CA . ARG A 1 354 ? -11.343 0.703 -13.301 1.00 94.25 354 ARG A CA 1
ATOM 2839 C C . ARG A 1 354 ? -12.189 0.056 -12.204 1.00 94.25 354 ARG A C 1
ATOM 2841 O O . ARG A 1 354 ? -12.447 -1.136 -12.259 1.00 94.25 354 ARG A O 1
ATOM 2848 N N . LEU A 1 355 ? -12.616 0.819 -11.202 1.00 96.25 355 LEU A N 1
ATOM 2849 C CA . LEU A 1 355 ? -13.435 0.303 -10.105 1.00 96.25 355 LEU A CA 1
ATOM 2850 C C . LEU A 1 355 ? -14.847 -0.074 -10.563 1.00 96.25 355 LEU A C 1
ATOM 2852 O O . LEU A 1 355 ? -15.406 -1.030 -10.035 1.00 96.25 355 LEU A O 1
ATOM 2856 N N . GLU A 1 356 ? -15.419 0.636 -11.533 1.00 95.56 356 GLU A N 1
ATOM 2857 C CA . GLU A 1 356 ? -16.724 0.336 -12.136 1.00 95.56 356 GLU A CA 1
ATOM 2858 C C . GLU A 1 356 ? -16.727 -0.974 -12.931 1.00 95.56 356 GLU A C 1
ATOM 2860 O O . GLU A 1 356 ? -17.761 -1.629 -13.000 1.00 95.56 356 GLU A O 1
ATOM 2865 N N . SER A 1 357 ? -15.588 -1.382 -13.501 1.00 94.56 357 SER A N 1
ATOM 2866 C CA . SER A 1 357 ? -15.483 -2.612 -14.298 1.00 94.56 357 SER A CA 1
ATOM 2867 C C . SER A 1 357 ? -15.208 -3.879 -13.484 1.00 94.56 357 SER A C 1
ATOM 2869 O O . SER A 1 357 ? -15.175 -4.965 -14.059 1.00 94.56 357 SER A O 1
ATOM 2871 N N . ILE A 1 358 ? -14.991 -3.745 -12.173 1.00 96.31 358 ILE A N 1
ATOM 2872 C CA . ILE A 1 358 ? -14.664 -4.847 -11.264 1.00 96.31 358 ILE A CA 1
ATOM 2873 C C . ILE A 1 358 ? -15.907 -5.274 -10.492 1.00 96.31 358 ILE A C 1
ATOM 2875 O O . ILE A 1 358 ? -16.544 -4.441 -9.847 1.00 96.31 358 ILE A O 1
ATOM 2879 N N . GLU A 1 359 ? -16.164 -6.572 -10.426 1.00 95.69 359 GLU A N 1
ATOM 2880 C CA . GLU A 1 359 ? -17.143 -7.158 -9.515 1.00 95.69 359 GLU A CA 1
ATOM 2881 C C . GLU A 1 359 ? -16.452 -7.804 -8.298 1.00 95.69 359 GLU A C 1
ATOM 2883 O O . GLU A 1 359 ? -15.348 -8.353 -8.411 1.00 95.69 359 GLU A O 1
ATOM 2888 N N . PRO A 1 360 ? -17.055 -7.753 -7.094 1.00 95.94 360 PRO A N 1
ATOM 2889 C CA . PRO A 1 360 ? -16.542 -8.505 -5.955 1.00 95.94 360 PRO A CA 1
ATOM 2890 C C . PRO A 1 360 ? -16.428 -10.001 -6.280 1.00 95.94 360 PRO A C 1
ATOM 2892 O O . PRO A 1 360 ? -17.389 -10.626 -6.723 1.00 95.94 360 PRO A O 1
ATOM 2895 N N . GLY A 1 361 ? -15.257 -10.586 -6.025 1.00 93.19 361 GLY A N 1
ATOM 2896 C CA . GLY A 1 361 ? -14.933 -11.974 -6.363 1.00 93.19 361 GLY A CA 1
ATOM 2897 C C . GLY A 1 361 ? -14.153 -12.154 -7.668 1.00 93.19 361 GLY A C 1
ATOM 2898 O O . GLY A 1 361 ? -13.687 -13.265 -7.926 1.00 93.19 361 GLY A O 1
ATOM 2899 N N . ASP A 1 362 ? -13.960 -11.096 -8.461 1.00 93.12 362 ASP A N 1
ATOM 2900 C CA . ASP A 1 362 ? -13.114 -11.152 -9.655 1.00 93.12 362 ASP A CA 1
ATOM 2901 C C . ASP A 1 362 ? -11.679 -11.612 -9.327 1.00 93.12 362 ASP A C 1
ATOM 2903 O O . ASP A 1 362 ? -11.124 -11.266 -8.274 1.00 93.12 362 ASP A O 1
ATOM 2907 N N . PRO A 1 363 ? -11.025 -12.371 -10.228 1.00 88.06 363 PRO A N 1
ATOM 2908 C CA . PRO A 1 363 ? -9.664 -12.829 -10.005 1.00 88.06 363 PRO A CA 1
ATOM 2909 C C . PRO A 1 363 ? -8.672 -11.658 -9.991 1.00 88.06 363 PRO A C 1
ATOM 2911 O O . PRO A 1 363 ? -8.780 -10.695 -10.758 1.00 88.06 363 PRO A O 1
ATOM 2914 N N . LEU A 1 364 ? -7.655 -11.779 -9.136 1.00 84.31 364 LEU A N 1
ATOM 2915 C CA . LEU A 1 364 ? -6.494 -10.892 -9.172 1.00 84.31 364 LEU A CA 1
ATOM 2916 C C . LEU A 1 364 ? -5.683 -11.172 -10.440 1.00 84.31 364 LEU A C 1
ATOM 2918 O O . LEU A 1 364 ? -5.458 -12.336 -10.787 1.00 84.31 364 LEU A O 1
ATOM 2922 N N . ASP A 1 365 ? -5.236 -10.126 -11.123 1.00 77.25 365 ASP A N 1
ATOM 2923 C CA . ASP A 1 365 ? -4.400 -10.293 -12.307 1.00 77.25 365 ASP A CA 1
ATOM 2924 C C . ASP A 1 365 ? -2.967 -10.723 -11.931 1.00 77.25 365 ASP A C 1
ATOM 2926 O O . ASP A 1 365 ? -2.431 -10.358 -10.889 1.00 77.25 365 ASP A O 1
ATOM 2930 N N . GLY A 1 366 ? -2.330 -11.523 -12.795 1.00 68.94 366 GLY A N 1
ATOM 2931 C CA . GLY A 1 366 ? -1.011 -12.119 -12.542 1.00 68.94 366 GLY A CA 1
ATOM 2932 C C . GLY A 1 366 ? -1.076 -13.467 -11.810 1.00 68.94 366 GLY A C 1
ATOM 2933 O O . GLY A 1 366 ? -2.126 -13.884 -11.326 1.00 68.94 366 GLY A O 1
ATOM 2934 N N . ALA A 1 367 ? 0.044 -14.194 -11.754 1.00 62.38 367 ALA A N 1
ATOM 2935 C CA . ALA A 1 367 ? 0.121 -15.464 -11.027 1.00 62.38 367 ALA A CA 1
ATOM 2936 C C . ALA A 1 367 ? 0.329 -15.223 -9.522 1.00 62.38 367 ALA A C 1
ATOM 2938 O O . ALA A 1 367 ? 1.073 -14.322 -9.144 1.00 62.38 367 ALA A O 1
ATOM 2939 N N . ALA A 1 368 ? -0.300 -16.040 -8.672 1.00 59.34 368 ALA A N 1
ATOM 2940 C CA . ALA A 1 368 ? -0.171 -15.927 -7.215 1.00 59.34 368 ALA A CA 1
ATOM 2941 C C . ALA A 1 368 ? 1.260 -16.215 -6.719 1.00 59.34 368 ALA A C 1
ATOM 2943 O O . ALA A 1 368 ? 1.717 -15.567 -5.785 1.00 59.34 368 ALA A O 1
ATOM 2944 N N . GLU A 1 369 ? 1.963 -17.143 -7.381 1.00 60.88 369 GLU A N 1
ATOM 2945 C CA . GLU A 1 369 ? 3.396 -17.416 -7.206 1.00 60.88 369 GLU A CA 1
ATOM 2946 C C . GLU A 1 369 ? 4.043 -17.532 -8.598 1.00 60.88 369 GLU A C 1
ATOM 2948 O O . GLU A 1 369 ? 4.057 -18.611 -9.200 1.00 60.88 369 GLU A O 1
ATOM 2953 N N . PRO A 1 370 ? 4.495 -16.424 -9.199 1.00 50.16 370 PRO A N 1
ATOM 2954 C CA . PRO A 1 370 ? 5.066 -16.469 -10.536 1.00 50.16 370 PRO A CA 1
ATOM 2955 C C . PRO A 1 370 ? 6.405 -17.197 -10.506 1.00 50.16 370 PRO A C 1
ATOM 2957 O O . PRO A 1 370 ? 7.361 -16.769 -9.879 1.00 50.16 370 PRO A O 1
ATOM 2960 N N . THR A 1 371 ? 6.490 -18.314 -11.212 1.00 44.78 371 THR A N 1
ATOM 2961 C CA . THR A 1 371 ? 7.736 -19.076 -11.343 1.00 44.78 371 THR A CA 1
ATOM 2962 C C . THR A 1 371 ? 8.608 -18.572 -12.489 1.00 44.78 371 THR A C 1
ATOM 2964 O O . THR A 1 371 ? 9.692 -19.108 -12.682 1.00 44.78 371 THR A O 1
ATOM 2967 N N . MET A 1 372 ? 8.152 -17.558 -13.248 1.00 43.56 372 MET A N 1
ATOM 2968 C CA . MET A 1 372 ? 8.958 -16.847 -14.245 1.00 43.56 372 MET A CA 1
ATOM 2969 C C . MET A 1 372 ? 8.993 -15.338 -14.088 1.00 43.56 372 MET A C 1
ATOM 2971 O O . MET A 1 372 ? 7.966 -14.713 -13.829 1.00 43.56 372 MET A O 1
ATOM 2975 N N . SER A 1 373 ? 10.129 -14.736 -14.454 1.00 41.91 373 SER A N 1
ATOM 2976 C CA . SER A 1 373 ? 10.178 -13.347 -14.910 1.00 41.91 373 SER A CA 1
ATOM 2977 C C . SER A 1 373 ? 9.269 -13.168 -16.125 1.00 41.91 373 SER A C 1
ATOM 2979 O O . SER A 1 373 ? 9.528 -13.763 -17.159 1.00 41.91 373 SER A O 1
ATOM 2981 N N . ALA A 1 374 ? 8.229 -12.336 -15.970 1.00 41.47 374 ALA A N 1
ATOM 2982 C CA . ALA A 1 374 ? 7.380 -11.753 -17.017 1.00 41.47 374 ALA A CA 1
ATOM 2983 C C . ALA A 1 374 ? 7.061 -12.676 -18.221 1.00 41.47 374 ALA A C 1
ATOM 2985 O O . ALA A 1 374 ? 7.915 -12.836 -19.094 1.00 41.47 374 ALA A O 1
ATOM 2986 N N . PRO A 1 375 ? 5.829 -13.206 -18.367 1.00 39.97 375 PRO A N 1
ATOM 2987 C CA . PRO A 1 375 ? 5.506 -14.038 -19.522 1.00 39.97 375 PRO A CA 1
ATOM 2988 C C . PRO A 1 375 ? 5.771 -13.278 -20.830 1.00 39.97 375 PRO A C 1
ATOM 2990 O O . PRO A 1 375 ? 5.438 -12.094 -20.964 1.00 39.97 375 PRO A O 1
ATOM 2993 N N . SER A 1 376 ? 6.368 -13.966 -21.807 1.00 40.59 376 SER A N 1
ATOM 2994 C CA . SER A 1 376 ? 6.457 -13.453 -23.173 1.00 40.59 376 SER A CA 1
ATOM 2995 C C . SER A 1 376 ? 5.043 -13.162 -23.666 1.00 40.59 376 SER A C 1
ATOM 2997 O O . SER A 1 376 ? 4.167 -14.025 -23.623 1.00 40.59 376 SER A O 1
ATOM 2999 N N . THR A 1 377 ? 4.791 -11.931 -24.102 1.00 44.34 377 THR A N 1
ATOM 3000 C CA . THR A 1 377 ? 3.478 -11.558 -24.634 1.00 44.34 377 THR A CA 1
ATOM 3001 C C . THR A 1 377 ? 3.513 -11.568 -26.149 1.00 44.34 377 THR A C 1
ATOM 3003 O O . THR A 1 377 ? 4.466 -11.086 -26.758 1.00 44.34 377 THR A O 1
ATOM 3006 N N . ALA A 1 378 ? 2.438 -12.053 -26.775 1.00 41.69 378 ALA A N 1
ATOM 3007 C CA . ALA A 1 378 ? 2.305 -12.104 -28.234 1.00 41.69 378 ALA A CA 1
ATOM 3008 C C . ALA A 1 378 ? 2.421 -10.722 -28.918 1.00 41.69 378 ALA A C 1
ATOM 3010 O O . ALA A 1 378 ? 2.651 -10.641 -30.120 1.00 41.69 378 ALA A O 1
ATOM 3011 N N . LYS A 1 379 ? 2.277 -9.628 -28.153 1.00 45.19 379 LYS A N 1
ATOM 3012 C CA . LYS A 1 379 ? 2.428 -8.232 -28.603 1.00 45.19 379 LYS A CA 1
ATOM 3013 C C . LYS A 1 379 ? 3.727 -7.563 -28.118 1.00 45.19 379 LYS A C 1
ATOM 3015 O O . LYS A 1 379 ? 3.908 -6.363 -28.323 1.00 45.19 379 LYS A O 1
ATOM 3020 N N . GLY A 1 380 ? 4.623 -8.298 -27.461 1.00 38.75 380 GLY A N 1
ATOM 3021 C CA . GLY A 1 380 ? 5.886 -7.772 -26.950 1.00 38.75 380 GLY A CA 1
ATOM 3022 C C . GLY A 1 380 ? 6.844 -7.405 -28.085 1.00 38.75 380 GLY A C 1
ATOM 3023 O O . GLY A 1 380 ? 7.165 -8.232 -28.936 1.00 38.75 380 GLY A O 1
ATOM 3024 N N . LYS A 1 381 ? 7.335 -6.160 -28.108 1.00 40.78 381 LYS A N 1
ATOM 3025 C CA . LYS A 1 381 ? 8.386 -5.748 -29.050 1.00 40.78 381 LYS A CA 1
ATOM 3026 C C . LYS A 1 381 ? 9.702 -6.442 -28.683 1.00 40.78 381 LYS A C 1
ATOM 3028 O O . LYS A 1 381 ? 10.299 -6.117 -27.659 1.00 40.78 381 LYS A O 1
ATOM 3033 N N . GLN A 1 382 ? 10.185 -7.350 -29.529 1.00 40.72 382 GLN A N 1
ATOM 3034 C CA . GLN A 1 382 ? 11.547 -7.877 -29.414 1.00 40.72 382 GLN A CA 1
ATOM 3035 C C . GLN A 1 382 ? 12.564 -6.792 -29.803 1.00 40.72 382 GLN A C 1
ATOM 3037 O O . GLN A 1 382 ? 12.399 -6.103 -30.815 1.00 40.72 382 GLN A O 1
ATOM 3042 N N . ARG A 1 383 ? 13.632 -6.621 -29.011 1.00 36.72 383 ARG A N 1
ATOM 3043 C CA . ARG A 1 383 ? 14.775 -5.790 -29.425 1.00 36.72 383 ARG A CA 1
ATOM 3044 C C . ARG A 1 383 ? 15.426 -6.441 -30.644 1.00 36.72 383 ARG A C 1
ATOM 3046 O O . ARG A 1 383 ? 15.732 -7.630 -30.612 1.00 36.72 383 ARG A O 1
ATOM 3053 N N . LYS A 1 384 ? 15.688 -5.646 -31.690 1.00 37.69 384 LYS A N 1
ATOM 3054 C CA . LYS A 1 384 ? 16.643 -6.029 -32.739 1.00 37.69 384 LYS A CA 1
ATOM 3055 C C . LYS A 1 384 ? 17.959 -6.382 -32.042 1.00 37.69 384 LYS A C 1
ATOM 3057 O O . LYS A 1 384 ? 18.381 -5.639 -31.156 1.00 37.69 384 LYS A O 1
ATOM 3062 N N . SER A 1 385 ? 18.510 -7.542 -32.390 1.00 36.00 385 SER A N 1
ATOM 3063 C CA . SER A 1 385 ? 19.703 -8.156 -31.799 1.00 36.00 385 SER A CA 1
ATOM 3064 C C . SER A 1 385 ? 20.744 -7.127 -31.354 1.00 36.00 385 SER A C 1
ATOM 3066 O O . SER A 1 385 ? 21.102 -6.239 -32.131 1.00 36.00 385 SER A O 1
ATOM 3068 N N . LEU A 1 386 ? 21.227 -7.261 -30.117 1.00 29.58 386 LEU A N 1
ATOM 3069 C CA . LEU A 1 386 ? 22.355 -6.478 -29.615 1.00 29.58 386 LEU A CA 1
ATOM 3070 C C . LEU A 1 386 ? 23.553 -6.648 -30.571 1.00 29.58 386 LEU A C 1
ATOM 3072 O O . LEU A 1 386 ? 23.779 -7.768 -31.040 1.00 29.58 386 LEU A O 1
ATOM 3076 N N . PRO A 1 387 ? 24.288 -5.572 -30.900 1.00 34.06 387 PRO A N 1
ATOM 3077 C CA . PRO A 1 387 ? 25.529 -5.705 -31.653 1.00 34.06 387 PRO A CA 1
ATOM 3078 C C . PRO A 1 387 ? 26.487 -6.623 -30.882 1.00 34.06 387 PRO A C 1
ATOM 3080 O O . PRO A 1 387 ? 26.563 -6.533 -29.655 1.00 34.06 387 PRO A O 1
ATOM 3083 N N . LYS A 1 388 ? 27.118 -7.543 -31.623 1.00 36.22 388 LYS A N 1
ATOM 3084 C CA . LYS A 1 388 ? 28.051 -8.554 -31.110 1.00 36.22 388 LYS A CA 1
ATOM 3085 C C . LYS A 1 388 ? 29.234 -7.942 -30.378 1.00 36.22 388 LYS A C 1
ATOM 3087 O O . LYS A 1 388 ? 29.707 -6.878 -30.838 1.00 36.22 388 LYS A O 1
#

Organism: NCBI:txid2528019

Sequence (388 aa):
MLAKKNCQCHEQPVNRQKLTEFASFRKAPPGQPGLPNPPEVIKCTVAWLIDFLTTSGHDRHLLKTIGPFRGPVNVRLQESPLNQLLLEDCITGLAQQPAGSVDLAFADPPFNIGYSYDVYADSKESQQYLTWCEAWIAAVYRALKSDGTFWLAIGDEYAAELKVAAQKIGFQTRSWVVWYYTFGVNCKFKFTRSHAHIFYFVKDREKFTFNSEDPANRIPSARQLVYADKRANPKGRLPDDTWVIPPTVEEMARQTSATWVLRPQDLADRFTPTEDTWYFPRVAGTFKEREGFHGCQMPEQLLGRIIRMCSHPGELVLDPFSGSATTLAVAKKLGRNYLGFDISEQYVTHGHRRLESIEPGDPLDGAAEPTMSAPSTAKGKQRKSLPK

pLDDT: mean 70.6, std 25.91, range [25.88, 98.88]

Solvent-accessible surface area (backbone atoms only — not comparable to full-atom values): 23636 Å² total; per-residue (Å²): 140,82,81,89,78,86,81,86,78,84,84,76,82,81,74,77,82,75,72,67,80,78,77,70,90,81,79,82,82,92,85,82,84,77,84,81,60,74,78,58,58,56,54,53,54,55,53,49,54,54,51,51,58,67,72,65,78,68,66,89,75,72,74,79,80,67,71,83,86,78,71,85,78,79,74,72,78,70,75,66,77,71,67,40,77,39,78,33,55,39,50,65,53,44,70,76,42,53,66,47,66,28,41,28,36,46,33,56,58,86,67,57,78,61,55,88,55,95,84,51,82,26,66,60,58,68,69,62,44,49,54,50,48,48,50,41,52,49,39,51,61,46,29,27,24,74,42,13,35,41,34,40,45,37,43,86,90,49,46,68,56,55,52,52,45,43,42,74,76,54,37,42,79,77,47,77,28,40,45,33,34,92,87,45,53,87,47,94,91,53,80,62,48,37,60,38,39,35,37,36,30,25,54,33,97,88,46,57,60,65,44,67,87,42,61,95,58,31,43,70,35,52,40,59,77,74,63,68,39,89,85,42,56,92,68,32,35,77,65,47,56,47,22,44,70,38,64,57,96,82,69,92,84,79,91,76,94,76,96,74,88,86,50,72,65,76,38,97,87,69,68,61,99,63,51,62,54,35,38,53,68,68,55,41,96,75,40,90,79,49,60,94,86,48,91,80,46,73,42,41,44,60,48,40,49,52,49,56,35,35,50,56,72,66,38,34,36,36,20,59,41,28,52,73,26,46,65,49,43,37,27,34,23,64,42,23,30,20,35,31,15,25,76,37,65,67,38,44,57,51,24,50,60,55,48,71,74,56,52,71,68,48,81,68,53,75,60,83,67,42,50,42,69,72,82,89,47,100,83,56,84,77,75,78,78,75,84,130

InterPro domains:
  IPR001091 Restriction/modification DNA-methyltransferase [PR00508] (101-115)
  IPR001091 Restriction/modification DNA-methyltransferase [PR00508] (136-156)
  IPR001091 Restriction/modification DNA-methyltransferase [PR00508] (294-311)
  IPR001091 Restriction/modification DNA-methyltransferase [PR00508] (313-331)
  IPR001091 Restriction/modification DNA-methyltransferase [PR00508] (336-356)
  IPR002052 DNA methylase, N-6 adenine-specific, conserved site [PS00092] (105-111)
  IPR002941 DNA methylase N-4/N-6 [PF01555] (102-349)
  IPR029063 S-adenosyl-L-methionine-dependent methyltransferase superfamily [G3DSA:3.40.50.150] (81-379)
  IPR029063 S-adenosyl-L-methionine-dependent methyltransferase superfamily [SSF53335] (79-356)